Protein AF-A0A7X7ZFU7-F1 (afdb_monomer)

Secondary structure (DSSP, 8-state):
----GGG-EEEEEEEEE----------SSSS------HHHHHHHHHHTT--HHHHHHHHHHHTT----SS-HHHHHHHHHHHHHHHH--STTHHHHHHGGGTTS-HHHHHHHHHHHHHHHHHHHHHHHHHHHHHHHHHHHHHHHH-TT------------------SS--------------PPP--S-------------------TT-SSHHHHHHHHTTTT-----HHHHHHHHHHH-HHHHHHHHHHHHHHH---TTHHHH---HHHHHHHHHHHHHS-HHHHHHHHHHHHHHHHS--EEEEEEEEEEEEEEEEEEEEEEEEEEE-TT-EEEEEEEEEE-----TTHHHHHHHHHHHHHHHHHHHHHHHHHHHHHHHTT----EEEEEEETTEEEEEEE----THHHHHHHHHHHHHHHHHHHHHHHHHHHHHEEEEEEEE------SS-EEEEE---SSS-EEEEEEEEEEEEEEEEEEEEEEEEE----S-TTHHHHHHHHHHHHHHHHHHS-----S-TTT----GGGG-TT-----------PPP-

Sequence (554 aa):
MTDLQNSRRVSYKATYNQISGQSIVQQGSGKQLLPHRAFEKAAFVQSLQIRPGELSAIRAALSRIEAVDVPPEAFDDALLAIESLISDETATSTLNQAARFGTVSAQALAHIAQMLIDRRRQTNVRVGSLLQSIAAAQVEQAWASDPGQDVPVAERSTSPGIIRTTRAGLVVRVEEDSATQERTATKPGLPDIEAVATASTVQLEADSTGDFASGEARAATRLGGTALSGGEALAWAQQNQPKQFAELRALLMPFSGLSHEQLRSERSLGALTNALAACAASNPKVSQGALEGFLSRMAIEPIGNLHLERVEMYPSGVERGELVHSLPLAPGETVNISHKEWSVTQREFEDLVRDYFEGYSEEGVAEKTDIALSSDAQSQHATALNIGASLTASYSSVTLSTNFGYTSSSNDSLSRKDSRNHSIAMTKKASSRAQRDHKVTFKVTSVTGSEDQSVRVLSNPSATDGMRLDYFQLARKWKVDLLRYGLRMTYDIVIPNPGASIATLVQSVQELDALIDTPFAFDLALGDITYNSLATDPHKISTTTSWLLATAPQ

Foldseek 3Di:
DPFPPVPKDKDKDKDWFFPDQDPDDDDDDDDPQDSQNLLLLLLLLVLLVDFPVLLVVLVVVLVPDPDDPDDSVLLVLSSVLSVQLNVPPDPCSSVVSSVSSRPRDLVSSLVSLVSSLVLLVVLVVLLVVLLVVLVVVVVVVVCVVCPDDDDPPPPDPDDDDDDDDDDDDDDDDDDDDPPDDDDDDDDDDDDDPDPDPPQPQPPPPPPVPPPVCPRPVVVVVVVPDDPDDPLVSLVSCVVPPVPSSVVSCVSLVSQLPDDPVRVVVDPDSVSSVNSVVSSVVSNSVSSVVSSVVSVVVVPDRRWIKIFIKMKMKGFPFKDWADFQDKDKADAFRKWKKFKDKDQPPPPDPVVVVVCVVVVCVVVVVVVVVVVVLSVVLVVCSSVQQPFDFDFDDDPPDTDGDGRRGSDPVVNVVSSVVVVVVVVVVVVVVVVVVVVVSTDIDMDMDPDPDDDPTPIDMDTRNGNHDMDMDTDTDIDGDMDMDMDRDDMDTHDDPDPDPPCPVVVVVVVVVVVVVVVVPPPDDPPDDPVNPDPPVCVVPPPDPPPPDDPDDDDDDD

pLDDT: mean 71.94, std 23.55, range [22.48, 97.5]

Solvent-accessible surface area (backbone atoms only — not comparable to full-atom values): 34488 Å² total; per-residue (Å²): 132,80,83,64,71,92,63,58,46,78,46,81,46,75,51,75,42,72,54,79,57,59,81,81,77,88,73,95,71,97,64,86,81,66,69,33,54,8,54,62,49,32,48,50,53,57,72,57,65,74,42,77,59,54,51,59,51,49,53,62,52,55,78,68,62,90,82,66,102,61,62,71,66,40,46,53,50,38,50,53,41,50,50,53,41,65,70,39,82,53,98,54,24,55,69,76,40,10,71,59,30,32,83,34,44,68,66,42,50,51,51,53,50,50,54,50,33,54,48,39,46,55,48,51,53,51,50,52,54,50,52,52,53,47,53,52,52,49,53,55,51,55,54,68,73,52,84,76,70,79,74,79,78,74,80,80,81,88,72,98,67,97,75,92,82,74,90,82,80,88,85,86,80,85,80,82,85,77,84,77,80,83,80,82,88,78,85,92,87,76,91,82,81,82,80,83,78,82,80,80,80,76,81,69,73,80,57,92,69,74,76,75,42,77,71,52,50,68,57,43,69,74,65,81,55,79,81,70,53,74,65,56,55,51,55,48,28,52,74,79,36,49,67,63,38,51,51,50,47,62,69,34,46,59,46,47,82,60,52,78,63,56,55,65,74,44,83,48,63,64,54,53,52,51,7,49,52,47,48,62,68,53,39,37,68,60,45,46,52,53,49,54,57,45,52,58,50,73,72,50,75,69,52,19,44,32,37,35,33,38,42,37,36,39,78,72,48,75,41,84,49,59,80,75,47,74,48,79,33,51,46,60,36,66,43,37,37,36,70,48,79,49,74,74,81,74,91,46,81,72,55,52,58,55,49,44,55,51,42,48,52,48,48,51,48,48,50,50,46,52,50,48,48,52,49,48,53,58,61,48,67,78,60,65,74,65,78,53,70,51,77,52,75,50,103,86,50,79,48,74,44,68,53,85,63,84,57,77,63,57,61,58,55,50,52,52,51,50,54,49,50,52,51,50,52,53,52,52,50,53,51,51,48,57,56,65,50,58,47,76,50,80,47,78,47,83,68,96,68,97,63,104,60,71,63,46,81,46,65,38,89,38,82,82,50,68,46,74,50,76,41,58,42,77,39,77,39,69,44,75,47,81,43,77,82,49,78,40,84,36,80,68,84,78,66,83,62,89,49,52,70,56,52,53,49,54,49,52,50,52,54,50,51,53,56,68,67,46,79,86,73,76,86,68,53,80,84,69,64,62,85,68,73,54,89,76,52,96,82,76,87,77,88,81,75,84,87,76,86,86,84,85,83,134

Radius of gyration: 41.5 Å; Cα contacts (8 Å, |Δi|>4): 460; chains: 1; bounding box: 100×108×104 Å

Nearest PDB structures (foldseek):
  8qae-assembly1_A  TM=1.721E-01  e=3.556E+00  synthetic construct
  7rro-assembly1_A0  TM=1.952E-01  e=9.661E+00  Bos taurus

Structure (mmCIF, N/CA/C/O backbone):
data_AF-A0A7X7ZFU7-F1
#
_entry.id   AF-A0A7X7ZFU7-F1
#
loop_
_atom_site.group_PDB
_atom_site.id
_atom_site.type_symbol
_atom_site.label_atom_id
_atom_site.label_alt_id
_atom_site.label_comp_id
_atom_site.label_asym_id
_atom_site.label_entity_id
_atom_site.label_seq_id
_atom_site.pdbx_PDB_ins_code
_atom_site.Cartn_x
_atom_site.Cartn_y
_atom_site.Cartn_z
_atom_site.occupancy
_atom_site.B_iso_or_equiv
_atom_site.auth_seq_id
_atom_site.auth_comp_id
_atom_site.auth_asym_id
_atom_site.auth_atom_id
_atom_site.pdbx_PDB_model_num
ATOM 1 N N . MET A 1 1 ? -3.760 15.609 48.688 1.00 52.44 1 MET A N 1
ATOM 2 C CA . MET A 1 1 ? -4.269 14.224 48.677 1.00 52.44 1 MET A CA 1
ATOM 3 C C . MET A 1 1 ? -3.123 13.346 48.227 1.00 52.44 1 MET A C 1
ATOM 5 O O . MET A 1 1 ? -2.584 13.599 47.162 1.00 52.44 1 MET A O 1
ATOM 9 N N . THR A 1 2 ? -2.673 12.430 49.075 1.00 52.62 2 THR A N 1
ATOM 10 C CA . THR A 1 2 ? -1.640 11.446 48.736 1.00 52.62 2 THR A CA 1
ATOM 11 C C . THR A 1 2 ? -2.139 10.561 47.595 1.00 52.62 2 THR A C 1
ATOM 13 O O . THR A 1 2 ? -3.278 10.096 47.639 1.00 52.62 2 THR A O 1
ATOM 16 N N . ASP A 1 3 ? -1.311 10.365 46.567 1.00 59.09 3 ASP A N 1
ATOM 17 C CA . ASP A 1 3 ? -1.611 9.476 45.443 1.00 59.09 3 ASP A CA 1
ATOM 18 C C . ASP A 1 3 ? -1.927 8.076 45.980 1.00 59.09 3 ASP A C 1
ATOM 20 O O . ASP A 1 3 ? -1.063 7.381 46.521 1.00 59.09 3 ASP A O 1
ATOM 24 N N . LEU A 1 4 ? -3.187 7.658 45.863 1.00 64.75 4 LEU A N 1
ATOM 25 C CA . LEU A 1 4 ? -3.629 6.323 46.252 1.00 64.75 4 LEU A CA 1
ATOM 26 C C . LEU A 1 4 ? -3.133 5.324 45.199 1.00 64.75 4 LEU A C 1
ATOM 28 O O . LEU A 1 4 ? -3.907 4.877 44.352 1.00 64.75 4 LEU A O 1
ATOM 32 N N . GLN A 1 5 ? -1.847 4.962 45.239 1.00 64.50 5 GLN A N 1
ATOM 33 C CA . GLN A 1 5 ? -1.246 4.020 44.282 1.00 64.50 5 GLN A CA 1
ATOM 34 C C . GLN A 1 5 ? -1.994 2.674 44.220 1.00 64.50 5 GLN A C 1
ATOM 36 O O . GLN A 1 5 ? -2.091 2.079 43.150 1.00 64.50 5 GLN A O 1
ATOM 41 N N . ASN A 1 6 ? -2.635 2.258 45.319 1.00 70.81 6 ASN A N 1
ATOM 42 C CA . ASN A 1 6 ? -3.450 1.036 45.394 1.00 70.81 6 ASN A CA 1
ATOM 43 C C . ASN A 1 6 ? -4.754 1.071 44.577 1.00 70.81 6 ASN A C 1
ATOM 45 O O . ASN A 1 6 ? -5.468 0.074 44.526 1.00 70.81 6 ASN A O 1
ATOM 49 N N . SER A 1 7 ? -5.101 2.199 43.954 1.00 80.00 7 SER A N 1
ATOM 50 C CA . SER A 1 7 ? -6.326 2.331 43.154 1.00 80.00 7 SER A CA 1
ATOM 51 C C . SER A 1 7 ? -6.094 2.285 41.642 1.00 80.00 7 SER A C 1
ATOM 53 O O . SER A 1 7 ? -7.062 2.335 40.880 1.00 80.00 7 SER A O 1
ATOM 55 N N . ARG A 1 8 ? -4.836 2.168 41.197 1.00 85.50 8 ARG A N 1
ATOM 56 C CA . ARG A 1 8 ? -4.502 2.059 39.775 1.00 85.50 8 ARG A CA 1
ATOM 57 C C . ARG A 1 8 ? -4.994 0.726 39.224 1.00 85.50 8 ARG A C 1
ATOM 59 O O . ARG A 1 8 ? -4.671 -0.332 39.759 1.00 85.50 8 ARG A O 1
ATOM 66 N N . ARG A 1 9 ? -5.731 0.778 38.115 1.00 87.81 9 ARG A N 1
ATOM 67 C CA . ARG A 1 9 ? -6.115 -0.414 37.347 1.00 87.81 9 ARG A CA 1
ATOM 68 C C . ARG A 1 9 ? -5.304 -0.454 36.060 1.00 87.81 9 ARG A C 1
ATOM 70 O O . ARG A 1 9 ? -5.167 0.570 35.393 1.00 87.81 9 ARG A O 1
ATOM 77 N N . VAL A 1 10 ? -4.751 -1.618 35.738 1.00 89.25 10 VAL A N 1
ATOM 78 C CA . VAL A 1 10 ? -3.930 -1.831 34.541 1.00 89.25 10 VAL A CA 1
ATOM 79 C C . VAL A 1 10 ? -4.526 -2.984 33.749 1.00 89.25 10 VAL A C 1
ATOM 81 O O . VAL A 1 10 ? -4.736 -4.060 34.301 1.00 89.25 10 VAL A O 1
ATOM 84 N N . SER A 1 11 ? -4.786 -2.754 32.465 1.00 87.88 11 SER A N 1
ATOM 85 C CA . SER A 1 11 ? -5.206 -3.781 31.514 1.00 87.88 11 SER A CA 1
ATOM 86 C C . SER A 1 11 ? -4.196 -3.860 30.381 1.00 87.88 11 SER A C 1
ATOM 88 O O . SER A 1 11 ? -3.783 -2.832 29.843 1.00 87.88 11 SER A O 1
ATOM 90 N N . TYR A 1 12 ? -3.811 -5.073 30.004 1.00 89.69 12 TYR A N 1
ATOM 91 C CA . TYR A 1 12 ? -2.955 -5.317 28.848 1.00 89.69 12 TYR A CA 1
ATOM 92 C C . TYR A 1 12 ? -3.824 -5.668 27.648 1.00 89.69 12 TYR A C 1
ATOM 94 O O . TYR A 1 12 ? -4.803 -6.400 27.778 1.00 89.69 12 TYR A O 1
ATOM 102 N N . LYS A 1 13 ? -3.471 -5.123 26.489 1.00 86.88 13 LYS A N 1
ATOM 103 C CA . LYS A 1 13 ? -4.125 -5.380 25.211 1.00 86.88 13 LYS A CA 1
ATOM 104 C C . LYS A 1 13 ? -3.047 -5.669 24.175 1.00 86.88 13 LYS A C 1
ATOM 106 O O . LYS A 1 13 ? -2.007 -5.016 24.153 1.00 86.88 13 LYS A O 1
ATOM 111 N N . ALA A 1 14 ? -3.306 -6.631 23.304 1.00 85.38 14 ALA A N 1
ATOM 112 C CA . ALA A 1 14 ? -2.507 -6.834 22.111 1.00 85.38 14 ALA A CA 1
ATOM 113 C C . ALA A 1 14 ? -3.402 -6.558 20.900 1.00 85.38 14 ALA A C 1
ATOM 115 O O . ALA A 1 14 ? -4.452 -7.178 20.759 1.00 85.38 14 ALA A O 1
ATOM 116 N N . THR A 1 15 ? -3.017 -5.591 20.071 1.00 80.62 15 THR A N 1
ATOM 117 C CA . THR A 1 15 ? -3.734 -5.253 18.838 1.00 80.62 15 THR A CA 1
ATOM 118 C C . THR A 1 15 ? -2.929 -5.817 17.676 1.00 80.62 15 THR A C 1
ATOM 120 O O . THR A 1 15 ? -1.817 -5.356 17.405 1.00 80.62 15 THR A O 1
ATOM 123 N N . TYR A 1 16 ? -3.457 -6.856 17.037 1.00 80.81 16 TYR A N 1
ATOM 124 C CA . TYR A 1 16 ? -2.837 -7.477 15.875 1.00 80.81 16 TYR A CA 1
ATOM 125 C C . TYR A 1 16 ? -3.255 -6.7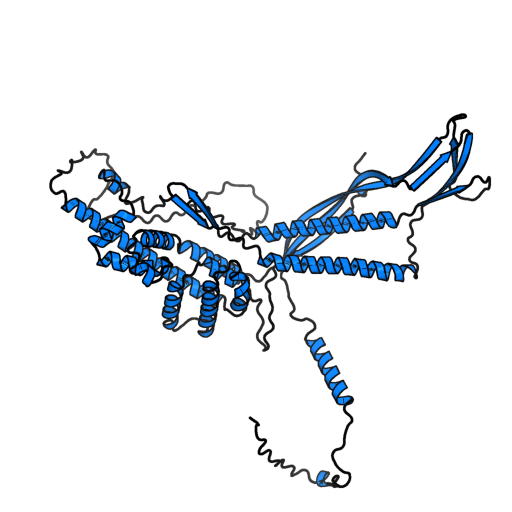32 14.611 1.00 80.81 16 TYR A C 1
ATOM 127 O O . TYR A 1 16 ? -4.444 -6.609 14.338 1.00 80.81 16 TYR A O 1
ATOM 135 N N . ASN A 1 17 ? -2.276 -6.252 13.850 1.00 72.19 17 ASN A N 1
ATOM 136 C CA . ASN A 1 17 ? -2.492 -5.748 12.505 1.00 72.19 17 ASN A CA 1
ATOM 137 C C . ASN A 1 17 ? -1.900 -6.735 11.521 1.00 72.19 17 ASN A C 1
ATOM 139 O O . ASN A 1 17 ? -0.674 -6.855 11.391 1.00 72.19 17 ASN A O 1
ATOM 143 N N . GLN A 1 18 ? -2.790 -7.422 10.820 1.00 66.56 18 GLN A N 1
ATOM 144 C CA . GLN A 1 18 ? -2.404 -8.241 9.694 1.00 66.56 18 GLN A CA 1
ATOM 145 C C . GLN A 1 18 ? -1.806 -7.324 8.627 1.00 66.56 18 GLN A C 1
ATOM 147 O O . GLN A 1 18 ? -2.437 -6.358 8.198 1.00 66.56 18 GLN A O 1
ATOM 152 N N . ILE A 1 19 ? -0.592 -7.621 8.168 1.00 61.62 19 ILE A N 1
ATOM 153 C CA . ILE A 1 19 ? -0.164 -7.118 6.864 1.00 61.62 19 ILE A CA 1
ATOM 154 C C . ILE A 1 19 ? -0.893 -8.016 5.876 1.00 61.62 19 ILE A C 1
ATOM 156 O O . ILE A 1 19 ? -0.394 -9.082 5.525 1.00 61.62 19 ILE A O 1
ATOM 160 N N . SER A 1 20 ? -2.139 -7.659 5.555 1.00 51.03 20 SER A N 1
ATOM 161 C CA . SER A 1 20 ? -3.010 -8.474 4.718 1.00 51.03 20 SER A CA 1
ATOM 162 C C . SER A 1 20 ? -2.390 -8.600 3.331 1.00 51.03 20 SER A C 1
ATOM 164 O O . SER A 1 20 ? -2.581 -7.752 2.463 1.00 51.03 20 SER A O 1
ATOM 166 N N . GLY A 1 21 ? -1.634 -9.664 3.112 1.00 49.81 21 GLY A N 1
ATOM 167 C CA . GLY A 1 21 ? -1.292 -10.107 1.780 1.00 49.81 21 GLY A CA 1
ATOM 168 C C . GLY A 1 21 ? -2.330 -11.128 1.382 1.00 49.81 21 GLY A C 1
ATOM 169 O O . GLY A 1 21 ? -2.022 -12.294 1.556 1.00 49.81 21 GLY A O 1
ATOM 170 N N . GLN A 1 22 ? -3.529 -10.726 0.930 1.00 48.59 22 GLN A N 1
ATOM 171 C CA . GLN A 1 22 ? -4.392 -11.579 0.097 1.00 48.59 22 GLN A CA 1
ATOM 172 C C . GLN A 1 22 ? -5.753 -10.963 -0.265 1.00 48.59 22 GLN A C 1
ATOM 174 O O . GLN A 1 22 ? -6.628 -10.761 0.572 1.00 48.59 22 GLN A O 1
ATOM 179 N N . SER A 1 23 ? -5.983 -10.866 -1.572 1.00 36.31 23 SER A N 1
ATOM 180 C CA . SER A 1 23 ? -7.150 -11.477 -2.206 1.00 36.31 23 SER A CA 1
ATOM 181 C C . SER A 1 23 ? -6.783 -12.932 -2.558 1.00 36.31 23 SER A C 1
ATOM 183 O O . SER A 1 23 ? -6.085 -13.159 -3.548 1.00 36.31 23 SER A O 1
ATOM 185 N N . ILE A 1 24 ? -7.183 -13.928 -1.752 1.00 44.03 24 ILE A N 1
ATOM 186 C CA . ILE A 1 24 ? -7.128 -15.342 -2.179 1.00 44.03 24 ILE A CA 1
ATOM 187 C C . ILE A 1 24 ? -8.311 -15.567 -3.112 1.00 44.03 24 ILE A C 1
ATOM 189 O O . ILE A 1 24 ? -9.434 -15.763 -2.655 1.00 44.03 24 ILE A O 1
ATOM 193 N N . VAL A 1 25 ? -8.078 -15.557 -4.419 1.00 42.06 25 VAL A N 1
ATOM 194 C CA . VAL A 1 25 ? -9.025 -16.163 -5.356 1.00 42.06 25 VAL A CA 1
ATOM 195 C C . VAL A 1 25 ? -8.668 -17.644 -5.433 1.00 42.06 25 VAL A C 1
ATOM 197 O O . VAL A 1 25 ? -7.602 -18.006 -5.925 1.00 42.06 25 VAL A O 1
ATOM 200 N N . GLN A 1 26 ? -9.535 -18.507 -4.901 1.00 40.88 26 GLN A N 1
ATOM 201 C CA . GLN A 1 26 ? -9.444 -19.950 -5.117 1.00 40.88 26 GLN A CA 1
ATOM 202 C C . GLN A 1 26 ? -9.707 -20.242 -6.600 1.00 40.88 26 GLN A C 1
ATOM 204 O O . GLN A 1 26 ? -10.851 -20.216 -7.045 1.00 40.88 26 GLN A O 1
ATOM 209 N N . GLN A 1 27 ? -8.664 -20.551 -7.369 1.00 39.88 27 GLN A N 1
ATOM 210 C CA . GLN A 1 27 ? -8.818 -21.324 -8.600 1.00 39.88 27 GLN A CA 1
ATOM 211 C C . GLN A 1 27 ? -8.443 -22.775 -8.307 1.00 39.88 27 GLN A C 1
ATOM 213 O O . GLN A 1 27 ? -7.361 -23.071 -7.801 1.00 39.88 27 GLN A O 1
ATOM 218 N N . GLY A 1 28 ? -9.387 -23.681 -8.559 1.00 43.88 28 GLY A N 1
ATOM 219 C CA . GLY A 1 28 ? -9.247 -25.101 -8.274 1.00 43.88 28 GLY A CA 1
ATOM 220 C C . GLY A 1 28 ? -8.089 -25.740 -9.039 1.00 43.88 28 GLY A C 1
ATOM 221 O O . GLY A 1 28 ? -8.070 -25.727 -10.264 1.00 43.88 28 GLY A O 1
ATOM 222 N N . SER A 1 29 ? -7.127 -26.296 -8.300 1.00 43.59 29 SER A N 1
ATOM 223 C CA . SER A 1 29 ? -6.444 -27.584 -8.543 1.00 43.59 29 SER A CA 1
ATOM 224 C C . SER A 1 29 ? -5.097 -27.618 -7.807 1.00 43.59 29 SER A C 1
ATOM 226 O O . SER A 1 29 ? -4.069 -27.214 -8.334 1.00 43.59 29 SER A O 1
ATOM 228 N N . GLY A 1 30 ? -5.100 -28.105 -6.561 1.00 46.00 30 GLY A N 1
ATOM 229 C CA . GLY A 1 30 ? -3.969 -28.783 -5.898 1.00 46.00 30 GLY A CA 1
ATOM 230 C C . GLY A 1 30 ? -2.605 -28.086 -5.726 1.00 46.00 30 GLY A C 1
ATOM 231 O O . GLY A 1 30 ? -1.749 -28.653 -5.052 1.00 46.00 30 GLY A O 1
ATOM 232 N N . LYS A 1 31 ? -2.353 -26.899 -6.284 1.00 49.97 31 LYS A N 1
ATOM 233 C CA . LYS A 1 31 ? -1.088 -26.168 -6.124 1.00 49.97 31 LYS A CA 1
ATOM 234 C C . LYS A 1 31 ? -1.169 -25.250 -4.907 1.00 49.97 31 LYS A C 1
ATOM 236 O O . LYS A 1 31 ? -2.150 -24.531 -4.738 1.00 49.97 31 LYS A O 1
ATOM 241 N N . GLN A 1 32 ? -0.136 -25.292 -4.060 1.00 45.03 32 GLN A N 1
ATOM 242 C CA . GLN A 1 32 ? 0.020 -24.416 -2.896 1.00 45.03 32 GLN A CA 1
ATOM 243 C C . GLN A 1 32 ? -0.232 -22.956 -3.297 1.00 45.03 32 GLN A C 1
ATOM 245 O O . GLN A 1 32 ? 0.534 -22.364 -4.057 1.00 45.03 32 GLN A O 1
ATOM 250 N N . LEU A 1 33 ? -1.329 -22.397 -2.785 1.00 47.12 33 LEU A N 1
ATOM 251 C CA . LEU A 1 33 ? -1.711 -21.001 -2.956 1.00 47.12 33 LEU A CA 1
ATOM 252 C C . LEU A 1 33 ? -0.760 -20.145 -2.117 1.00 47.12 33 LEU A C 1
ATOM 254 O O . LEU A 1 33 ? -0.999 -19.901 -0.935 1.00 47.12 33 LEU A O 1
ATOM 258 N N . LEU A 1 34 ? 0.352 -19.724 -2.715 1.00 53.47 34 LEU A N 1
ATOM 259 C CA . LEU A 1 34 ? 1.212 -18.714 -2.112 1.00 53.47 34 LEU A CA 1
ATOM 260 C C . LEU A 1 34 ? 0.414 -17.404 -1.996 1.00 53.47 34 LEU A C 1
ATOM 262 O O . LEU A 1 34 ? -0.296 -17.050 -2.938 1.00 53.47 34 LEU A O 1
ATOM 266 N N . PRO A 1 35 ? 0.511 -16.659 -0.882 1.00 55.22 35 PRO A N 1
ATOM 267 C CA . PRO A 1 35 ? -0.062 -15.325 -0.768 1.00 55.22 35 PRO A CA 1
ATOM 268 C C . PRO A 1 35 ? 0.411 -14.451 -1.920 1.00 55.22 35 PRO A C 1
ATOM 270 O O . PRO A 1 35 ? 1.570 -14.039 -2.009 1.00 55.22 35 PRO A O 1
ATOM 273 N N . H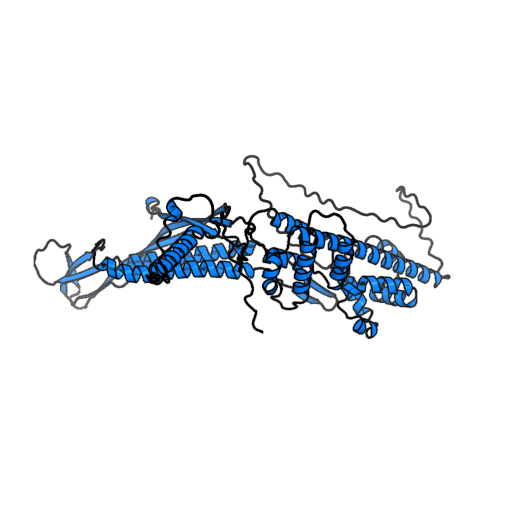IS A 1 36 ? -0.496 -14.219 -2.858 1.00 66.50 36 HIS A N 1
ATOM 274 C CA . HIS A 1 36 ? -0.187 -13.511 -4.074 1.00 66.50 36 HIS A CA 1
ATOM 275 C C . HIS A 1 36 ? -0.116 -12.023 -3.732 1.00 66.50 36 HIS A C 1
ATOM 277 O O . HIS A 1 36 ? -1.137 -11.350 -3.632 1.00 66.50 36 HIS A O 1
ATOM 283 N N . ARG A 1 37 ? 1.107 -11.530 -3.503 1.00 82.12 37 ARG A N 1
ATOM 284 C CA . ARG A 1 37 ? 1.486 -10.117 -3.292 1.00 82.12 37 ARG A CA 1
ATOM 285 C C . ARG A 1 37 ? 1.236 -9.265 -4.534 1.00 82.12 37 ARG A C 1
ATOM 287 O O . ARG A 1 37 ? 2.149 -8.723 -5.154 1.00 82.12 37 ARG A O 1
ATOM 294 N N . ALA A 1 38 ? -0.006 -9.298 -4.986 1.00 87.50 38 ALA A N 1
ATOM 295 C CA . ALA A 1 38 ? -0.446 -8.844 -6.287 1.00 87.50 38 ALA A CA 1
ATOM 296 C C . ALA A 1 38 ? -0.330 -7.318 -6.369 1.00 87.50 38 ALA A C 1
ATOM 298 O O . ALA A 1 38 ? 0.205 -6.778 -7.335 1.00 87.50 38 ALA A O 1
ATOM 299 N N . PHE A 1 39 ? -0.721 -6.639 -5.288 1.00 86.25 39 PHE A N 1
ATOM 300 C CA . PHE A 1 39 ? -0.593 -5.195 -5.160 1.00 86.25 39 PHE A CA 1
ATOM 301 C C . PHE A 1 39 ? 0.872 -4.748 -5.110 1.00 86.25 39 PHE A C 1
ATOM 303 O O . PHE A 1 39 ? 1.251 -3.828 -5.826 1.00 86.25 39 PHE A O 1
ATOM 310 N N . GLU A 1 40 ? 1.729 -5.417 -4.336 1.00 87.94 40 GLU A N 1
ATOM 311 C CA . GLU A 1 40 ? 3.148 -5.062 -4.238 1.00 87.94 40 GLU A CA 1
ATOM 312 C C . GLU A 1 40 ? 3.886 -5.276 -5.560 1.00 87.94 40 GLU A C 1
ATOM 314 O O . GLU A 1 40 ? 4.742 -4.471 -5.923 1.00 87.94 40 GLU A O 1
ATOM 319 N N . LYS A 1 41 ? 3.540 -6.333 -6.303 1.00 93.81 41 LYS A N 1
ATOM 320 C CA . LYS A 1 41 ? 4.055 -6.577 -7.656 1.00 93.81 41 LYS A CA 1
ATOM 321 C C . LYS A 1 41 ? 3.584 -5.502 -8.641 1.00 93.81 41 LYS A C 1
ATOM 323 O O . LYS A 1 41 ? 4.409 -4.982 -9.387 1.00 93.81 41 LYS A O 1
ATOM 328 N N . ALA A 1 42 ? 2.303 -5.127 -8.619 1.00 93.81 42 ALA A N 1
ATOM 329 C CA . ALA A 1 42 ? 1.770 -4.062 -9.472 1.00 93.81 42 ALA A CA 1
ATOM 330 C C . ALA A 1 42 ? 2.419 -2.702 -9.153 1.00 93.81 42 ALA A C 1
ATOM 332 O O . ALA A 1 42 ? 2.885 -2.002 -10.052 1.00 93.81 42 ALA A O 1
ATOM 333 N N . ALA A 1 43 ? 2.534 -2.363 -7.867 1.00 91.19 43 ALA A N 1
ATOM 334 C CA . ALA A 1 43 ? 3.198 -1.152 -7.392 1.00 91.19 43 ALA A CA 1
ATOM 335 C C . ALA A 1 43 ? 4.689 -1.126 -7.761 1.00 91.19 43 ALA A C 1
ATOM 337 O O . ALA A 1 43 ? 5.211 -0.081 -8.155 1.00 91.19 43 ALA A O 1
ATOM 338 N N . PHE A 1 44 ? 5.376 -2.271 -7.679 1.00 94.25 44 PHE A N 1
ATOM 339 C CA . PHE A 1 44 ? 6.755 -2.405 -8.143 1.00 94.25 44 PHE A CA 1
ATOM 340 C C . PHE A 1 44 ? 6.869 -2.080 -9.633 1.00 94.25 44 PHE A C 1
ATOM 342 O O . PHE A 1 44 ? 7.670 -1.224 -10.004 1.00 94.25 44 PHE A O 1
ATOM 349 N N . VAL A 1 45 ? 6.028 -2.675 -10.481 1.00 96.25 45 VAL A N 1
ATOM 350 C CA . VAL A 1 45 ? 6.028 -2.386 -11.922 1.00 96.25 45 VAL A CA 1
ATOM 351 C C . VAL A 1 45 ? 5.728 -0.914 -12.204 1.00 96.25 45 VAL A C 1
ATOM 353 O O . VAL A 1 45 ? 6.416 -0.299 -13.020 1.00 96.25 45 VAL A O 1
ATOM 356 N N . GLN A 1 46 ? 4.764 -0.316 -11.501 1.00 94.31 46 GLN A N 1
ATOM 357 C CA . GLN A 1 46 ? 4.453 1.107 -11.640 1.00 94.31 46 GLN A CA 1
ATOM 358 C C . GLN A 1 46 ? 5.655 1.994 -11.269 1.00 94.31 46 GLN A C 1
ATOM 360 O O . GLN A 1 46 ? 5.951 2.960 -11.973 1.00 94.31 46 GLN A O 1
ATOM 365 N N . SER A 1 47 ? 6.397 1.637 -10.213 1.00 92.88 47 SER A N 1
ATOM 366 C CA . SER A 1 47 ? 7.597 2.368 -9.778 1.00 92.88 47 SER A CA 1
ATOM 367 C C . SER A 1 47 ? 8.728 2.354 -10.811 1.00 92.88 47 SER A C 1
ATOM 369 O O . SER A 1 47 ? 9.540 3.278 -10.857 1.00 92.88 47 SER A O 1
ATOM 371 N N . LEU A 1 48 ? 8.765 1.341 -11.686 1.00 94.75 48 LEU A N 1
ATOM 372 C CA . LEU A 1 48 ? 9.740 1.264 -12.772 1.00 94.75 48 LEU A CA 1
ATOM 373 C C . LEU A 1 48 ? 9.432 2.247 -13.910 1.00 94.75 48 LEU A C 1
ATOM 375 O O . LEU A 1 48 ? 10.322 2.503 -14.723 1.00 94.75 48 LEU A O 1
ATOM 379 N N . GLN A 1 49 ? 8.216 2.809 -13.973 1.00 93.38 49 GLN A N 1
ATOM 380 C CA . GLN A 1 49 ? 7.779 3.744 -15.020 1.00 93.38 49 GLN A CA 1
ATOM 381 C C . GLN A 1 49 ? 8.096 3.211 -16.429 1.00 93.38 49 GLN A C 1
ATOM 383 O O . GLN A 1 49 ? 8.775 3.862 -17.227 1.00 93.38 49 GLN A O 1
ATOM 388 N N . ILE A 1 50 ? 7.699 1.965 -16.696 1.00 95.00 50 ILE A N 1
ATOM 389 C CA . ILE A 1 50 ? 8.005 1.265 -17.949 1.00 95.00 50 ILE A CA 1
ATOM 390 C C . ILE A 1 50 ? 7.247 1.924 -19.100 1.00 95.00 50 ILE A C 1
ATOM 392 O O . ILE A 1 50 ? 6.039 2.136 -19.012 1.00 95.00 50 ILE A O 1
ATOM 396 N N . ARG A 1 51 ? 7.943 2.217 -20.201 1.00 93.81 51 ARG A N 1
ATOM 397 C CA . ARG A 1 51 ? 7.322 2.776 -21.413 1.00 93.81 51 ARG A CA 1
ATOM 398 C C . ARG A 1 51 ? 6.982 1.665 -22.413 1.00 93.81 51 ARG A C 1
ATOM 400 O O . ARG A 1 51 ? 7.747 0.701 -22.516 1.00 93.81 51 ARG A O 1
ATOM 407 N N . PRO A 1 52 ? 5.926 1.808 -23.240 1.00 93.88 52 PRO A N 1
ATOM 408 C CA . PRO A 1 52 ? 5.556 0.796 -24.240 1.00 93.88 52 PRO A CA 1
ATOM 409 C C . PRO A 1 52 ? 6.715 0.389 -25.170 1.00 93.88 52 PRO A C 1
ATOM 411 O O . PRO A 1 52 ? 6.918 -0.790 -25.467 1.00 93.88 52 PRO A O 1
ATOM 414 N N . GLY A 1 53 ? 7.542 1.359 -25.579 1.00 91.25 53 GLY A N 1
ATOM 415 C CA . GLY A 1 53 ? 8.713 1.104 -26.423 1.00 91.25 53 GLY A CA 1
ATOM 416 C C . GLY A 1 53 ? 9.807 0.276 -25.738 1.00 91.25 53 GLY A C 1
ATOM 417 O O . GLY A 1 53 ? 10.493 -0.500 -26.402 1.00 91.25 53 GLY A O 1
ATOM 418 N N . GLU A 1 54 ? 9.954 0.381 -24.415 1.00 94.81 54 GLU A N 1
ATOM 419 C CA . GLU A 1 54 ? 10.893 -0.447 -23.649 1.00 94.81 54 GLU A CA 1
ATOM 420 C C . GLU A 1 54 ? 10.404 -1.899 -23.581 1.00 94.81 54 GLU A C 1
ATOM 422 O O . GLU A 1 54 ? 11.197 -2.819 -23.784 1.00 94.81 54 GLU A O 1
ATOM 427 N N . LEU A 1 55 ? 9.094 -2.101 -23.397 1.00 95.56 55 LEU A N 1
ATOM 428 C CA . LEU A 1 55 ? 8.477 -3.423 -23.273 1.00 95.56 55 LEU A CA 1
ATOM 429 C C . LEU A 1 55 ? 8.623 -4.265 -24.547 1.00 95.56 55 LEU A C 1
ATOM 431 O O . LEU A 1 55 ? 9.016 -5.429 -24.472 1.00 95.56 55 LEU A O 1
ATOM 435 N N . SER A 1 56 ? 8.396 -3.669 -25.722 1.00 94.75 56 SER A N 1
ATOM 436 C CA . SER A 1 56 ? 8.583 -4.359 -27.012 1.00 94.75 56 SER A CA 1
ATOM 437 C C . SER A 1 56 ? 10.005 -4.904 -27.188 1.00 94.75 56 SER A C 1
ATOM 439 O O . SER A 1 56 ? 10.220 -6.007 -27.695 1.00 94.75 56 SER A O 1
ATOM 441 N N . ALA A 1 57 ? 10.994 -4.155 -26.711 1.00 94.12 57 ALA A N 1
ATOM 442 C CA . ALA A 1 57 ? 12.383 -4.531 -26.848 1.00 94.12 57 ALA A CA 1
ATOM 443 C C . ALA A 1 57 ? 12.838 -5.526 -25.776 1.00 94.12 57 ALA A C 1
ATOM 445 O O . ALA A 1 57 ? 13.692 -6.365 -26.059 1.00 94.12 57 ALA A O 1
ATOM 446 N N . ILE A 1 58 ? 12.251 -5.470 -24.576 1.00 96.50 58 ILE A N 1
ATOM 447 C CA . ILE A 1 58 ? 12.413 -6.513 -23.558 1.00 96.50 58 ILE A CA 1
ATOM 448 C C . ILE A 1 58 ? 11.835 -7.834 -24.075 1.00 96.50 58 ILE A C 1
ATOM 450 O O . ILE A 1 58 ? 12.519 -8.848 -23.993 1.00 96.50 58 ILE A O 1
ATOM 454 N N . ARG A 1 59 ? 10.649 -7.823 -24.701 1.00 97.00 59 ARG A N 1
ATOM 455 C CA . ARG A 1 59 ? 10.041 -9.010 -25.332 1.00 97.00 59 ARG A CA 1
ATOM 456 C C . ARG A 1 59 ? 10.974 -9.632 -26.381 1.00 97.00 59 ARG A C 1
ATOM 458 O O . ARG A 1 59 ? 11.230 -10.832 -26.348 1.00 97.00 59 ARG A O 1
ATOM 465 N N . ALA A 1 60 ? 11.557 -8.811 -27.257 1.00 96.31 60 ALA A N 1
ATOM 466 C CA . ALA A 1 60 ? 12.522 -9.271 -28.262 1.00 96.31 60 ALA A CA 1
ATOM 467 C C . ALA A 1 60 ? 13.843 -9.792 -27.658 1.00 96.31 60 ALA A C 1
ATOM 469 O O . ALA A 1 60 ? 14.499 -10.653 -28.247 1.00 96.31 60 ALA A O 1
ATOM 470 N N . ALA A 1 61 ? 14.259 -9.268 -26.504 1.00 95.75 61 ALA A N 1
ATOM 471 C CA . ALA A 1 61 ? 15.441 -9.744 -25.797 1.00 95.75 61 ALA A CA 1
ATOM 472 C C . ALA A 1 61 ? 15.167 -11.071 -25.070 1.00 95.75 61 ALA A C 1
ATOM 474 O O . ALA A 1 61 ? 15.991 -11.975 -25.163 1.00 95.75 61 ALA A O 1
ATOM 475 N N . LEU A 1 62 ? 13.998 -11.224 -24.439 1.00 95.94 62 LEU A N 1
ATOM 476 C CA . LEU A 1 62 ? 13.575 -12.458 -23.769 1.00 95.94 62 LEU A CA 1
ATOM 477 C C . LEU A 1 62 ? 13.482 -13.637 -24.742 1.00 95.94 62 LEU A C 1
ATOM 479 O O . LEU A 1 62 ? 13.959 -14.716 -24.417 1.00 95.94 62 LEU A O 1
ATOM 483 N N . SER A 1 63 ? 13.002 -13.420 -25.974 1.00 95.31 63 SER A N 1
ATOM 484 C CA . SER A 1 63 ? 12.949 -14.481 -26.998 1.00 95.31 63 SER A CA 1
ATOM 485 C C . SER A 1 63 ? 14.315 -15.047 -27.416 1.00 95.31 63 SER A C 1
ATOM 487 O O . SER A 1 63 ? 14.366 -16.040 -28.132 1.00 95.31 63 SER A O 1
ATOM 489 N N . ARG A 1 64 ? 15.425 -14.405 -27.022 1.00 95.62 64 ARG A N 1
ATOM 490 C CA . ARG A 1 64 ? 16.794 -14.849 -27.338 1.00 95.62 64 ARG A CA 1
ATOM 491 C C . ARG A 1 64 ? 17.483 -15.562 -26.177 1.00 95.62 64 ARG A C 1
ATOM 493 O O . ARG A 1 64 ? 18.604 -16.029 -26.350 1.00 95.62 64 ARG A O 1
ATOM 500 N N . ILE A 1 65 ? 16.879 -15.572 -24.992 1.00 94.06 65 ILE A N 1
ATOM 501 C CA . ILE A 1 65 ? 17.496 -16.138 -23.796 1.00 94.06 65 ILE A CA 1
ATOM 502 C C . ILE A 1 65 ? 17.075 -17.609 -23.701 1.00 94.06 65 ILE A C 1
ATOM 504 O O . ILE A 1 65 ? 15.913 -17.904 -23.453 1.00 94.06 65 ILE A O 1
ATOM 508 N N . GLU A 1 66 ? 18.021 -18.530 -23.905 1.00 87.81 66 GLU A N 1
ATOM 509 C CA . GLU A 1 66 ? 17.751 -19.980 -23.928 1.00 87.81 66 GLU A CA 1
ATOM 510 C C . GLU A 1 66 ? 17.810 -20.661 -22.544 1.00 87.81 66 GLU A C 1
ATOM 512 O O . GLU A 1 66 ? 17.411 -21.816 -22.426 1.00 87.81 66 GLU A O 1
ATOM 517 N N . ALA A 1 67 ? 18.277 -19.986 -21.484 1.00 75.56 67 ALA A N 1
ATOM 518 C CA . ALA A 1 67 ? 18.485 -20.620 -20.175 1.00 75.56 67 ALA A CA 1
ATOM 519 C C . ALA A 1 67 ? 18.248 -19.669 -18.986 1.00 75.56 67 ALA A C 1
ATOM 521 O O . ALA A 1 67 ? 19.163 -18.981 -18.537 1.00 75.56 67 ALA A O 1
ATOM 522 N N . VAL A 1 68 ? 17.023 -19.651 -18.453 1.00 88.12 68 VAL A N 1
ATOM 523 C CA . VAL A 1 68 ? 16.690 -19.036 -17.153 1.00 88.12 68 VAL A CA 1
ATOM 524 C C . VAL A 1 68 ? 15.880 -20.044 -16.345 1.00 88.12 68 VAL A C 1
ATOM 526 O O . VAL A 1 68 ? 15.050 -20.750 -16.908 1.00 88.12 68 VAL A O 1
ATOM 529 N N . ASP A 1 69 ? 16.073 -20.073 -15.025 1.00 93.44 69 ASP A N 1
ATOM 530 C CA . ASP A 1 69 ? 15.345 -20.949 -14.086 1.00 93.44 69 ASP A CA 1
ATOM 531 C C . ASP A 1 69 ? 13.831 -20.644 -13.985 1.00 93.44 69 ASP A C 1
ATOM 533 O O . ASP A 1 69 ? 13.104 -21.261 -13.206 1.00 93.44 69 ASP A O 1
ATOM 537 N N . VAL A 1 70 ? 13.339 -19.682 -14.766 1.00 92.25 70 VAL A N 1
ATOM 538 C CA . VAL A 1 70 ? 11.946 -19.243 -14.808 1.00 92.25 70 VAL A CA 1
ATOM 539 C C . VAL A 1 70 ? 11.306 -19.786 -16.090 1.00 92.25 70 VAL A C 1
ATOM 541 O O . VAL A 1 70 ? 11.853 -19.563 -17.172 1.00 92.25 70 VAL A O 1
ATOM 544 N N . PRO A 1 71 ? 10.148 -20.471 -16.009 1.00 93.69 71 PRO A N 1
ATOM 545 C CA . PRO A 1 71 ? 9.488 -21.010 -17.192 1.00 93.69 71 PRO A CA 1
ATOM 546 C C . PRO A 1 71 ? 9.095 -19.880 -18.162 1.00 93.69 71 PRO A C 1
ATOM 548 O O . PRO A 1 71 ? 8.665 -18.818 -17.705 1.00 93.69 71 PRO A O 1
ATOM 551 N N . PRO A 1 72 ? 9.191 -20.097 -19.487 1.00 94.19 72 PRO A N 1
ATOM 552 C CA . PRO A 1 72 ? 8.912 -19.067 -20.493 1.00 94.19 72 PRO A CA 1
ATOM 553 C C . PRO A 1 72 ? 7.494 -18.489 -20.374 1.00 94.19 72 PRO A C 1
ATOM 555 O O . PRO A 1 72 ? 7.318 -17.278 -20.475 1.00 94.19 72 PRO A O 1
ATOM 558 N N . GLU A 1 73 ? 6.509 -19.326 -20.036 1.00 94.75 73 GLU A N 1
ATOM 559 C CA . GLU A 1 73 ? 5.114 -18.916 -19.811 1.00 94.75 73 GLU A CA 1
ATOM 560 C C . GLU A 1 73 ? 4.985 -17.839 -18.718 1.00 94.75 73 GLU A C 1
ATOM 562 O O . GLU A 1 73 ? 4.206 -16.899 -18.853 1.00 94.75 73 GLU A O 1
ATOM 567 N N . ALA A 1 74 ? 5.812 -17.899 -17.665 1.00 94.44 74 ALA A N 1
ATOM 568 C CA . ALA A 1 74 ? 5.772 -16.905 -16.593 1.00 94.44 74 ALA A CA 1
ATOM 569 C C . ALA A 1 74 ? 6.275 -15.523 -17.042 1.00 94.44 74 ALA A C 1
ATOM 571 O O . ALA A 1 74 ? 5.888 -14.514 -16.446 1.00 94.44 74 ALA A O 1
ATOM 572 N N . PHE A 1 75 ? 7.128 -15.454 -18.073 1.00 96.25 75 PHE A N 1
ATOM 573 C CA . PHE A 1 75 ? 7.523 -14.183 -18.679 1.00 96.25 75 PHE A CA 1
ATOM 574 C C . PHE A 1 75 ? 6.405 -13.600 -19.537 1.00 96.25 75 PHE A C 1
ATOM 576 O O . PHE A 1 75 ? 6.169 -12.395 -19.462 1.00 96.25 75 PHE A O 1
ATOM 583 N N . ASP A 1 76 ? 5.700 -14.430 -20.306 1.00 96.06 76 ASP A N 1
ATOM 584 C CA . ASP A 1 76 ? 4.566 -13.981 -21.117 1.00 96.06 76 ASP A CA 1
ATOM 585 C C . ASP A 1 76 ? 3.427 -13.452 -20.236 1.00 96.06 76 ASP A C 1
ATOM 587 O O . ASP A 1 76 ? 2.937 -12.344 -20.471 1.00 96.06 76 ASP A O 1
ATOM 591 N N . ASP A 1 77 ? 3.091 -14.161 -19.155 1.00 95.88 77 ASP A N 1
ATOM 592 C CA . ASP A 1 77 ? 2.109 -13.712 -18.162 1.00 95.88 77 ASP A CA 1
ATOM 593 C C . ASP A 1 77 ? 2.514 -12.378 -17.516 1.00 95.88 77 ASP A C 1
ATOM 595 O O . ASP A 1 77 ? 1.699 -11.457 -17.384 1.00 95.88 77 ASP A O 1
ATOM 599 N N . ALA A 1 78 ? 3.791 -12.240 -17.138 1.00 96.62 78 ALA A N 1
ATOM 600 C CA . ALA A 1 78 ? 4.318 -11.005 -16.567 1.00 96.62 78 ALA A CA 1
ATOM 601 C C . ALA A 1 78 ? 4.236 -9.839 -17.562 1.00 96.62 78 ALA A C 1
ATOM 603 O O . ALA A 1 78 ? 3.791 -8.751 -17.196 1.00 96.62 78 ALA A O 1
ATOM 604 N N . LEU A 1 79 ? 4.636 -10.053 -18.818 1.00 97.44 79 LEU A N 1
ATOM 605 C CA . LEU A 1 79 ? 4.589 -9.032 -19.864 1.00 97.44 79 LEU A CA 1
ATOM 606 C C . LEU A 1 79 ? 3.153 -8.596 -20.165 1.00 97.44 79 LEU A C 1
ATOM 608 O O . LEU A 1 79 ? 2.918 -7.397 -20.288 1.00 97.44 79 LEU A O 1
ATOM 612 N N . LEU A 1 80 ? 2.197 -9.528 -20.225 1.00 97.50 80 LEU A N 1
ATOM 613 C CA . LEU A 1 80 ? 0.778 -9.215 -20.420 1.00 97.50 80 LEU A CA 1
ATOM 614 C C . LEU A 1 80 ? 0.201 -8.407 -19.251 1.00 97.50 80 LEU A C 1
ATOM 616 O O . LEU A 1 80 ? -0.553 -7.454 -19.469 1.00 97.50 80 LEU A O 1
ATOM 620 N N . ALA A 1 81 ? 0.565 -8.743 -18.010 1.00 97.06 81 ALA A N 1
ATOM 621 C CA . ALA A 1 81 ? 0.148 -7.983 -16.832 1.00 97.06 81 ALA A CA 1
ATOM 622 C C . ALA A 1 81 ? 0.739 -6.561 -16.827 1.00 97.06 81 ALA A C 1
ATOM 624 O O . ALA A 1 81 ? 0.019 -5.598 -16.560 1.00 97.06 81 ALA A O 1
ATOM 625 N N . ILE A 1 82 ? 2.024 -6.414 -17.178 1.00 97.44 82 ILE A N 1
ATOM 626 C CA . ILE A 1 82 ? 2.689 -5.109 -17.312 1.00 97.44 82 ILE A CA 1
ATOM 627 C C . ILE A 1 82 ? 2.042 -4.284 -18.432 1.00 97.44 82 ILE A C 1
ATOM 629 O O . ILE A 1 82 ? 1.752 -3.110 -18.229 1.00 97.44 82 ILE A O 1
ATOM 633 N N . GLU A 1 83 ? 1.786 -4.882 -19.595 1.00 97.31 83 GLU A N 1
ATOM 634 C CA . GLU A 1 83 ? 1.137 -4.218 -20.730 1.00 97.31 83 GLU A CA 1
ATOM 635 C C . GLU A 1 83 ? -0.267 -3.725 -20.360 1.00 97.31 83 GLU A C 1
ATOM 637 O O . GLU A 1 83 ? -0.603 -2.573 -20.626 1.00 97.31 83 GLU A O 1
ATOM 642 N N . SER A 1 84 ? -1.034 -4.549 -19.640 1.00 97.12 84 SER A N 1
ATOM 643 C CA . SER A 1 84 ? -2.351 -4.170 -19.112 1.00 97.12 84 SER A CA 1
ATOM 644 C C . SER A 1 84 ? -2.258 -2.977 -18.154 1.00 97.12 84 SER A C 1
ATOM 646 O O . SER A 1 84 ? -3.042 -2.039 -18.275 1.00 97.12 84 SER A O 1
ATOM 648 N N . LEU A 1 85 ? -1.277 -2.978 -17.240 1.00 96.44 85 LEU A N 1
ATOM 649 C CA . LEU A 1 85 ? -1.039 -1.878 -16.298 1.00 96.44 85 LEU A CA 1
ATOM 650 C C . LEU A 1 85 ? -0.620 -0.579 -16.993 1.00 96.44 85 LEU A C 1
ATOM 652 O O . LEU A 1 85 ? -1.079 0.483 -16.595 1.00 96.44 85 LEU A O 1
ATOM 656 N N . ILE A 1 86 ? 0.222 -0.654 -18.026 1.00 95.56 86 ILE A N 1
ATOM 657 C CA . ILE A 1 86 ? 0.654 0.522 -18.797 1.00 95.56 86 ILE A CA 1
ATOM 658 C C . ILE A 1 86 ? -0.493 1.071 -19.654 1.00 95.56 86 ILE A C 1
ATOM 660 O O . ILE A 1 86 ? -0.594 2.281 -19.826 1.00 95.56 86 ILE A O 1
ATOM 664 N N . SER A 1 87 ? -1.346 0.196 -20.199 1.00 95.69 87 SER A N 1
ATOM 665 C CA . SER A 1 87 ? -2.494 0.601 -21.023 1.00 95.69 87 SER A CA 1
ATOM 666 C C . SER A 1 87 ? -3.625 1.259 -20.225 1.00 95.69 87 SER A C 1
ATOM 668 O O . SER A 1 87 ? -4.445 1.976 -20.796 1.00 95.69 87 SER A O 1
ATOM 670 N N . ASP A 1 88 ? -3.682 1.014 -18.915 1.00 95.94 88 ASP A N 1
ATOM 671 C CA . ASP A 1 88 ? -4.666 1.606 -18.015 1.00 95.94 88 ASP A CA 1
ATOM 672 C C . ASP A 1 88 ? -4.146 2.959 -17.498 1.00 95.94 88 ASP A C 1
ATOM 674 O O . ASP A 1 88 ? -3.395 3.039 -16.526 1.00 95.94 88 ASP A O 1
ATOM 678 N N . GLU A 1 89 ? -4.547 4.043 -18.165 1.00 92.19 89 GLU A N 1
ATOM 679 C CA . GLU A 1 89 ? -4.159 5.418 -17.812 1.00 92.19 89 GLU A CA 1
ATOM 680 C C . GLU A 1 89 ? -4.943 5.988 -16.610 1.00 92.19 89 GLU A C 1
ATOM 682 O O . GLU A 1 89 ? -4.801 7.164 -16.265 1.00 92.19 89 GLU A O 1
ATOM 687 N N . THR A 1 90 ? -5.795 5.191 -15.955 1.00 91.94 90 THR A N 1
ATOM 688 C CA . THR A 1 90 ? -6.570 5.673 -14.806 1.00 91.94 90 THR A CA 1
ATOM 689 C C . THR A 1 90 ? -5.693 5.849 -13.564 1.00 91.94 90 THR A C 1
ATOM 691 O O . THR A 1 90 ? -4.732 5.118 -13.331 1.00 91.94 90 THR A O 1
ATOM 694 N N . ALA A 1 91 ? -6.065 6.790 -12.688 1.00 84.44 91 ALA A N 1
ATOM 695 C CA . ALA A 1 91 ? -5.384 6.982 -11.402 1.00 84.44 91 ALA A CA 1
ATOM 696 C C . ALA A 1 91 ? -5.466 5.744 -10.482 1.00 84.44 91 ALA A C 1
ATOM 698 O O . ALA A 1 91 ? -4.686 5.621 -9.540 1.00 84.44 91 ALA A O 1
ATOM 699 N N . THR A 1 92 ? -6.401 4.826 -10.752 1.00 85.81 92 THR A N 1
ATOM 700 C CA . THR A 1 92 ? -6.606 3.577 -10.008 1.00 85.81 92 THR A CA 1
ATOM 701 C C . THR A 1 92 ? -6.055 2.350 -10.738 1.00 85.81 92 THR A C 1
ATOM 703 O O . THR A 1 92 ? -6.362 1.229 -10.334 1.00 85.81 92 THR A O 1
ATOM 706 N N . SER A 1 93 ? -5.234 2.519 -11.779 1.00 88.81 93 SER A N 1
ATOM 707 C CA . SER A 1 93 ? -4.735 1.418 -12.615 1.00 88.81 93 SER A CA 1
ATOM 708 C C . SER A 1 93 ? -4.045 0.310 -11.819 1.00 88.81 93 SER A C 1
ATOM 710 O O . SER A 1 93 ? -4.313 -0.872 -12.029 1.00 88.81 93 SER A O 1
ATOM 712 N N . THR A 1 94 ? -3.241 0.665 -10.814 1.00 88.19 94 THR A N 1
ATOM 713 C CA . THR A 1 94 ? -2.591 -0.302 -9.912 1.00 88.19 94 THR A CA 1
ATOM 714 C C . THR A 1 94 ? -3.599 -1.173 -9.176 1.00 88.19 94 THR A C 1
ATOM 716 O O . THR A 1 94 ? -3.384 -2.375 -9.057 1.00 88.19 94 THR A O 1
ATOM 719 N N . LEU A 1 95 ? -4.715 -0.598 -8.719 1.00 83.44 95 LEU A N 1
ATOM 720 C CA . LEU A 1 95 ? -5.781 -1.337 -8.042 1.00 83.44 95 LEU A CA 1
ATOM 721 C C . LEU A 1 95 ? -6.560 -2.210 -9.035 1.00 83.44 95 LEU A C 1
ATOM 723 O O . LEU A 1 95 ? -6.779 -3.390 -8.766 1.00 83.44 95 LEU A O 1
ATOM 727 N N . ASN A 1 96 ? -6.918 -1.653 -10.198 1.00 87.31 96 ASN A N 1
ATOM 728 C CA . ASN A 1 96 ? -7.670 -2.352 -11.244 1.00 87.31 96 ASN A CA 1
ATOM 729 C C . ASN A 1 96 ? -6.917 -3.585 -11.765 1.00 87.31 96 ASN A C 1
ATOM 731 O O . ASN A 1 96 ? -7.523 -4.618 -12.048 1.00 87.31 96 ASN A O 1
ATOM 735 N N . GLN A 1 97 ? -5.590 -3.482 -11.889 1.00 94.06 97 GLN A N 1
ATOM 736 C CA . GLN A 1 97 ? -4.746 -4.526 -12.470 1.00 94.06 97 GLN A CA 1
ATOM 737 C C . GLN A 1 97 ? -4.046 -5.403 -11.424 1.00 94.06 97 GLN A C 1
ATOM 739 O O . GLN A 1 97 ? -3.468 -6.426 -11.798 1.00 94.06 97 GLN A O 1
ATOM 744 N N . ALA A 1 98 ? -4.119 -5.072 -10.126 1.00 89.06 98 ALA A N 1
ATOM 745 C CA . ALA A 1 98 ? -3.454 -5.824 -9.057 1.00 89.06 98 ALA A CA 1
ATOM 746 C C . ALA A 1 98 ? -3.766 -7.323 -9.128 1.00 89.06 98 ALA A C 1
ATOM 748 O O . ALA A 1 98 ? -2.845 -8.129 -9.074 1.00 89.06 98 ALA A O 1
ATOM 749 N N . ALA A 1 99 ? -5.030 -7.708 -9.336 1.00 86.88 99 ALA A N 1
ATOM 750 C CA . ALA A 1 99 ? -5.437 -9.114 -9.396 1.00 86.88 99 ALA A CA 1
ATOM 751 C C . ALA A 1 99 ? -4.661 -9.931 -10.451 1.00 86.88 99 ALA A C 1
ATOM 753 O O . ALA A 1 99 ? -4.324 -11.088 -10.199 1.00 86.88 99 ALA A O 1
ATOM 754 N N . ARG A 1 100 ? -4.300 -9.325 -11.594 1.00 92.25 100 ARG A N 1
ATOM 755 C CA . ARG A 1 100 ? -3.522 -9.989 -12.659 1.00 92.25 100 ARG A CA 1
ATOM 756 C C . ARG A 1 100 ? -2.098 -10.307 -12.223 1.00 92.25 100 ARG A C 1
ATOM 758 O O . ARG A 1 100 ? -1.562 -11.344 -12.587 1.00 92.25 100 ARG A O 1
ATOM 765 N N . PHE A 1 101 ? -1.502 -9.464 -11.383 1.00 93.81 101 PHE A N 1
ATOM 766 C CA . PHE A 1 101 ? -0.181 -9.718 -10.803 1.00 93.81 101 PHE A CA 1
ATOM 767 C C . PHE A 1 101 ? -0.189 -10.819 -9.742 1.00 93.81 101 PHE A C 1
ATOM 769 O O . PHE A 1 101 ? 0.869 -11.190 -9.223 1.00 93.81 101 PHE A O 1
ATOM 776 N N . GLY A 1 102 ? -1.362 -11.366 -9.413 1.00 89.00 102 GLY A N 1
ATOM 777 C CA . GLY A 1 102 ? -1.468 -12.434 -8.443 1.00 89.00 102 GLY A CA 1
ATOM 778 C C . GLY A 1 102 ? -0.687 -13.666 -8.899 1.00 89.00 102 GLY A C 1
ATOM 779 O O . GLY A 1 102 ? 0.247 -14.100 -8.218 1.00 89.00 102 GLY A O 1
ATOM 780 N N . THR A 1 103 ? -0.993 -14.141 -10.105 1.00 90.25 103 THR A N 1
ATOM 781 C CA . THR A 1 103 ? -0.393 -15.330 -10.731 1.00 90.25 103 THR A CA 1
ATOM 782 C C . THR A 1 103 ? 1.032 -15.102 -11.240 1.00 90.25 103 THR A C 1
ATOM 784 O O . THR A 1 103 ? 1.796 -16.055 -11.368 1.00 90.25 103 THR A O 1
ATOM 787 N N . VAL A 1 104 ? 1.427 -13.848 -11.472 1.00 93.75 104 VAL A N 1
ATOM 788 C CA . VAL A 1 104 ? 2.740 -13.496 -12.029 1.00 93.75 104 VAL A CA 1
ATOM 789 C C . VAL A 1 104 ? 3.879 -13.859 -11.071 1.00 93.75 104 VAL A C 1
ATOM 791 O O . VAL A 1 104 ? 3.866 -13.485 -9.897 1.00 93.75 104 VAL A O 1
ATOM 794 N N . SER A 1 105 ? 4.918 -14.536 -11.565 1.00 92.88 105 SER A N 1
ATOM 795 C CA . SER A 1 105 ? 6.107 -14.864 -10.766 1.00 92.88 105 SER A CA 1
ATOM 796 C C . SER A 1 105 ? 6.899 -13.609 -10.370 1.00 92.88 105 SER A C 1
ATOM 798 O O . SER A 1 105 ? 7.221 -12.764 -11.206 1.00 92.88 105 SER A O 1
ATOM 800 N N . ALA A 1 106 ? 7.279 -13.501 -9.091 1.00 93.25 106 ALA A N 1
ATOM 801 C CA . ALA A 1 106 ? 8.138 -12.413 -8.616 1.00 93.25 106 ALA A CA 1
ATOM 802 C C . ALA A 1 106 ? 9.539 -12.458 -9.256 1.00 93.25 106 ALA A C 1
ATOM 804 O O . ALA A 1 106 ? 10.112 -11.411 -9.549 1.00 93.25 106 ALA A O 1
ATOM 805 N N . GLN A 1 107 ? 10.068 -13.657 -9.524 1.00 93.81 107 GLN A N 1
ATOM 806 C CA . GLN A 1 107 ? 11.356 -13.828 -10.203 1.00 93.81 107 GLN A CA 1
ATOM 807 C C . GLN A 1 107 ? 11.290 -13.356 -11.661 1.00 93.81 107 GLN A C 1
ATOM 809 O O . GLN A 1 107 ? 12.206 -12.676 -12.117 1.00 93.81 107 GLN A O 1
ATOM 814 N N . ALA A 1 108 ? 10.186 -13.634 -12.368 1.00 95.62 108 ALA A N 1
ATOM 815 C CA . ALA A 1 108 ? 9.978 -13.140 -13.731 1.00 95.62 108 ALA A CA 1
ATOM 816 C C . ALA A 1 108 ? 9.990 -11.601 -13.773 1.00 95.62 108 ALA A C 1
ATOM 818 O O . ALA A 1 108 ? 10.692 -11.005 -14.590 1.00 95.62 108 ALA A O 1
ATOM 819 N N . LEU A 1 109 ? 9.283 -10.951 -12.838 1.00 96.50 109 LEU A N 1
ATOM 820 C CA . LEU A 1 109 ? 9.278 -9.488 -12.710 1.00 96.50 109 LEU A CA 1
ATOM 821 C C . LEU A 1 109 ? 10.660 -8.920 -12.376 1.00 96.50 109 LEU A C 1
ATOM 823 O O . LEU A 1 109 ? 11.054 -7.909 -12.954 1.00 96.50 109 LEU A O 1
ATOM 827 N N . ALA A 1 110 ? 11.405 -9.568 -11.478 1.00 95.75 110 ALA A N 1
ATOM 828 C CA . ALA A 1 110 ? 12.763 -9.157 -11.134 1.00 95.75 110 ALA A CA 1
ATOM 829 C C . ALA A 1 110 ? 13.708 -9.227 -12.345 1.00 95.75 110 ALA A C 1
ATOM 831 O O . ALA A 1 110 ? 14.456 -8.284 -12.596 1.00 95.75 110 ALA A O 1
ATOM 832 N N . HIS A 1 111 ? 13.627 -10.296 -13.143 1.00 96.19 111 HIS A N 1
ATOM 833 C CA . HIS A 1 111 ? 14.398 -10.428 -14.381 1.00 96.19 111 HIS A CA 1
ATOM 834 C C . HIS A 1 111 ? 14.022 -9.365 -15.421 1.00 96.19 111 HIS A C 1
ATOM 836 O O . HIS A 1 111 ? 14.910 -8.725 -15.983 1.00 96.19 111 HIS A O 1
ATOM 842 N N . ILE A 1 112 ? 12.725 -9.121 -15.641 1.00 97.25 112 ILE A N 1
ATOM 843 C CA . ILE A 1 112 ? 12.250 -8.060 -16.546 1.00 97.25 112 ILE A CA 1
ATOM 844 C C . ILE A 1 112 ? 12.779 -6.690 -16.100 1.00 97.25 112 ILE A C 1
ATOM 846 O O . ILE A 1 112 ? 13.268 -5.914 -16.923 1.00 97.25 112 ILE A O 1
ATOM 850 N N . ALA A 1 113 ? 12.729 -6.403 -14.798 1.00 96.88 113 ALA A N 1
ATOM 851 C CA . ALA A 1 113 ? 13.248 -5.163 -14.235 1.00 96.88 113 ALA A CA 1
ATOM 852 C C . ALA A 1 113 ? 14.768 -5.032 -14.411 1.00 96.88 113 ALA A C 1
ATOM 854 O O . ALA A 1 113 ? 15.246 -3.962 -14.780 1.00 96.88 113 ALA A O 1
ATOM 855 N N . GLN A 1 114 ? 15.528 -6.113 -14.218 1.00 97.12 114 GLN A N 1
ATOM 856 C CA . GLN A 1 114 ? 16.972 -6.119 -14.460 1.00 97.12 114 GLN A CA 1
ATOM 857 C C . GLN A 1 114 ? 17.296 -5.820 -15.932 1.00 97.12 114 GLN A C 1
ATOM 859 O O . GLN A 1 114 ? 18.111 -4.945 -16.223 1.00 97.12 114 GLN A O 1
ATOM 864 N N . MET A 1 115 ? 16.589 -6.458 -16.870 1.00 96.69 115 MET A N 1
ATOM 865 C CA . MET A 1 115 ? 16.745 -6.188 -18.305 1.00 96.69 115 MET A CA 1
ATOM 866 C C . MET A 1 115 ? 16.405 -4.737 -18.666 1.00 96.69 115 MET A C 1
ATOM 868 O O . MET A 1 115 ? 17.081 -4.124 -19.496 1.00 96.69 115 MET A O 1
ATOM 872 N N . LEU A 1 116 ? 15.376 -4.169 -18.033 1.00 96.56 116 LEU A N 1
ATOM 873 C CA . LEU A 1 116 ? 15.021 -2.760 -18.179 1.00 96.56 116 LEU A CA 1
ATOM 874 C C . LEU A 1 116 ? 16.147 -1.842 -17.679 1.00 96.56 116 LEU A C 1
ATOM 876 O O . LEU A 1 116 ? 16.521 -0.903 -18.382 1.00 96.56 116 LEU A O 1
ATOM 880 N N . ILE A 1 117 ? 16.707 -2.118 -16.496 1.00 96.44 117 ILE A N 1
ATOM 881 C CA . ILE A 1 117 ? 17.821 -1.356 -15.910 1.00 96.44 117 ILE A CA 1
ATOM 882 C C . ILE A 1 117 ? 19.030 -1.374 -16.847 1.00 96.44 117 ILE A C 1
ATOM 884 O O . ILE A 1 117 ? 19.584 -0.317 -17.160 1.00 96.44 117 ILE A O 1
ATOM 888 N N . ASP A 1 118 ? 19.413 -2.553 -17.336 1.00 96.50 118 ASP A N 1
ATOM 889 C CA . ASP A 1 118 ? 20.560 -2.704 -18.230 1.00 96.50 118 ASP A CA 1
ATOM 890 C C . ASP A 1 118 ? 20.335 -1.970 -19.556 1.00 96.50 118 ASP A C 1
ATOM 892 O O . ASP A 1 118 ? 21.226 -1.267 -20.044 1.00 96.50 118 ASP A O 1
ATOM 896 N N . ARG A 1 119 ? 19.116 -2.029 -20.103 1.00 95.75 119 ARG A N 1
ATOM 897 C CA . ARG A 1 119 ? 18.736 -1.275 -21.304 1.00 95.75 119 ARG A CA 1
ATOM 898 C C . ARG A 1 119 ? 18.804 0.236 -21.086 1.00 95.75 119 ARG A C 1
ATOM 900 O O . ARG A 1 119 ? 19.342 0.946 -21.941 1.00 95.75 119 ARG A O 1
ATOM 907 N N . ARG A 1 120 ? 18.282 0.745 -19.968 1.00 95.56 120 ARG A N 1
ATOM 908 C CA . ARG A 1 120 ? 18.339 2.178 -19.627 1.00 95.56 120 ARG A CA 1
ATOM 909 C C . ARG A 1 120 ? 19.778 2.641 -19.452 1.00 95.56 120 ARG A C 1
ATOM 911 O O . ARG A 1 120 ? 20.158 3.667 -20.006 1.00 95.56 120 ARG A O 1
ATOM 918 N N . ARG A 1 121 ? 20.616 1.841 -18.785 1.00 96.06 121 ARG A N 1
ATOM 919 C CA . ARG A 1 121 ? 22.055 2.104 -18.648 1.00 96.06 121 ARG A CA 1
ATOM 920 C C . ARG A 1 121 ? 22.736 2.207 -20.016 1.00 96.06 121 ARG A C 1
ATOM 922 O O . ARG A 1 121 ? 23.415 3.196 -20.275 1.00 96.06 121 ARG A O 1
ATOM 929 N N . GLN A 1 122 ? 22.516 1.238 -20.907 1.00 95.88 122 GLN A N 1
ATOM 930 C CA . GLN A 1 122 ? 23.066 1.265 -22.269 1.00 95.88 122 GLN A CA 1
ATOM 931 C C . GLN A 1 122 ? 22.580 2.480 -23.069 1.00 95.88 122 GLN A C 1
ATOM 933 O O . GLN A 1 122 ? 23.369 3.112 -23.770 1.00 95.88 122 GLN A O 1
ATOM 938 N N . THR A 1 123 ? 21.297 2.823 -22.948 1.00 95.06 123 THR A N 1
ATOM 939 C CA . THR A 1 123 ? 20.708 3.984 -23.625 1.00 95.06 123 THR A CA 1
ATOM 940 C C . THR A 1 123 ? 21.338 5.282 -23.132 1.00 95.06 123 THR A C 1
ATOM 942 O O . THR A 1 123 ? 21.784 6.077 -23.952 1.00 95.06 123 THR A O 1
ATOM 945 N N . ASN A 1 124 ? 21.477 5.458 -21.817 1.00 92.44 124 ASN A N 1
ATOM 946 C CA . ASN A 1 124 ? 22.090 6.650 -21.232 1.00 92.44 124 ASN A CA 1
ATOM 947 C C . ASN A 1 124 ? 23.562 6.799 -21.635 1.00 92.44 124 ASN A C 1
ATOM 949 O O . ASN A 1 124 ? 23.982 7.896 -21.994 1.00 92.44 124 ASN A O 1
ATOM 953 N N . VAL A 1 125 ? 24.332 5.704 -21.652 1.00 94.94 125 VAL A N 1
ATOM 954 C CA . VAL A 1 125 ? 25.725 5.722 -22.135 1.00 94.94 125 VAL A CA 1
ATOM 955 C C . VAL A 1 125 ? 25.786 6.135 -23.608 1.00 94.94 125 VAL A C 1
ATOM 957 O O . VAL A 1 125 ? 26.588 6.994 -23.970 1.00 94.94 125 VAL A O 1
ATOM 960 N N . ARG A 1 126 ? 24.915 5.577 -24.460 1.00 96.25 126 ARG A N 1
ATOM 961 C CA . ARG A 1 126 ? 24.863 5.929 -25.889 1.00 96.25 126 ARG A CA 1
ATOM 962 C C . ARG A 1 126 ? 24.461 7.383 -26.114 1.00 96.25 126 ARG A C 1
ATOM 964 O O . ARG A 1 126 ? 25.148 8.084 -26.851 1.00 96.25 126 ARG A O 1
ATOM 971 N N . VAL A 1 127 ? 23.402 7.848 -25.454 1.00 94.50 127 VAL A N 1
ATOM 972 C CA . VAL A 1 127 ? 22.944 9.244 -25.516 1.00 94.50 127 VAL A CA 1
ATOM 973 C C . VAL A 1 127 ? 24.055 10.190 -25.061 1.00 94.50 127 VAL A C 1
ATOM 975 O O . VAL A 1 127 ? 24.370 11.131 -25.783 1.00 94.50 127 VAL A O 1
ATOM 978 N N . GLY A 1 128 ? 24.712 9.900 -23.933 1.00 91.44 128 GLY A N 1
ATOM 979 C CA . GLY A 1 128 ? 25.848 10.686 -23.446 1.00 91.44 128 GLY A CA 1
ATOM 980 C C . GLY A 1 128 ? 27.002 10.738 -24.449 1.00 91.44 128 GLY A C 1
ATOM 981 O O . GLY A 1 128 ? 27.502 11.818 -24.748 1.00 91.44 128 GLY A O 1
ATOM 982 N N . SER A 1 129 ? 27.370 9.597 -25.045 1.00 94.38 129 SER A N 1
ATOM 983 C CA . SER A 1 129 ? 28.435 9.546 -26.056 1.00 94.38 129 SER A CA 1
ATOM 984 C C . SER A 1 129 ? 28.099 10.338 -27.328 1.00 94.38 129 SER A C 1
ATOM 986 O O . SER A 1 129 ? 28.965 11.022 -27.874 1.00 94.38 129 SER A O 1
ATOM 988 N N . LEU A 1 130 ? 26.836 10.309 -27.774 1.00 95.31 130 LEU A N 1
ATOM 989 C CA . LEU A 1 130 ? 26.381 11.082 -28.930 1.00 95.31 130 LEU A CA 1
ATOM 990 C C . LEU A 1 130 ? 26.398 12.579 -28.636 1.00 95.31 130 LEU A C 1
ATOM 992 O O . LEU A 1 130 ? 26.923 13.340 -29.446 1.00 95.31 130 LEU A O 1
ATOM 996 N N . LEU A 1 131 ? 25.890 12.999 -27.476 1.00 91.88 131 LEU A N 1
ATOM 997 C CA . LEU A 1 131 ? 25.926 14.400 -27.057 1.00 91.88 131 LEU A CA 1
ATOM 998 C C . LEU A 1 131 ? 27.360 14.922 -26.950 1.00 91.88 131 LEU A C 1
ATOM 1000 O O . LEU A 1 131 ? 27.651 15.994 -27.472 1.00 91.88 131 LEU A O 1
ATOM 1004 N N . GLN A 1 132 ? 28.270 14.135 -26.373 1.00 90.00 132 GLN A N 1
ATOM 1005 C CA . GLN A 1 132 ? 29.688 14.485 -26.304 1.00 90.00 132 GLN A CA 1
ATOM 1006 C C . GLN A 1 132 ? 30.315 14.611 -27.701 1.00 90.00 132 GLN A C 1
ATOM 1008 O O . GLN A 1 132 ? 31.083 15.537 -27.957 1.00 90.00 132 GLN A O 1
ATOM 1013 N N . SER A 1 133 ? 29.971 13.712 -28.631 1.00 94.19 133 SER A N 1
ATOM 1014 C CA . SER A 1 133 ? 30.468 13.776 -30.012 1.00 94.19 133 SER A CA 1
ATOM 1015 C C . SER A 1 133 ? 29.946 15.000 -30.776 1.00 94.19 133 SER A C 1
ATOM 1017 O O . SER A 1 133 ? 30.702 15.630 -31.513 1.00 94.19 133 SER A O 1
ATOM 1019 N N . ILE A 1 134 ? 28.682 15.375 -30.549 1.00 91.38 134 ILE A N 1
ATOM 1020 C CA . ILE A 1 134 ? 28.049 16.570 -31.114 1.00 91.38 134 ILE A CA 1
ATOM 1021 C C . ILE A 1 134 ? 28.727 17.829 -30.563 1.00 91.38 134 ILE A C 1
ATOM 1023 O O . ILE A 1 134 ? 29.108 18.701 -31.340 1.00 91.38 134 ILE A O 1
ATOM 1027 N N . ALA A 1 135 ? 28.930 17.901 -29.245 1.00 88.88 135 ALA A N 1
ATOM 1028 C CA . ALA A 1 135 ? 29.595 19.026 -28.596 1.00 88.88 135 ALA A CA 1
ATOM 1029 C C . ALA A 1 135 ? 31.042 19.196 -29.091 1.00 88.88 135 ALA A C 1
ATOM 1031 O O . ALA A 1 135 ? 31.456 20.304 -29.430 1.00 88.88 135 ALA A O 1
ATOM 1032 N N . ALA A 1 136 ? 31.800 18.101 -29.215 1.00 89.88 136 ALA A N 1
ATOM 1033 C CA . ALA A 1 136 ? 33.164 18.134 -29.741 1.00 89.88 136 ALA A CA 1
ATOM 1034 C C . ALA A 1 136 ? 33.218 18.651 -31.190 1.00 89.88 136 ALA A C 1
ATOM 1036 O O . ALA A 1 136 ? 34.029 19.524 -31.501 1.00 89.88 136 ALA A O 1
ATOM 1037 N N . ALA A 1 137 ? 32.323 18.166 -32.056 1.00 94.25 137 ALA A N 1
ATOM 1038 C CA . ALA A 1 137 ? 32.235 18.622 -33.442 1.00 94.25 137 ALA A CA 1
ATOM 1039 C C . ALA A 1 137 ? 31.825 20.104 -33.544 1.00 94.25 137 ALA A C 1
ATOM 1041 O O . ALA A 1 137 ? 32.277 20.814 -34.443 1.00 94.25 137 ALA A O 1
ATOM 1042 N N . GLN A 1 138 ? 30.998 20.587 -32.614 1.00 91.88 138 GLN A N 1
ATOM 1043 C CA . GLN A 1 138 ? 30.603 21.992 -32.551 1.00 91.88 138 GLN A CA 1
ATOM 1044 C C . GLN A 1 138 ? 31.776 22.902 -32.186 1.00 91.88 138 GLN A C 1
ATOM 1046 O O . GLN A 1 138 ? 31.967 23.938 -32.824 1.00 91.88 138 GLN A O 1
ATOM 1051 N N . VAL A 1 139 ? 32.586 22.503 -31.203 1.00 88.38 139 VAL A N 1
ATOM 1052 C CA . VAL A 1 139 ? 33.805 23.230 -30.819 1.00 88.38 139 VAL A CA 1
ATOM 1053 C C . VAL A 1 139 ? 34.808 23.259 -31.975 1.00 88.38 139 VAL A C 1
ATOM 1055 O O . VAL A 1 139 ? 35.377 24.310 -32.264 1.00 88.38 139 VAL A O 1
ATOM 1058 N N . GLU A 1 140 ? 34.984 22.139 -32.681 1.00 91.62 140 GLU A N 1
ATOM 1059 C CA . GLU A 1 140 ? 35.869 22.060 -33.848 1.00 91.62 140 GLU A CA 1
ATOM 1060 C C . GLU A 1 140 ? 35.414 22.993 -34.982 1.00 91.62 140 GLU A C 1
ATOM 1062 O O . GLU A 1 140 ? 36.231 23.725 -35.544 1.00 91.62 140 GLU A O 1
ATOM 1067 N N . GLN A 1 141 ? 34.109 23.040 -35.280 1.00 92.50 141 GLN A N 1
ATOM 1068 C CA . GLN A 1 141 ? 33.574 23.956 -36.292 1.00 92.50 141 GLN A CA 1
ATOM 1069 C C . GLN A 1 141 ? 33.716 25.426 -35.872 1.00 92.50 141 GLN A C 1
ATOM 1071 O O . GLN A 1 141 ? 34.058 26.260 -36.711 1.00 92.50 141 GLN A O 1
ATOM 1076 N N . ALA A 1 142 ? 33.494 25.747 -34.592 1.00 88.31 142 ALA A N 1
ATOM 1077 C CA . ALA A 1 142 ? 33.660 27.104 -34.074 1.00 88.31 142 ALA A CA 1
ATOM 1078 C C . ALA A 1 142 ? 35.111 27.594 -34.233 1.00 88.31 142 ALA A C 1
ATOM 1080 O O . ALA A 1 142 ? 35.335 28.709 -34.706 1.00 88.31 142 ALA A O 1
ATOM 1081 N N . TRP A 1 143 ? 36.097 26.740 -33.937 1.00 86.25 143 TRP A N 1
ATOM 1082 C CA . TRP A 1 143 ? 37.514 27.054 -34.155 1.00 86.25 143 TRP A CA 1
ATOM 1083 C C . TRP A 1 143 ? 37.885 27.179 -35.634 1.00 86.25 143 TRP A C 1
ATOM 1085 O O . TRP A 1 143 ? 38.697 28.028 -35.986 1.00 86.25 143 TRP A O 1
ATOM 1095 N N . ALA A 1 144 ? 37.282 26.378 -36.515 1.00 89.62 144 ALA A N 1
ATOM 1096 C CA . ALA A 1 144 ? 37.517 26.495 -37.953 1.00 89.62 144 ALA A CA 1
ATOM 1097 C C . ALA A 1 144 ? 36.959 27.806 -38.545 1.00 89.62 144 ALA A C 1
ATOM 1099 O O . ALA A 1 144 ? 37.479 28.292 -39.549 1.00 89.62 144 ALA A O 1
ATOM 1100 N N . SER A 1 145 ? 35.908 28.374 -37.940 1.00 86.31 145 SER A N 1
ATOM 1101 C CA . SER A 1 145 ? 35.262 29.604 -38.417 1.00 86.31 145 SER A CA 1
ATOM 1102 C C . SER A 1 145 ? 35.945 30.908 -37.992 1.00 86.31 145 SER A C 1
ATOM 1104 O O . SER A 1 145 ? 35.683 31.933 -38.618 1.00 86.31 145 SER A O 1
ATOM 1106 N N . ASP A 1 146 ? 36.848 30.876 -37.005 1.00 84.06 146 ASP A N 1
ATOM 1107 C CA . ASP A 1 146 ? 37.646 32.039 -36.590 1.00 84.06 146 ASP A CA 1
ATOM 1108 C C . ASP A 1 146 ? 39.161 31.777 -36.720 1.00 84.06 146 ASP A C 1
ATOM 1110 O O . ASP A 1 146 ? 39.878 31.655 -35.726 1.00 84.06 146 ASP A O 1
ATOM 1114 N N . PRO A 1 147 ? 39.693 31.677 -37.954 1.00 70.50 147 PRO A N 1
ATOM 1115 C CA . PRO A 1 147 ? 41.122 31.468 -38.177 1.00 70.50 147 PRO A CA 1
ATOM 1116 C C . PRO A 1 147 ? 41.981 32.716 -37.881 1.00 70.50 147 PRO A C 1
ATOM 1118 O O . PRO A 1 147 ? 43.186 32.676 -38.127 1.00 70.50 147 PRO A O 1
ATOM 1121 N N . GLY A 1 148 ? 41.387 33.829 -37.420 1.00 70.88 148 GLY A N 1
ATOM 1122 C CA . GLY A 1 148 ? 42.029 35.147 -37.347 1.00 70.88 148 GLY A CA 1
ATOM 1123 C C . GLY A 1 148 ? 42.260 35.714 -35.943 1.00 70.88 148 GLY A C 1
ATOM 1124 O O . GLY A 1 148 ? 42.983 36.704 -35.825 1.00 70.88 148 GLY A O 1
ATOM 1125 N N . GLN A 1 149 ? 41.694 35.129 -34.883 1.00 62.56 149 GLN A N 1
ATOM 1126 C CA . GLN A 1 149 ? 42.036 35.528 -33.515 1.00 62.56 149 GLN A CA 1
ATOM 1127 C C . GLN A 1 149 ? 43.309 34.820 -33.041 1.00 62.56 149 GLN A C 1
ATOM 1129 O O . GLN A 1 149 ? 43.286 33.664 -32.619 1.00 62.56 149 GLN A O 1
ATOM 1134 N N . ASP A 1 150 ? 44.427 35.552 -33.076 1.00 61.84 150 ASP A N 1
ATOM 1135 C CA . ASP A 1 150 ? 45.647 35.200 -32.352 1.00 61.84 150 ASP A CA 1
ATOM 1136 C C . ASP A 1 150 ? 45.295 34.910 -30.887 1.00 61.84 150 ASP A C 1
ATOM 1138 O O . ASP A 1 150 ? 44.938 35.805 -30.116 1.00 61.84 150 ASP A O 1
ATOM 1142 N N . VAL A 1 151 ? 45.371 33.633 -30.508 1.00 54.22 151 VAL A N 1
ATOM 1143 C CA . VAL A 1 151 ? 45.146 33.178 -29.135 1.00 54.22 151 VAL A CA 1
ATOM 1144 C C . VAL A 1 151 ? 46.107 33.955 -28.232 1.00 54.22 151 VAL A C 1
ATOM 1146 O O . VAL A 1 151 ? 47.323 33.822 -28.411 1.00 54.22 151 VAL A O 1
ATOM 1149 N N . PRO A 1 152 ? 45.627 34.747 -27.254 1.00 53.44 152 PRO A N 1
ATOM 1150 C CA . PRO A 1 152 ? 46.522 35.406 -26.321 1.00 53.44 152 PRO A CA 1
ATOM 1151 C C . PRO A 1 152 ? 47.336 34.325 -25.610 1.00 53.44 152 PRO A C 1
ATOM 1153 O O . PRO A 1 152 ? 46.792 33.450 -24.930 1.00 53.44 152 PRO A O 1
ATOM 1156 N N . VAL A 1 153 ? 48.653 34.357 -25.816 1.00 53.41 153 VAL A N 1
ATOM 1157 C CA . VAL A 1 153 ? 49.612 33.493 -25.130 1.00 53.41 153 VAL A CA 1
ATOM 1158 C C . VAL A 1 153 ? 49.491 33.804 -23.643 1.00 53.41 153 VAL A C 1
ATOM 1160 O O . VAL A 1 153 ? 50.041 34.787 -23.158 1.00 53.41 153 VAL A O 1
ATOM 1163 N N . ALA A 1 154 ? 48.719 32.993 -22.920 1.00 46.53 154 ALA A N 1
ATOM 1164 C CA . ALA A 1 154 ? 48.592 33.118 -21.480 1.00 46.53 154 ALA A CA 1
ATOM 1165 C C . ALA A 1 154 ? 49.978 32.919 -20.851 1.00 46.53 154 ALA A C 1
ATOM 1167 O O . ALA A 1 154 ? 50.555 31.827 -20.927 1.00 46.53 154 ALA A O 1
ATOM 1168 N N . GLU A 1 155 ? 50.520 33.982 -20.255 1.00 42.25 155 GLU A N 1
ATOM 1169 C CA . GLU A 1 155 ? 51.758 33.940 -19.485 1.00 42.25 155 GLU A CA 1
ATOM 1170 C C . GLU A 1 155 ? 51.650 32.850 -18.412 1.00 42.25 155 GLU A C 1
ATOM 1172 O O . GLU A 1 155 ? 50.811 32.885 -17.508 1.00 42.25 155 GLU A O 1
ATOM 1177 N N . ARG A 1 156 ? 52.503 31.829 -18.538 1.00 41.66 156 ARG A N 1
ATOM 1178 C CA . ARG A 1 156 ? 52.635 30.754 -17.556 1.00 41.66 156 ARG A CA 1
ATOM 1179 C C . ARG A 1 156 ? 53.231 31.320 -16.268 1.00 41.66 156 ARG A C 1
ATOM 1181 O O . ARG A 1 156 ? 54.449 31.364 -16.116 1.00 41.66 156 ARG A O 1
ATOM 1188 N N . SER A 1 157 ? 52.376 31.675 -15.316 1.00 41.22 157 SER A N 1
ATOM 1189 C CA . SER A 1 157 ? 52.772 31.762 -13.910 1.00 41.22 157 SER A CA 1
ATOM 1190 C C . SER A 1 157 ? 53.191 30.366 -13.434 1.00 41.22 157 SER A C 1
ATOM 1192 O O . SER A 1 157 ? 52.408 29.414 -13.453 1.00 41.22 157 SER A O 1
ATOM 1194 N N . THR A 1 158 ? 54.470 30.220 -13.097 1.00 39.41 158 THR A N 1
ATOM 1195 C CA . THR A 1 158 ? 55.091 28.967 -12.668 1.00 39.41 158 THR A CA 1
ATOM 1196 C C . THR A 1 158 ? 54.906 28.792 -11.162 1.00 39.41 158 THR A C 1
ATOM 1198 O O . THR A 1 158 ? 55.538 29.461 -10.355 1.00 39.41 158 THR A O 1
ATOM 1201 N N . SER A 1 159 ? 54.049 27.851 -10.766 1.00 36.34 159 SER A N 1
ATOM 1202 C CA . SER A 1 159 ? 54.129 27.190 -9.459 1.00 36.34 159 SER A CA 1
ATOM 1203 C C . SER A 1 159 ? 54.374 25.696 -9.689 1.00 36.34 159 SER A C 1
ATOM 1205 O O . SER A 1 159 ? 53.771 25.121 -10.599 1.00 36.34 159 SER A O 1
ATOM 1207 N N . PRO A 1 160 ? 55.286 25.055 -8.936 1.00 44.59 160 PRO A N 1
ATOM 1208 C CA . PRO A 1 160 ? 55.757 23.715 -9.250 1.00 44.59 160 PRO A CA 1
ATOM 1209 C C . PRO A 1 160 ? 54.764 22.661 -8.748 1.00 44.59 160 PRO A C 1
ATOM 1211 O O . PRO A 1 160 ? 54.771 22.272 -7.586 1.00 44.59 160 PRO A O 1
ATOM 1214 N N . GLY A 1 161 ? 53.922 22.173 -9.655 1.00 32.81 161 GLY A N 1
ATOM 1215 C CA . GLY A 1 161 ? 53.168 20.931 -9.507 1.00 32.81 161 GLY A CA 1
ATOM 1216 C C . GLY A 1 161 ? 53.347 20.103 -10.773 1.00 32.81 161 GLY A C 1
ATOM 1217 O O . GLY A 1 161 ? 53.122 20.596 -11.876 1.00 32.81 161 GLY A O 1
ATOM 1218 N N . ILE A 1 162 ? 53.822 18.866 -10.628 1.00 42.44 162 ILE A N 1
ATOM 1219 C CA . ILE A 1 162 ? 54.124 17.956 -11.738 1.00 42.44 162 ILE A CA 1
ATOM 1220 C C . ILE A 1 162 ? 52.849 17.707 -12.556 1.00 42.44 162 ILE A C 1
ATOM 1222 O O . ILE A 1 162 ? 51.926 17.049 -12.086 1.00 42.44 162 ILE A O 1
ATOM 1226 N N . ILE A 1 163 ? 52.825 18.189 -13.801 1.00 31.73 163 ILE A N 1
ATOM 1227 C CA . ILE A 1 163 ? 51.830 17.818 -14.813 1.00 31.73 163 ILE A CA 1
ATOM 1228 C C . ILE A 1 163 ? 52.582 17.428 -16.088 1.00 31.73 163 ILE A C 1
ATOM 1230 O O . ILE A 1 163 ? 53.219 18.260 -16.735 1.00 31.73 163 ILE A O 1
ATOM 1234 N N . ARG A 1 164 ? 52.497 16.146 -16.463 1.00 34.72 164 ARG A N 1
ATOM 1235 C CA . ARG A 1 164 ? 52.834 15.682 -17.814 1.00 34.72 164 ARG A CA 1
ATOM 1236 C C . ARG A 1 164 ? 51.665 16.014 -18.737 1.00 34.72 164 ARG A C 1
ATOM 1238 O O . ARG A 1 164 ? 50.537 15.624 -18.466 1.00 34.72 164 ARG A O 1
ATOM 1245 N N . THR A 1 165 ? 51.950 16.720 -19.824 1.00 28.25 165 THR A N 1
ATOM 1246 C CA . THR A 1 165 ? 51.003 17.003 -20.907 1.00 28.25 165 THR A CA 1
ATOM 1247 C C . THR A 1 165 ? 51.431 16.248 -22.159 1.00 28.25 165 THR A C 1
ATOM 1249 O O . THR A 1 165 ? 52.600 16.285 -22.540 1.00 28.25 165 THR A O 1
ATOM 1252 N N . THR A 1 166 ? 50.477 15.601 -22.822 1.00 38.75 166 THR A N 1
ATOM 1253 C CA . THR A 1 166 ? 50.569 15.256 -24.244 1.00 38.75 166 THR A CA 1
ATOM 1254 C C . THR A 1 166 ? 49.459 15.963 -25.014 1.00 38.75 166 THR A C 1
ATOM 1256 O O . THR A 1 166 ? 48.428 16.353 -24.468 1.00 38.75 166 THR A O 1
ATOM 1259 N N . ARG A 1 167 ? 49.748 16.211 -26.290 1.00 34.25 167 ARG A N 1
ATOM 1260 C CA . ARG A 1 167 ? 48.957 16.991 -27.242 1.00 34.25 167 ARG A CA 1
ATOM 1261 C C . ARG A 1 167 ? 47.741 16.148 -27.667 1.00 34.25 167 ARG A C 1
ATOM 1263 O O . ARG A 1 167 ? 47.941 15.100 -28.267 1.00 34.25 167 ARG A O 1
ATOM 1270 N N . ALA A 1 168 ? 46.538 16.639 -27.353 1.00 42.34 168 ALA A N 1
ATOM 1271 C CA . ALA A 1 168 ? 45.205 16.039 -27.549 1.00 42.34 168 ALA A CA 1
ATOM 1272 C C . ALA A 1 168 ? 44.792 14.939 -26.540 1.00 42.34 168 ALA A C 1
ATOM 1274 O O . ALA A 1 168 ? 45.380 13.865 -26.513 1.00 42.34 168 ALA A O 1
ATOM 1275 N N . GLY A 1 169 ? 43.724 15.184 -25.762 1.00 27.14 169 GLY A N 1
ATOM 1276 C CA . GLY A 1 169 ? 42.941 14.110 -25.126 1.00 27.14 169 GLY A CA 1
ATOM 1277 C C . GLY A 1 169 ? 42.591 14.291 -23.645 1.00 27.14 169 GLY A C 1
ATOM 1278 O O . GLY A 1 169 ? 43.363 13.927 -22.769 1.00 27.14 169 GLY A O 1
ATOM 1279 N N . LEU A 1 170 ? 41.395 14.839 -23.418 1.00 24.61 170 LEU A N 1
ATOM 1280 C CA . LEU A 1 170 ? 40.474 14.716 -22.278 1.00 24.61 170 LEU A CA 1
ATOM 1281 C C . LEU A 1 170 ? 40.839 13.699 -21.162 1.00 24.61 170 LEU A C 1
ATOM 1283 O O . LEU A 1 170 ? 40.934 12.499 -21.409 1.00 24.61 170 LEU A O 1
ATOM 1287 N N . VAL A 1 171 ? 40.921 14.164 -19.908 1.00 24.78 171 VAL A N 1
ATOM 1288 C CA . VAL A 1 171 ? 40.938 13.299 -18.711 1.00 24.78 171 VAL A CA 1
ATOM 1289 C C . VAL A 1 171 ? 39.506 13.159 -18.199 1.00 24.78 171 VAL A C 1
ATOM 1291 O O . VAL A 1 171 ? 38.943 14.120 -17.681 1.00 24.78 171 VAL A O 1
ATOM 1294 N N . VAL A 1 172 ? 38.922 11.968 -18.327 1.00 23.56 172 VAL A N 1
ATOM 1295 C CA . VAL A 1 172 ? 37.676 11.601 -17.641 1.00 23.56 172 VAL A CA 1
ATOM 1296 C C . VAL A 1 172 ? 38.059 11.015 -16.287 1.00 23.56 172 VAL A C 1
ATOM 1298 O O . VAL A 1 172 ? 38.673 9.950 -16.220 1.00 23.56 172 VAL A O 1
ATOM 1301 N N . ARG A 1 173 ? 37.732 11.725 -15.206 1.00 23.97 173 ARG A N 1
ATOM 1302 C CA . ARG A 1 173 ? 37.854 11.213 -13.840 1.00 23.97 173 ARG A CA 1
ATOM 1303 C C . ARG A 1 173 ? 36.468 10.738 -13.412 1.00 23.97 173 ARG A C 1
ATOM 1305 O O . ARG A 1 173 ? 35.564 11.553 -13.284 1.00 23.97 173 ARG A O 1
ATOM 1312 N N . VAL A 1 174 ? 36.298 9.429 -13.253 1.00 23.56 174 VAL A N 1
ATOM 1313 C CA . VAL A 1 174 ? 35.120 8.857 -12.589 1.00 23.56 174 VAL A CA 1
ATOM 1314 C C . VAL A 1 174 ? 35.460 8.816 -11.105 1.00 23.56 174 VAL A C 1
ATOM 1316 O O . VAL A 1 174 ? 36.346 8.068 -10.700 1.00 23.56 174 VAL A O 1
ATOM 1319 N N . GLU A 1 175 ? 34.836 9.690 -10.323 1.00 24.17 175 GLU A N 1
ATOM 1320 C CA . GLU A 1 175 ? 34.986 9.734 -8.869 1.00 24.17 175 GLU A CA 1
ATOM 1321 C C . GLU A 1 175 ? 33.819 8.927 -8.269 1.00 24.17 175 GLU A C 1
ATOM 1323 O O . GLU A 1 175 ? 32.652 9.283 -8.425 1.00 24.17 175 GLU A O 1
ATOM 1328 N N . GLU A 1 176 ? 34.125 7.764 -7.683 1.00 26.08 176 GLU A N 1
ATOM 1329 C CA . GLU A 1 176 ? 33.182 7.008 -6.853 1.00 26.08 176 GLU A CA 1
ATOM 1330 C C . GLU A 1 176 ? 33.156 7.643 -5.461 1.00 26.08 176 GLU A C 1
ATOM 1332 O O . GLU A 1 176 ? 34.038 7.400 -4.635 1.00 26.08 176 GLU A O 1
ATOM 1337 N N . ASP A 1 177 ? 32.138 8.460 -5.199 1.00 24.55 177 ASP A N 1
ATOM 1338 C CA . ASP A 1 177 ? 31.894 9.014 -3.869 1.00 24.55 177 ASP A CA 1
ATOM 1339 C C . ASP A 1 177 ? 31.459 7.907 -2.900 1.00 24.55 177 ASP A C 1
ATOM 1341 O O . ASP A 1 177 ? 30.291 7.528 -2.802 1.00 24.55 177 ASP A O 1
ATOM 1345 N N . SER A 1 178 ? 32.432 7.389 -2.151 1.00 27.78 178 SER A N 1
ATOM 1346 C CA . SER A 1 178 ? 32.207 6.598 -0.943 1.00 27.78 178 SER A CA 1
ATOM 1347 C C . SER A 1 178 ? 32.174 7.541 0.259 1.00 27.78 178 SER A C 1
ATOM 1349 O O . SER A 1 178 ? 33.173 7.719 0.958 1.00 27.78 178 SER A O 1
ATOM 1351 N N . ALA A 1 179 ? 31.027 8.174 0.507 1.00 27.14 179 ALA A N 1
ATOM 1352 C CA . ALA A 1 179 ? 30.826 8.958 1.720 1.00 27.14 179 ALA A CA 1
ATOM 1353 C C . ALA A 1 179 ? 30.753 8.020 2.939 1.00 27.14 179 ALA A C 1
ATOM 1355 O O . ALA A 1 179 ? 29.703 7.474 3.276 1.00 27.14 179 ALA A O 1
ATOM 1356 N N . THR A 1 180 ? 31.891 7.831 3.607 1.00 27.89 180 THR A N 1
ATOM 1357 C CA . THR A 1 180 ? 31.964 7.183 4.921 1.00 27.89 180 THR A CA 1
ATOM 1358 C C . THR A 1 180 ? 31.651 8.244 5.975 1.00 27.89 180 THR A C 1
ATOM 1360 O O . THR A 1 180 ? 32.469 9.124 6.225 1.00 27.89 180 THR A O 1
ATOM 1363 N N . GLN A 1 181 ? 30.457 8.207 6.573 1.00 29.25 181 GLN A N 1
ATOM 1364 C CA . GLN A 1 181 ? 30.145 9.043 7.736 1.00 29.25 181 GLN A CA 1
ATOM 1365 C C . GLN A 1 181 ? 30.734 8.412 9.004 1.00 29.25 181 GLN A C 1
ATOM 1367 O O . GLN A 1 181 ? 30.330 7.324 9.415 1.00 29.25 181 GLN A O 1
ATOM 1372 N N . GLU A 1 182 ? 31.669 9.116 9.645 1.00 28.50 182 GLU A N 1
ATOM 1373 C CA . GLU A 1 182 ? 32.128 8.816 11.003 1.00 28.50 182 GLU A CA 1
ATOM 1374 C C . GLU A 1 182 ? 30.974 9.000 12.005 1.00 28.50 182 GLU A C 1
ATOM 1376 O O . GLU A 1 182 ? 30.491 10.110 12.234 1.00 28.50 182 GLU A O 1
ATOM 1381 N N . ARG A 1 183 ? 30.533 7.902 12.635 1.00 28.59 183 ARG A N 1
ATOM 1382 C CA . ARG A 1 183 ? 29.669 7.946 13.823 1.00 28.59 183 ARG A CA 1
ATOM 1383 C C . ARG A 1 183 ? 30.518 8.278 15.053 1.00 28.59 183 ARG A C 1
ATOM 1385 O O . ARG A 1 183 ? 31.424 7.533 15.420 1.00 28.59 183 ARG A O 1
ATOM 1392 N N . THR A 1 184 ? 30.178 9.374 15.723 1.00 33.34 184 THR A N 1
ATOM 1393 C CA . THR A 1 184 ? 30.688 9.736 17.048 1.00 33.34 184 THR A CA 1
ATOM 1394 C C . THR A 1 184 ? 30.158 8.786 18.128 1.00 33.34 184 THR A C 1
ATOM 1396 O O . THR A 1 184 ? 28.990 8.400 18.149 1.00 33.34 184 THR A O 1
ATOM 1399 N N . ALA A 1 185 ? 31.062 8.396 19.026 1.00 33.47 185 ALA A N 1
ATOM 1400 C CA . ALA A 1 185 ? 30.889 7.370 20.046 1.00 33.47 185 ALA A CA 1
ATOM 1401 C C . ALA A 1 185 ? 29.767 7.656 21.064 1.00 33.47 185 ALA A C 1
ATOM 1403 O O . ALA A 1 185 ? 29.669 8.752 21.617 1.00 33.47 185 ALA A O 1
ATOM 1404 N N . THR A 1 186 ? 28.995 6.620 21.410 1.00 34.81 186 THR A N 1
ATOM 1405 C CA . THR A 1 186 ? 28.186 6.563 22.640 1.00 34.81 186 THR A CA 1
ATOM 1406 C C . THR A 1 186 ? 28.397 5.245 23.400 1.00 34.81 186 THR A C 1
ATOM 1408 O O . THR A 1 186 ? 28.852 4.251 22.848 1.00 34.81 186 THR A O 1
ATOM 1411 N N . LYS A 1 187 ? 28.160 5.330 24.716 1.00 38.16 187 LYS A N 1
ATOM 1412 C CA . LYS A 1 187 ? 28.554 4.451 25.838 1.00 38.16 187 LYS A CA 1
ATOM 1413 C C . LYS A 1 187 ? 28.306 2.933 25.689 1.00 38.16 187 LYS A C 1
ATOM 1415 O O . LYS A 1 187 ? 27.352 2.533 25.034 1.00 38.16 187 LYS A O 1
ATOM 1420 N N . PRO A 1 188 ? 29.076 2.094 26.420 1.00 37.47 188 PRO A N 1
ATOM 1421 C CA . PRO A 1 188 ? 28.955 0.641 26.376 1.00 37.47 188 PRO A CA 1
ATOM 1422 C C . PRO A 1 188 ? 27.827 0.124 27.281 1.00 37.47 188 PRO A C 1
ATOM 1424 O O . PRO A 1 188 ? 27.733 0.522 28.444 1.00 37.47 188 PRO A O 1
ATOM 1427 N N . GLY A 1 189 ? 27.038 -0.828 26.771 1.00 39.56 189 GLY A N 1
ATOM 1428 C CA . GLY A 1 189 ? 26.280 -1.764 27.606 1.00 39.56 189 GLY A CA 1
ATOM 1429 C C . GLY A 1 189 ? 24.804 -1.949 27.261 1.00 39.56 189 GLY A C 1
ATOM 1430 O O . GLY A 1 189 ? 23.972 -1.666 28.111 1.00 39.56 189 GLY A O 1
ATOM 1431 N N . LEU A 1 190 ? 24.485 -2.461 26.067 1.00 38.00 190 LEU A N 1
ATOM 1432 C CA . LEU A 1 190 ? 23.286 -3.264 25.753 1.00 38.00 190 LEU A CA 1
ATOM 1433 C C . LEU A 1 190 ? 23.494 -3.931 24.373 1.00 38.00 190 LEU A C 1
ATOM 1435 O O . LEU A 1 190 ? 24.131 -3.318 23.518 1.00 38.00 190 LEU A O 1
ATOM 1439 N N . PRO A 1 191 ? 23.033 -5.176 24.142 1.00 31.53 191 PRO A N 1
ATOM 1440 C CA . PRO A 1 191 ? 23.111 -5.805 22.826 1.00 31.53 191 PRO A CA 1
ATOM 1441 C C . PRO A 1 191 ? 22.061 -5.195 21.884 1.00 31.53 191 PRO A C 1
ATOM 1443 O O . PRO A 1 191 ? 20.862 -5.423 22.053 1.00 31.53 191 PRO A O 1
ATOM 1446 N N . ASP A 1 192 ? 22.523 -4.419 20.902 1.00 28.20 192 ASP A N 1
ATOM 1447 C CA . ASP A 1 192 ? 21.697 -3.862 19.830 1.00 28.20 192 ASP A CA 1
ATOM 1448 C C . ASP A 1 192 ? 21.275 -4.959 18.842 1.00 28.20 192 ASP A C 1
ATOM 1450 O O . ASP A 1 192 ? 22.101 -5.605 18.199 1.00 28.20 192 ASP A O 1
ATOM 1454 N N . ILE A 1 193 ? 19.964 -5.143 18.694 1.00 34.81 193 ILE A N 1
ATOM 1455 C CA . ILE A 1 193 ? 19.362 -5.754 17.507 1.00 34.81 193 ILE A CA 1
ATOM 1456 C C . ILE A 1 193 ? 18.845 -4.577 16.671 1.00 34.81 193 ILE A C 1
ATOM 1458 O O . ILE A 1 193 ? 17.716 -4.119 16.858 1.00 34.81 193 ILE A O 1
ATOM 1462 N N . GLU A 1 194 ? 19.701 -4.029 15.802 1.00 26.17 194 GLU A N 1
ATOM 1463 C CA . GLU A 1 194 ? 19.341 -2.959 14.863 1.00 26.17 194 GLU A CA 1
ATOM 1464 C C . GLU A 1 194 ? 18.430 -3.526 13.756 1.00 26.17 194 GLU A C 1
ATOM 1466 O O . GLU A 1 194 ? 18.879 -4.183 12.819 1.00 26.17 194 GLU A O 1
ATOM 1471 N N . ALA A 1 195 ? 17.128 -3.243 13.835 1.00 27.39 195 ALA A N 1
ATOM 1472 C CA . ALA A 1 195 ? 16.258 -3.264 12.664 1.00 27.39 195 ALA A CA 1
ATOM 1473 C C . ALA A 1 195 ? 16.450 -1.939 11.909 1.00 27.39 195 ALA A C 1
ATOM 1475 O O . ALA A 1 195 ? 15.889 -0.907 12.283 1.00 27.39 195 ALA A O 1
ATOM 1476 N N . VAL A 1 196 ? 17.280 -1.956 10.864 1.00 26.06 196 VAL A N 1
ATOM 1477 C CA . VAL A 1 196 ? 17.506 -0.806 9.979 1.00 26.06 196 VAL A CA 1
ATOM 1478 C C . VAL A 1 196 ? 16.259 -0.593 9.118 1.00 26.06 196 VAL A C 1
ATOM 1480 O O . VAL A 1 196 ? 16.063 -1.251 8.101 1.00 26.06 196 VAL A O 1
ATOM 1483 N N . ALA A 1 197 ? 15.397 0.336 9.526 1.00 26.31 197 ALA A N 1
ATOM 1484 C CA . ALA A 1 197 ? 14.381 0.907 8.652 1.00 26.31 197 ALA A CA 1
ATOM 1485 C C . ALA A 1 197 ? 14.995 2.106 7.912 1.00 26.31 197 ALA A C 1
ATOM 1487 O O . ALA A 1 197 ? 14.987 3.233 8.407 1.00 26.31 197 ALA A O 1
ATOM 1488 N N . THR A 1 198 ? 15.553 1.868 6.726 1.00 25.75 198 THR A N 1
ATOM 1489 C CA . THR A 1 198 ? 15.985 2.923 5.801 1.00 25.75 198 THR A CA 1
ATOM 1490 C C . THR A 1 198 ? 14.756 3.581 5.174 1.00 25.75 198 THR A C 1
ATOM 1492 O O . THR A 1 198 ? 14.231 3.143 4.153 1.00 25.75 198 THR A O 1
ATOM 1495 N N . ALA A 1 199 ? 14.267 4.652 5.797 1.00 25.45 199 ALA A N 1
ATOM 1496 C CA . ALA A 1 199 ? 13.387 5.602 5.129 1.00 25.45 199 ALA A CA 1
ATOM 1497 C C . ALA A 1 199 ? 14.250 6.521 4.250 1.00 25.45 199 ALA A C 1
ATOM 1499 O O . ALA A 1 199 ? 14.765 7.540 4.705 1.00 25.45 199 ALA A O 1
ATOM 1500 N N . SER A 1 200 ? 14.447 6.129 2.993 1.00 26.81 200 SER A N 1
ATOM 1501 C CA . SER A 1 200 ? 15.148 6.936 1.993 1.00 26.81 200 SER A CA 1
ATOM 1502 C C . SER A 1 200 ? 14.218 8.038 1.481 1.00 26.81 200 SER A C 1
ATOM 1504 O O . SER A 1 200 ? 13.520 7.860 0.484 1.00 26.81 200 SER A O 1
ATOM 1506 N N . THR A 1 201 ? 14.174 9.186 2.155 1.00 25.27 201 THR A N 1
ATOM 1507 C CA . THR A 1 201 ? 13.563 10.389 1.575 1.00 25.27 201 THR A CA 1
ATOM 1508 C C . THR A 1 201 ? 14.573 11.001 0.612 1.00 25.27 201 THR A C 1
ATOM 1510 O O . THR A 1 201 ? 15.433 11.778 1.014 1.00 25.27 201 THR A O 1
ATOM 1513 N N . VAL A 1 202 ? 14.505 10.619 -0.663 1.00 26.47 202 VAL A N 1
ATOM 1514 C CA . VAL A 1 202 ? 15.285 11.280 -1.714 1.00 26.47 202 VAL A CA 1
ATOM 1515 C C . VAL A 1 202 ? 14.571 12.590 -2.048 1.00 26.47 202 VAL A C 1
ATOM 1517 O O . VAL A 1 202 ? 13.603 12.603 -2.805 1.00 26.47 202 VAL A O 1
ATOM 1520 N N . GLN A 1 203 ? 15.014 13.697 -1.453 1.00 23.42 203 GLN A N 1
ATOM 1521 C CA . GLN A 1 203 ? 14.702 15.021 -1.983 1.00 23.42 203 GLN A CA 1
ATOM 1522 C C . GLN A 1 203 ? 15.540 15.208 -3.249 1.00 23.42 203 GLN A C 1
ATOM 1524 O O . GLN A 1 203 ? 16.719 15.541 -3.187 1.00 23.42 203 GLN A O 1
ATOM 1529 N N . LEU A 1 204 ? 14.935 14.924 -4.402 1.00 27.39 204 LEU A N 1
ATOM 1530 C CA . LEU A 1 204 ? 15.467 15.347 -5.691 1.00 27.39 204 LEU A CA 1
ATOM 1531 C C . LEU A 1 204 ? 15.140 16.830 -5.845 1.00 27.39 204 LEU A C 1
ATOM 1533 O O . LEU A 1 204 ? 14.107 17.203 -6.399 1.00 27.39 204 LEU A O 1
ATOM 1537 N N . GLU A 1 205 ? 16.016 17.679 -5.322 1.00 22.48 205 GLU A N 1
ATOM 1538 C CA . GLU A 1 205 ? 16.142 19.019 -5.870 1.00 22.48 205 GLU A CA 1
ATOM 1539 C C . GLU A 1 205 ? 16.667 18.816 -7.295 1.00 22.48 205 GLU A C 1
ATOM 1541 O O . GLU A 1 205 ? 17.782 18.329 -7.494 1.00 22.48 205 GLU A O 1
ATOM 1546 N N . ALA A 1 206 ? 15.830 19.077 -8.304 1.00 28.09 206 ALA A N 1
ATOM 1547 C CA . ALA A 1 206 ? 16.326 19.224 -9.664 1.00 28.09 206 ALA A CA 1
ATOM 1548 C C . ALA A 1 206 ? 17.105 20.538 -9.701 1.00 28.09 206 ALA A C 1
ATOM 1550 O O . ALA A 1 206 ? 16.625 21.556 -10.197 1.00 28.09 206 ALA A O 1
ATOM 1551 N N . ASP A 1 207 ? 18.298 20.518 -9.121 1.00 28.34 207 ASP A N 1
ATOM 1552 C CA . ASP A 1 207 ? 19.312 21.467 -9.495 1.00 28.34 207 ASP A CA 1
ATOM 1553 C C . ASP A 1 207 ? 19.617 21.152 -10.961 1.00 28.34 207 ASP A C 1
ATOM 1555 O O . ASP A 1 207 ? 20.228 20.135 -11.304 1.00 28.34 207 ASP A O 1
ATOM 1559 N N . SER A 1 208 ? 19.121 22.001 -11.859 1.00 34.91 208 SER A N 1
ATOM 1560 C CA . SER A 1 208 ? 19.398 21.948 -13.296 1.00 34.91 208 SER A CA 1
ATOM 1561 C C . SER A 1 208 ? 20.891 22.136 -13.621 1.00 34.91 208 SER A C 1
ATOM 1563 O O . SER A 1 208 ? 21.244 22.348 -14.778 1.00 34.91 208 SER A O 1
ATOM 1565 N N . THR A 1 209 ? 21.771 22.058 -12.619 1.00 32.75 209 THR A N 1
ATOM 1566 C CA . THR A 1 209 ? 23.227 22.097 -12.732 1.00 32.75 209 THR A CA 1
ATOM 1567 C C . THR A 1 209 ? 23.931 20.789 -12.338 1.00 32.75 209 THR A C 1
ATOM 1569 O O . THR A 1 209 ? 25.159 20.758 -12.338 1.00 32.75 209 THR A O 1
ATOM 1572 N N . GLY A 1 210 ? 23.204 19.689 -12.090 1.00 31.36 210 GLY A N 1
ATOM 1573 C CA . GLY A 1 210 ? 23.785 18.380 -11.754 1.00 31.36 210 GLY A CA 1
ATOM 1574 C C . GLY A 1 210 ? 24.869 17.878 -12.728 1.00 31.36 210 GLY A C 1
ATOM 1575 O O . GLY A 1 210 ? 24.563 17.338 -13.788 1.00 31.36 210 GLY A O 1
ATOM 1576 N N . ASP A 1 211 ? 26.131 18.081 -12.333 1.00 36.97 211 ASP A N 1
ATOM 1577 C CA . ASP A 1 211 ? 27.393 17.355 -12.576 1.00 36.97 211 ASP A CA 1
ATOM 1578 C C . ASP A 1 211 ? 27.706 16.669 -13.923 1.00 36.97 211 ASP A C 1
ATOM 1580 O O . ASP A 1 211 ? 28.671 15.917 -14.032 1.00 36.97 211 ASP A O 1
ATOM 1584 N N . PHE A 1 212 ? 27.024 17.024 -15.011 1.00 39.34 212 PHE A N 1
ATOM 1585 C CA . PHE A 1 212 ? 27.641 16.968 -16.347 1.00 39.34 212 PHE A CA 1
ATOM 1586 C C . PHE A 1 212 ? 28.653 18.115 -16.558 1.00 39.34 212 PHE A C 1
ATOM 1588 O O . PHE A 1 212 ? 29.426 18.105 -17.514 1.00 39.34 212 PHE A O 1
ATOM 1595 N N . ALA A 1 213 ? 28.682 19.099 -15.650 1.00 40.47 213 ALA A N 1
ATOM 1596 C CA . ALA A 1 213 ? 29.397 20.359 -15.818 1.00 40.47 213 ALA A CA 1
ATOM 1597 C C . ALA A 1 213 ? 30.841 20.384 -15.275 1.00 40.47 213 ALA A C 1
ATOM 1599 O O . ALA A 1 213 ? 31.603 21.272 -15.656 1.00 40.47 213 ALA A O 1
ATOM 1600 N N . SER A 1 214 ? 31.278 19.458 -14.415 1.00 42.97 214 SER A N 1
ATOM 1601 C CA . SER A 1 214 ? 32.562 19.629 -13.702 1.00 42.97 214 SER A CA 1
ATOM 1602 C C . SER A 1 214 ? 33.806 19.523 -14.607 1.00 42.97 214 SER A C 1
ATOM 1604 O O . SER A 1 214 ? 34.822 20.180 -14.348 1.00 42.97 214 SER A O 1
ATOM 1606 N N . GLY A 1 215 ? 33.715 18.779 -15.717 1.00 42.03 215 GLY A N 1
ATOM 1607 C CA . GLY A 1 215 ? 34.764 18.686 -16.740 1.00 42.03 215 GLY A CA 1
ATOM 1608 C C . GLY A 1 215 ? 34.705 19.789 -17.806 1.00 42.03 215 GLY A C 1
ATOM 1609 O O . GLY A 1 215 ? 35.726 20.403 -18.121 1.00 42.03 215 GLY A O 1
ATOM 1610 N N . GLU A 1 216 ? 33.515 20.076 -18.340 1.00 41.78 216 GLU A N 1
ATOM 1611 C CA . GLU A 1 216 ? 33.332 21.008 -19.465 1.00 41.78 216 GLU A CA 1
ATOM 1612 C C . GLU A 1 216 ? 33.253 22.478 -19.033 1.00 41.78 216 GLU A C 1
ATOM 1614 O O . GLU A 1 216 ? 33.789 23.342 -19.732 1.00 41.78 216 GLU A O 1
ATOM 1619 N N . ALA A 1 217 ? 32.710 22.791 -17.848 1.00 41.56 217 ALA A N 1
ATOM 1620 C CA . ALA A 1 217 ? 32.624 24.174 -17.372 1.00 41.56 217 ALA A CA 1
ATOM 1621 C C . ALA A 1 217 ? 34.015 24.806 -17.201 1.00 41.56 217 ALA A C 1
ATOM 1623 O O . ALA A 1 217 ? 34.189 25.997 -17.448 1.00 41.56 217 ALA A O 1
ATOM 1624 N N . ARG A 1 218 ? 35.053 24.024 -16.871 1.00 45.88 218 ARG A N 1
ATOM 1625 C CA . ARG A 1 218 ? 36.431 24.540 -16.766 1.00 45.88 218 ARG A CA 1
ATOM 1626 C C . ARG A 1 218 ? 37.090 24.824 -18.121 1.00 45.88 218 ARG A C 1
ATOM 1628 O O . ARG A 1 218 ? 37.998 25.655 -18.170 1.00 45.88 218 ARG A O 1
ATOM 1635 N N . ALA A 1 219 ? 36.643 24.178 -19.199 1.00 43.00 219 ALA A N 1
ATOM 1636 C CA . ALA A 1 219 ? 37.104 24.454 -20.560 1.00 43.00 219 ALA A CA 1
ATOM 1637 C C . ALA A 1 219 ? 36.314 25.610 -21.202 1.00 43.00 219 ALA A C 1
ATOM 1639 O O . ALA A 1 219 ? 36.921 26.508 -21.781 1.00 43.00 219 ALA A O 1
ATOM 1640 N N . ALA A 1 220 ? 34.991 25.652 -21.013 1.00 41.38 220 ALA A N 1
ATOM 1641 C CA . ALA A 1 220 ? 34.122 26.708 -21.536 1.00 41.38 220 ALA A CA 1
ATOM 1642 C C . ALA A 1 220 ? 34.362 28.072 -20.858 1.00 41.38 220 ALA A C 1
ATOM 1644 O O . ALA A 1 220 ? 34.420 29.096 -21.537 1.00 41.38 220 ALA A O 1
ATOM 1645 N N . THR A 1 221 ? 34.630 28.100 -19.544 1.00 45.41 221 THR A N 1
ATOM 1646 C CA . THR A 1 221 ? 34.919 29.357 -18.817 1.00 45.41 221 THR A CA 1
ATOM 1647 C C . THR A 1 221 ? 36.213 30.035 -19.297 1.00 45.41 221 THR A C 1
ATOM 1649 O O . THR A 1 221 ? 36.377 31.239 -19.129 1.00 45.41 221 THR A O 1
ATOM 1652 N N . ARG A 1 222 ? 37.139 29.303 -19.939 1.00 45.94 222 ARG A N 1
ATOM 1653 C CA . ARG A 1 222 ? 38.382 29.882 -20.488 1.00 45.94 222 ARG A CA 1
ATOM 1654 C C . ARG A 1 222 ? 38.227 30.509 -21.874 1.00 45.94 222 ARG A C 1
ATOM 1656 O O . ARG A 1 222 ? 39.147 31.195 -22.304 1.00 45.94 222 ARG A O 1
ATOM 1663 N N . LEU A 1 223 ? 37.104 30.293 -22.559 1.00 44.59 223 LEU A N 1
ATOM 1664 C CA . LEU A 1 223 ? 36.887 30.757 -23.935 1.00 44.59 223 LEU A CA 1
ATOM 1665 C C . LEU A 1 223 ? 35.904 31.931 -24.051 1.00 44.59 223 LEU A C 1
ATOM 1667 O O . LEU A 1 223 ? 35.628 32.364 -25.161 1.00 44.59 223 LEU A O 1
ATOM 1671 N N . GLY A 1 224 ? 35.364 32.460 -22.945 1.00 43.84 224 GLY A N 1
ATOM 1672 C CA . GLY A 1 224 ? 34.464 33.627 -22.967 1.00 43.84 224 GLY A CA 1
ATOM 1673 C C . GLY A 1 224 ? 33.150 33.432 -23.744 1.00 43.84 224 GLY A C 1
ATOM 1674 O O . GLY A 1 224 ? 32.367 34.371 -23.858 1.00 43.84 224 GLY A O 1
ATOM 1675 N N . GLY A 1 225 ? 32.894 32.229 -24.265 1.00 49.16 225 GLY A N 1
ATOM 1676 C CA . GLY A 1 225 ? 31.686 31.879 -24.997 1.00 49.16 225 GLY A CA 1
ATOM 1677 C C . GLY A 1 225 ? 30.557 31.530 -24.037 1.00 49.16 225 GLY A C 1
ATOM 1678 O O . GLY A 1 225 ? 30.717 30.689 -23.153 1.00 49.16 225 GLY A O 1
ATOM 1679 N N . THR A 1 226 ? 29.406 32.171 -24.218 1.00 51.59 226 THR A N 1
ATOM 1680 C CA . THR A 1 226 ? 28.140 31.776 -23.595 1.00 51.59 226 THR A CA 1
ATOM 1681 C C . THR A 1 226 ? 27.911 30.282 -23.817 1.00 51.59 226 THR A C 1
ATOM 1683 O O . THR A 1 226 ? 27.865 29.843 -24.967 1.00 51.59 226 THR A O 1
ATOM 1686 N N . ALA A 1 227 ? 27.793 29.499 -22.741 1.00 57.19 227 ALA A N 1
ATOM 1687 C CA . ALA A 1 227 ? 27.420 28.092 -22.838 1.00 57.19 227 ALA A CA 1
ATOM 1688 C C . ALA A 1 227 ? 26.080 28.008 -23.581 1.00 57.19 227 ALA A C 1
ATOM 1690 O O . ALA A 1 227 ? 25.074 28.532 -23.103 1.00 57.19 227 ALA A O 1
ATOM 1691 N N . LEU A 1 228 ? 26.096 27.429 -24.782 1.00 66.00 228 LEU A N 1
ATOM 1692 C CA . LEU A 1 228 ? 24.902 27.302 -25.606 1.00 66.00 228 LEU A CA 1
ATOM 1693 C C . LEU A 1 228 ? 23.858 26.488 -24.850 1.00 66.00 228 LEU A C 1
ATOM 1695 O O . LEU A 1 228 ? 24.170 25.477 -24.213 1.00 66.00 228 LEU A O 1
ATOM 1699 N N . SER A 1 229 ? 22.610 26.931 -24.924 1.00 80.94 229 SER A N 1
ATOM 1700 C CA . SER A 1 229 ? 21.502 26.171 -24.363 1.00 80.94 229 SER A CA 1
ATOM 1701 C C . SER A 1 229 ? 21.411 24.808 -25.061 1.00 80.94 229 SER A C 1
ATOM 1703 O O . SER A 1 229 ? 21.701 24.681 -26.254 1.00 80.94 229 SER A O 1
ATOM 1705 N N . GLY A 1 230 ? 20.975 23.763 -24.349 1.00 81.69 230 GLY A N 1
ATOM 1706 C CA . GLY A 1 230 ? 20.860 22.418 -24.937 1.00 81.69 230 GLY A CA 1
ATOM 1707 C C . GLY A 1 230 ? 20.004 22.380 -26.216 1.00 81.69 230 GLY A C 1
ATOM 1708 O O . GLY A 1 230 ? 20.260 21.579 -27.112 1.00 81.69 230 GLY A O 1
ATOM 1709 N N . GLY A 1 231 ? 19.034 23.294 -26.348 1.00 86.50 231 GLY A N 1
ATOM 1710 C CA . GLY A 1 231 ? 18.237 23.461 -27.565 1.00 86.50 231 GLY A CA 1
ATOM 1711 C C . GLY A 1 231 ? 19.041 23.974 -28.766 1.00 86.50 231 GLY A C 1
ATOM 1712 O O . GLY A 1 231 ? 18.850 23.480 -29.876 1.00 86.50 231 GLY A O 1
ATOM 1713 N N . GLU A 1 232 ? 19.968 24.912 -28.560 1.00 89.12 232 GLU A N 1
ATOM 1714 C CA . GLU A 1 232 ? 20.835 25.448 -29.620 1.00 89.12 232 GLU A CA 1
ATOM 1715 C C . GLU A 1 232 ? 21.857 24.412 -30.091 1.00 89.12 232 GLU A C 1
ATOM 1717 O O . GLU A 1 232 ? 22.077 24.275 -31.295 1.00 89.12 232 GLU A O 1
ATOM 1722 N N . ALA A 1 233 ? 22.430 23.630 -29.169 1.00 88.25 233 ALA A N 1
ATOM 1723 C CA . ALA A 1 233 ? 23.327 22.527 -29.515 1.00 88.25 233 ALA A CA 1
ATOM 1724 C C . ALA A 1 233 ? 22.613 21.468 -30.377 1.00 88.25 233 ALA A C 1
ATOM 1726 O O . ALA A 1 233 ? 23.151 21.013 -31.387 1.00 88.25 233 ALA A O 1
ATOM 1727 N N . LEU A 1 234 ? 21.364 21.123 -30.040 1.00 92.19 234 LEU A N 1
ATOM 1728 C CA . LEU A 1 234 ? 20.544 20.208 -30.842 1.00 92.19 234 LEU A CA 1
ATOM 1729 C C . LEU A 1 234 ? 20.152 20.805 -32.203 1.00 92.19 234 LEU A C 1
ATOM 1731 O O . LEU A 1 234 ? 20.176 20.090 -33.206 1.00 92.19 234 LEU A O 1
ATOM 1735 N N . ALA A 1 235 ? 19.835 22.103 -32.265 1.00 93.25 235 ALA A N 1
ATOM 1736 C CA . ALA A 1 235 ? 19.551 22.803 -33.520 1.00 93.25 235 ALA A CA 1
ATOM 1737 C C . ALA A 1 235 ? 20.769 22.799 -34.456 1.00 93.25 235 ALA A C 1
ATOM 1739 O O . ALA A 1 235 ? 20.646 22.532 -35.653 1.00 93.25 235 ALA A O 1
ATOM 1740 N N . TRP A 1 236 ? 21.954 23.049 -33.896 1.00 94.56 236 TRP A N 1
ATOM 1741 C CA . TRP A 1 236 ? 23.218 22.981 -34.617 1.00 94.56 236 TRP A CA 1
ATOM 1742 C C . TRP A 1 236 ? 23.501 21.556 -35.109 1.00 94.56 236 TRP A C 1
ATOM 1744 O O . TRP A 1 236 ? 23.829 21.370 -36.284 1.00 94.56 236 TRP A O 1
ATOM 1754 N N . ALA A 1 237 ? 23.302 20.548 -34.252 1.00 95.38 237 ALA A N 1
ATOM 1755 C CA . ALA A 1 237 ? 23.509 19.141 -34.591 1.00 95.38 237 ALA A CA 1
ATOM 1756 C C . ALA A 1 237 ? 22.599 18.687 -35.736 1.00 95.38 237 ALA A C 1
ATOM 1758 O O . ALA A 1 237 ? 23.030 17.956 -36.624 1.00 95.38 237 ALA A O 1
ATOM 1759 N N . GLN A 1 238 ? 21.350 19.158 -35.757 1.00 95.50 238 GLN A N 1
ATOM 1760 C CA . GLN A 1 238 ? 20.404 18.865 -36.828 1.00 95.50 238 GLN A CA 1
ATOM 1761 C C . GLN A 1 238 ? 20.900 19.353 -38.199 1.00 95.50 238 GLN A C 1
ATOM 1763 O O . GLN A 1 238 ? 20.665 18.681 -39.203 1.00 95.50 238 GLN A O 1
ATOM 1768 N N . GLN A 1 239 ? 21.566 20.510 -38.247 1.00 96.19 239 GLN A N 1
ATOM 1769 C CA . GLN A 1 239 ? 22.053 21.110 -39.492 1.00 96.19 239 GLN A CA 1
ATOM 1770 C C . GLN A 1 239 ? 23.415 20.547 -39.917 1.00 96.19 239 GLN A C 1
ATOM 1772 O O . GLN A 1 239 ? 23.610 20.245 -41.092 1.00 96.19 239 GLN A O 1
ATOM 1777 N N . ASN A 1 240 ? 24.342 20.385 -38.970 1.00 96.88 240 ASN A N 1
ATOM 1778 C CA . ASN A 1 240 ? 25.746 20.080 -39.261 1.00 96.88 240 ASN A CA 1
ATOM 1779 C C . ASN A 1 240 ? 26.090 18.588 -39.107 1.00 96.88 240 ASN A C 1
ATOM 1781 O O . ASN A 1 240 ? 27.009 18.102 -39.759 1.00 96.88 240 ASN A O 1
ATOM 1785 N N . GLN A 1 241 ? 25.344 17.839 -38.288 1.00 96.88 241 GLN A N 1
ATOM 1786 C CA . GLN A 1 241 ? 25.580 16.417 -37.998 1.00 96.88 241 GLN A CA 1
ATOM 1787 C C . GLN A 1 241 ? 24.285 15.582 -38.111 1.00 96.88 241 GLN A C 1
ATOM 1789 O O . GLN A 1 241 ? 23.870 14.918 -37.154 1.00 96.88 241 GLN A O 1
ATOM 1794 N N . PRO A 1 242 ? 23.630 15.540 -39.292 1.00 96.00 242 PRO A N 1
ATOM 1795 C CA . PRO A 1 242 ? 22.301 14.941 -39.438 1.00 96.00 242 PRO A CA 1
ATOM 1796 C C . PRO A 1 242 ? 22.263 13.444 -39.102 1.00 96.00 242 PRO A C 1
ATOM 1798 O O . PRO A 1 242 ? 21.234 12.944 -38.655 1.00 96.00 242 PRO A O 1
ATOM 1801 N N . LYS A 1 243 ? 23.379 12.720 -39.283 1.00 96.56 243 LYS A N 1
ATOM 1802 C CA . LYS A 1 243 ? 23.480 11.292 -38.943 1.00 96.56 243 LYS A CA 1
ATOM 1803 C C . LYS A 1 243 ? 23.437 11.061 -37.429 1.00 96.56 243 LYS A C 1
ATOM 1805 O O . LYS A 1 243 ? 22.607 10.285 -36.969 1.00 96.56 243 LYS A O 1
ATOM 1810 N N . GLN A 1 244 ? 24.280 11.765 -36.669 1.00 95.94 244 GLN A N 1
ATOM 1811 C CA . GLN A 1 244 ? 24.313 11.668 -35.203 1.00 95.94 244 GLN A CA 1
ATOM 1812 C C . GLN A 1 244 ? 23.008 12.176 -34.589 1.00 95.94 244 GLN A C 1
ATOM 1814 O O . GLN A 1 244 ? 22.475 11.561 -33.671 1.00 95.94 244 GLN A O 1
ATOM 1819 N N . PHE A 1 245 ? 22.445 13.255 -35.139 1.00 95.12 245 PHE A N 1
ATOM 1820 C CA . PHE A 1 245 ? 21.147 13.764 -34.708 1.00 95.12 245 PHE A CA 1
ATOM 1821 C C . PHE A 1 245 ? 20.012 12.763 -34.971 1.00 95.12 245 PHE A C 1
ATOM 1823 O O . PHE A 1 245 ? 19.155 12.567 -34.111 1.00 95.12 245 PHE A O 1
ATOM 1830 N N . ALA A 1 246 ? 20.002 12.092 -36.129 1.00 94.12 246 ALA A N 1
ATOM 1831 C CA . ALA A 1 246 ? 19.018 11.053 -36.429 1.00 94.12 246 ALA A CA 1
ATOM 1832 C C . ALA A 1 246 ? 19.145 9.843 -35.488 1.00 94.12 246 ALA A C 1
ATOM 1834 O O . ALA A 1 246 ? 18.125 9.307 -35.054 1.00 94.12 246 ALA A O 1
ATOM 1835 N N . GLU A 1 247 ? 20.369 9.443 -35.137 1.00 95.62 247 GLU A N 1
ATOM 1836 C CA . GLU A 1 247 ? 20.624 8.370 -34.170 1.00 95.62 247 GLU A CA 1
ATOM 1837 C C . GLU A 1 247 ? 20.186 8.760 -32.752 1.00 95.62 247 GLU A C 1
ATOM 1839 O O . GLU A 1 247 ? 19.457 8.008 -32.102 1.00 95.62 247 GLU A O 1
ATOM 1844 N N . LEU A 1 248 ? 20.550 9.963 -32.298 1.00 94.94 248 LEU A N 1
ATOM 1845 C CA . LEU A 1 248 ? 20.123 10.507 -31.009 1.00 94.94 248 LEU A CA 1
ATOM 1846 C C . LEU A 1 248 ? 18.596 10.569 -30.929 1.00 94.94 248 LEU A C 1
ATOM 1848 O O . LEU A 1 248 ? 17.998 10.108 -29.958 1.00 94.94 248 LEU A O 1
ATOM 1852 N N . ARG A 1 249 ? 17.955 11.073 -31.987 1.00 93.44 249 ARG A N 1
ATOM 1853 C CA . ARG A 1 249 ? 16.500 11.085 -32.110 1.00 93.44 249 ARG A CA 1
ATOM 1854 C C . ARG A 1 249 ? 15.936 9.674 -31.995 1.00 93.44 249 ARG A C 1
ATOM 1856 O O . ARG A 1 249 ? 15.021 9.485 -31.207 1.00 93.44 249 ARG A O 1
ATOM 1863 N N . ALA A 1 250 ? 16.475 8.700 -32.731 1.00 92.69 250 ALA A N 1
ATOM 1864 C CA . ALA A 1 250 ? 16.014 7.311 -32.697 1.00 92.69 250 ALA A CA 1
ATOM 1865 C C . ALA A 1 250 ? 16.114 6.686 -31.294 1.00 92.69 250 ALA A C 1
ATOM 1867 O O . ALA A 1 250 ? 15.191 5.986 -30.879 1.00 92.69 250 ALA A O 1
ATOM 1868 N N . LEU A 1 251 ? 17.185 6.977 -30.546 1.00 93.75 251 LEU A N 1
ATOM 1869 C CA . LEU A 1 251 ? 17.355 6.526 -29.160 1.00 93.75 251 LEU A CA 1
ATOM 1870 C C . LEU A 1 251 ? 16.362 7.182 -28.194 1.00 93.75 251 LEU A C 1
ATOM 1872 O O . LEU A 1 251 ? 15.886 6.523 -27.274 1.00 93.75 251 LEU A O 1
ATOM 1876 N N . LEU A 1 252 ? 16.026 8.456 -28.414 1.00 93.00 252 LEU A N 1
ATOM 1877 C CA . LEU A 1 252 ? 15.096 9.212 -27.573 1.00 93.00 252 LEU A CA 1
ATOM 1878 C C . LEU A 1 252 ? 13.618 8.999 -27.938 1.00 93.00 252 LEU A C 1
ATOM 1880 O O . LEU A 1 252 ? 12.750 9.328 -27.130 1.00 93.00 252 LEU A O 1
ATOM 1884 N N . MET A 1 253 ? 13.307 8.416 -29.105 1.00 90.50 253 MET A N 1
ATOM 1885 C CA . MET A 1 253 ? 11.926 8.147 -29.547 1.00 90.50 253 MET A CA 1
ATOM 1886 C C . MET A 1 253 ? 11.061 7.482 -28.461 1.00 90.50 253 MET A C 1
ATOM 1888 O O . MET A 1 253 ? 9.986 8.018 -28.179 1.00 90.50 253 MET A O 1
ATOM 1892 N N . PRO A 1 254 ? 11.500 6.391 -27.790 1.00 90.50 254 PRO A N 1
ATOM 1893 C CA . PRO A 1 254 ? 10.692 5.720 -26.768 1.00 90.50 254 PRO A CA 1
ATOM 1894 C C . PRO A 1 254 ? 10.410 6.602 -25.548 1.00 90.50 254 PRO A C 1
ATOM 1896 O O . PRO A 1 254 ? 9.474 6.332 -24.797 1.00 90.50 254 PRO A O 1
ATOM 1899 N N . PHE A 1 255 ? 11.213 7.653 -25.346 1.00 89.25 255 PHE A N 1
ATOM 1900 C CA . PHE A 1 255 ? 11.109 8.552 -24.207 1.00 89.25 255 PHE A CA 1
ATOM 1901 C C . PHE A 1 255 ? 10.240 9.789 -24.475 1.00 89.25 255 PHE A C 1
ATOM 1903 O O . PHE A 1 255 ? 9.886 10.507 -23.543 1.00 89.25 255 PHE A O 1
ATOM 1910 N N . SER A 1 256 ? 9.869 10.041 -25.727 1.00 88.19 256 SER A N 1
ATOM 1911 C CA . SER A 1 256 ? 9.083 11.226 -26.085 1.00 88.19 256 SER A CA 1
ATOM 1912 C C . SER A 1 256 ? 7.601 11.123 -25.711 1.00 88.19 256 SER A C 1
ATOM 1914 O O . SER A 1 256 ? 6.957 12.148 -25.523 1.00 88.19 256 SER A O 1
ATOM 1916 N N . GLY A 1 257 ? 7.047 9.905 -25.632 1.00 83.06 257 GLY A N 1
ATOM 1917 C CA . GLY A 1 257 ? 5.599 9.689 -25.501 1.00 83.06 257 GLY A CA 1
ATOM 1918 C C . GLY A 1 257 ? 4.788 10.113 -26.735 1.00 83.06 257 GLY A C 1
ATOM 1919 O O . GLY A 1 257 ? 3.567 10.006 -26.728 1.00 83.06 257 GLY A O 1
ATOM 1920 N N . LEU A 1 258 ? 5.450 10.579 -27.799 1.00 84.12 258 LEU A N 1
ATOM 1921 C CA . LEU A 1 258 ? 4.812 11.049 -29.022 1.00 84.12 258 LEU A CA 1
ATOM 1922 C C . LEU A 1 258 ? 4.727 9.923 -30.054 1.00 84.12 258 LEU A C 1
ATOM 1924 O O . LEU A 1 258 ? 5.652 9.124 -30.221 1.00 84.12 258 LEU A O 1
ATOM 1928 N N . SER A 1 259 ? 3.625 9.895 -30.799 1.00 81.69 259 SER A N 1
ATOM 1929 C CA . SER A 1 259 ? 3.476 9.002 -31.950 1.00 81.69 259 SER A CA 1
ATOM 1930 C C . SER A 1 259 ? 4.443 9.373 -33.086 1.00 81.69 259 SER A C 1
ATOM 1932 O O . SER A 1 259 ? 4.881 10.520 -33.224 1.00 81.69 259 SER A O 1
ATOM 1934 N N . HIS A 1 260 ? 4.756 8.406 -33.960 1.00 77.94 260 HIS A N 1
ATOM 1935 C CA . HIS A 1 260 ? 5.585 8.645 -35.151 1.00 77.94 260 HIS A CA 1
ATOM 1936 C C . HIS A 1 260 ? 5.029 9.756 -36.059 1.00 77.94 260 HIS A C 1
ATOM 1938 O O . HIS A 1 260 ? 5.809 10.438 -36.726 1.00 77.94 260 HIS A O 1
ATOM 1944 N N . GLU A 1 261 ? 3.707 9.939 -36.088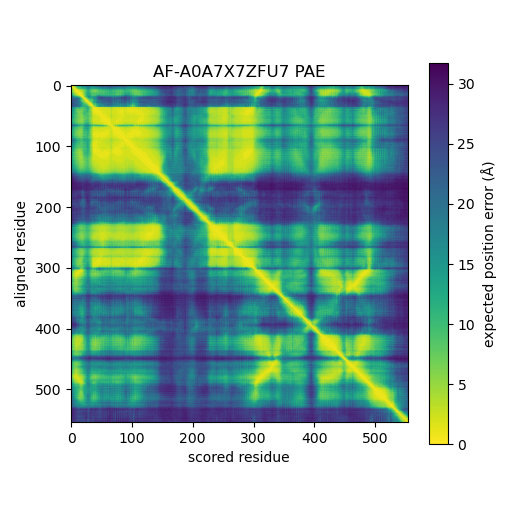 1.00 79.44 261 GLU A N 1
ATOM 1945 C CA . GLU A 1 261 ? 3.046 10.990 -36.864 1.00 79.44 261 GLU A CA 1
ATOM 1946 C C . GLU A 1 261 ? 3.237 12.367 -36.229 1.00 79.44 261 GLU A C 1
ATOM 1948 O O . GLU A 1 261 ? 3.691 13.284 -36.916 1.00 79.44 261 GLU A O 1
ATOM 1953 N N . GLN A 1 262 ? 3.024 12.488 -34.914 1.00 81.81 262 GLN A N 1
ATOM 1954 C CA . GLN A 1 262 ? 3.256 13.734 -34.170 1.00 81.81 262 GLN A CA 1
ATOM 1955 C C . GLN A 1 262 ? 4.707 14.202 -34.280 1.00 81.81 262 GLN A C 1
ATOM 1957 O O . GLN A 1 262 ? 4.973 15.382 -34.468 1.00 81.81 262 GLN A O 1
ATOM 1962 N N . LEU A 1 263 ? 5.663 13.276 -34.265 1.00 73.25 263 LEU A N 1
ATOM 1963 C CA . LEU A 1 263 ? 7.083 13.589 -34.440 1.00 73.25 263 LEU A CA 1
ATOM 1964 C C . LEU A 1 263 ? 7.468 13.956 -35.881 1.00 73.25 263 LEU A C 1
ATOM 1966 O O . LEU A 1 263 ? 8.536 14.528 -36.113 1.00 73.25 263 LEU A O 1
ATOM 1970 N N . ARG A 1 264 ? 6.656 13.595 -36.880 1.00 77.62 264 ARG A N 1
ATOM 1971 C CA . ARG A 1 264 ? 6.851 14.054 -38.264 1.00 77.62 264 ARG A CA 1
ATOM 1972 C C . ARG A 1 264 ? 6.276 15.451 -38.466 1.00 77.62 264 ARG A C 1
ATOM 1974 O O . ARG A 1 264 ? 6.904 16.239 -39.173 1.00 77.62 264 ARG A O 1
ATOM 1981 N N . SER A 1 265 ? 5.129 15.750 -37.855 1.00 77.75 265 SER A N 1
ATOM 1982 C CA . SER A 1 265 ? 4.505 17.076 -37.912 1.00 77.75 265 SER A CA 1
ATOM 1983 C C . SER A 1 265 ? 5.250 18.095 -37.054 1.00 77.75 265 SER A C 1
ATOM 1985 O O . SER A 1 265 ? 5.478 19.223 -37.485 1.00 77.75 265 SER A O 1
ATOM 1987 N N . GLU A 1 266 ? 5.708 17.688 -35.874 1.00 69.94 266 GLU A N 1
ATOM 1988 C CA . GLU A 1 266 ? 6.527 18.505 -34.997 1.00 69.94 266 GLU A CA 1
ATOM 1989 C C . GLU A 1 266 ? 8.006 18.241 -35.280 1.00 69.94 266 GLU A C 1
ATOM 1991 O O . GLU A 1 266 ? 8.645 17.372 -34.691 1.00 69.94 266 GLU A O 1
ATOM 1996 N N . ARG A 1 267 ? 8.616 19.071 -36.131 1.00 68.31 267 ARG A N 1
ATOM 1997 C CA . ARG A 1 267 ? 10.083 19.249 -36.139 1.00 68.31 267 ARG A CA 1
ATOM 1998 C C . ARG A 1 267 ? 10.579 19.949 -34.857 1.00 68.31 267 ARG A C 1
ATOM 2000 O O . ARG A 1 267 ? 11.599 20.632 -34.890 1.00 68.31 267 ARG A O 1
ATOM 2007 N N . SER A 1 268 ? 9.830 19.868 -33.755 1.00 78.44 268 SER A N 1
ATOM 2008 C CA . SER A 1 268 ? 10.040 20.691 -32.575 1.00 78.44 268 SER A CA 1
ATOM 2009 C C . SER A 1 268 ? 11.243 20.155 -31.794 1.00 78.44 268 SER A C 1
ATOM 2011 O O . SER A 1 268 ? 11.244 19.053 -31.249 1.00 78.44 268 SER A O 1
ATOM 2013 N N . LEU A 1 269 ? 12.305 20.958 -31.734 1.00 86.50 269 LEU A N 1
ATOM 2014 C CA . LEU A 1 269 ? 13.445 20.716 -30.844 1.00 86.50 269 LEU A CA 1
ATOM 2015 C C . LEU A 1 269 ? 12.985 20.579 -29.380 1.00 86.50 269 LEU A C 1
ATOM 2017 O O . LEU A 1 269 ? 13.590 19.828 -28.623 1.00 86.50 269 LEU A O 1
ATOM 2021 N N . GLY A 1 270 ? 11.864 21.220 -29.020 1.00 87.38 270 GLY A N 1
ATOM 2022 C CA . GLY A 1 270 ? 11.231 21.123 -27.703 1.00 87.38 270 GLY A CA 1
ATOM 2023 C C . GLY A 1 270 ? 10.802 19.703 -27.310 1.00 87.38 270 GLY A C 1
ATOM 2024 O O . GLY A 1 270 ? 11.012 19.285 -26.172 1.00 87.38 270 GLY A O 1
ATOM 2025 N N . ALA A 1 271 ? 10.260 18.913 -28.243 1.00 87.81 271 ALA A N 1
ATOM 2026 C CA . ALA A 1 271 ? 9.915 17.519 -27.964 1.00 87.81 271 ALA A CA 1
ATOM 2027 C C . ALA A 1 271 ? 11.164 16.674 -27.664 1.00 87.81 271 ALA A C 1
ATOM 2029 O O . ALA A 1 271 ? 11.145 15.823 -26.775 1.00 87.81 271 ALA A O 1
ATOM 2030 N N . LEU A 1 272 ? 12.271 16.937 -28.368 1.00 89.44 272 LEU A N 1
ATOM 2031 C CA . LEU A 1 272 ? 13.545 16.253 -28.142 1.00 89.44 272 LEU A CA 1
ATOM 2032 C C . LEU A 1 272 ? 14.200 16.657 -26.822 1.00 89.44 272 LEU A C 1
ATOM 2034 O O . LEU A 1 272 ? 14.717 15.783 -26.131 1.00 89.44 272 LEU A O 1
ATOM 2038 N N . THR A 1 273 ? 14.150 17.934 -26.437 1.00 89.81 273 THR A N 1
ATOM 2039 C CA . THR A 1 273 ? 14.659 18.370 -25.127 1.00 89.81 273 THR A CA 1
ATOM 2040 C C . THR A 1 273 ? 13.857 17.744 -23.988 1.00 89.81 273 THR A C 1
ATOM 2042 O O . THR A 1 273 ? 14.447 17.271 -23.020 1.00 89.81 273 THR A O 1
ATOM 2045 N N . ASN A 1 274 ? 12.531 17.646 -24.131 1.00 88.31 274 ASN A N 1
ATOM 2046 C CA . ASN A 1 274 ? 11.677 16.967 -23.155 1.00 88.31 274 ASN A CA 1
ATOM 2047 C C . ASN A 1 274 ? 11.964 15.460 -23.102 1.00 88.31 274 ASN A C 1
ATOM 2049 O O . ASN A 1 274 ? 12.062 14.892 -22.017 1.00 88.31 274 ASN A O 1
ATOM 2053 N N . ALA A 1 275 ? 12.158 14.810 -24.254 1.00 90.06 275 ALA A N 1
ATOM 2054 C CA . ALA A 1 275 ? 12.532 13.399 -24.317 1.00 90.06 275 ALA A CA 1
ATOM 2055 C C . ALA A 1 275 ? 13.911 13.141 -23.690 1.00 90.06 275 ALA A C 1
ATOM 2057 O O . ALA A 1 275 ? 14.089 12.138 -23.000 1.00 90.06 275 ALA A O 1
ATOM 2058 N N . LEU A 1 276 ? 14.869 14.054 -23.878 1.00 89.88 276 LEU A N 1
ATOM 2059 C CA . LEU A 1 276 ? 16.188 13.988 -23.254 1.00 89.88 276 LEU A CA 1
ATOM 2060 C C . LEU A 1 276 ? 16.090 14.130 -21.731 1.00 89.88 276 LEU A C 1
ATOM 2062 O O . LEU A 1 276 ? 16.663 13.316 -21.010 1.00 89.88 276 LEU A O 1
ATOM 2066 N N . ALA A 1 277 ? 15.311 15.098 -21.240 1.00 89.25 277 ALA A N 1
ATOM 2067 C CA . ALA A 1 277 ? 15.041 15.256 -19.813 1.00 89.25 277 ALA A CA 1
ATOM 2068 C C . ALA A 1 277 ? 14.351 14.011 -19.229 1.00 89.25 277 ALA A C 1
ATOM 2070 O O . ALA A 1 277 ? 14.743 13.515 -18.176 1.00 89.25 277 ALA A O 1
ATOM 2071 N N . ALA A 1 278 ? 13.378 13.442 -19.944 1.00 87.38 278 ALA A N 1
ATOM 2072 C CA . ALA A 1 278 ? 12.691 12.224 -19.533 1.00 87.38 278 ALA A CA 1
ATOM 2073 C C . ALA A 1 278 ? 13.604 10.982 -19.563 1.00 87.38 278 ALA A C 1
ATOM 2075 O O . ALA A 1 278 ? 13.433 10.088 -18.734 1.00 87.38 278 ALA A O 1
ATOM 2076 N N . CYS A 1 279 ? 14.559 10.908 -20.496 1.00 89.25 279 CYS A N 1
ATOM 2077 C CA . CYS A 1 279 ? 15.599 9.876 -20.538 1.00 89.25 279 CYS A CA 1
ATOM 2078 C C . CYS A 1 279 ? 16.547 10.016 -19.337 1.00 89.25 279 CYS A C 1
ATOM 2080 O O . CYS A 1 279 ? 16.814 9.034 -18.646 1.00 89.25 279 CYS A O 1
ATOM 2082 N N . ALA A 1 280 ? 16.983 11.239 -19.019 1.00 85.69 280 ALA A N 1
ATOM 2083 C CA . ALA A 1 280 ? 17.808 11.514 -17.845 1.00 85.69 280 ALA A CA 1
ATOM 2084 C C . ALA A 1 280 ? 17.077 11.183 -16.529 1.00 85.69 280 ALA A C 1
ATOM 2086 O O . ALA A 1 280 ? 17.668 10.593 -15.624 1.00 85.69 280 ALA A O 1
ATOM 2087 N N . ALA A 1 281 ? 15.774 11.479 -16.450 1.00 84.25 281 ALA A N 1
ATOM 2088 C CA . ALA A 1 281 ? 14.926 11.128 -15.312 1.00 84.25 281 ALA A CA 1
ATOM 2089 C C . ALA A 1 281 ? 14.754 9.607 -15.138 1.00 84.25 281 ALA A C 1
ATOM 2091 O O . ALA A 1 281 ? 14.572 9.137 -14.015 1.00 84.25 281 ALA A O 1
ATOM 2092 N N . SER A 1 282 ? 14.882 8.814 -16.213 1.00 87.69 282 SER A N 1
ATOM 2093 C CA . SER A 1 282 ? 14.913 7.343 -16.160 1.00 87.69 282 SER A CA 1
ATOM 2094 C C . SER A 1 282 ? 16.261 6.808 -15.651 1.00 87.69 282 SER A C 1
ATOM 2096 O O . SER A 1 282 ? 16.944 6.000 -16.284 1.00 87.69 282 SER A O 1
ATOM 2098 N N . ASN A 1 283 ? 16.679 7.298 -14.486 1.00 87.44 283 ASN A N 1
ATOM 2099 C CA . ASN A 1 283 ? 17.960 6.968 -13.892 1.00 87.44 283 ASN A CA 1
ATOM 2100 C C . ASN A 1 283 ? 17.996 5.472 -13.511 1.00 87.44 283 ASN A C 1
ATOM 2102 O O . ASN A 1 283 ? 17.202 5.039 -12.669 1.00 87.44 283 ASN A O 1
ATOM 2106 N N . PRO A 1 284 ? 18.930 4.672 -14.065 1.00 91.94 284 PRO A N 1
ATOM 2107 C CA . PRO A 1 284 ? 19.024 3.246 -13.766 1.00 91.94 284 PRO A CA 1
ATOM 2108 C C . PRO A 1 284 ? 19.252 2.971 -12.274 1.00 91.94 284 PRO A C 1
ATOM 2110 O O . PRO A 1 284 ? 18.824 1.927 -11.793 1.00 91.94 284 PRO A O 1
ATOM 2113 N N . LYS A 1 285 ? 19.852 3.910 -11.522 1.00 90.25 285 LYS A N 1
ATOM 2114 C CA . LYS A 1 285 ? 20.036 3.788 -10.066 1.00 90.25 285 LYS A CA 1
ATOM 2115 C C . LYS A 1 285 ? 18.704 3.758 -9.310 1.00 90.25 285 LYS A C 1
ATOM 2117 O O . LYS A 1 285 ? 18.572 3.012 -8.347 1.00 90.25 285 LYS A O 1
ATOM 2122 N N . VAL A 1 286 ? 17.705 4.527 -9.756 1.00 87.62 286 VAL A N 1
ATOM 2123 C CA . VAL A 1 286 ? 16.372 4.554 -9.126 1.00 87.62 286 VAL A CA 1
ATOM 2124 C C . VAL A 1 286 ? 15.657 3.225 -9.355 1.00 87.62 286 VAL A C 1
ATOM 2126 O O . VAL A 1 286 ? 15.155 2.621 -8.410 1.00 87.62 286 VAL A O 1
ATOM 2129 N N . SER A 1 287 ? 15.671 2.724 -10.594 1.00 92.38 287 SER A N 1
ATOM 2130 C CA . SER A 1 287 ? 15.104 1.410 -10.922 1.00 92.38 287 SER A CA 1
ATOM 2131 C C . SER A 1 287 ? 15.831 0.268 -10.201 1.00 92.38 287 SER A C 1
ATOM 2133 O O . SER A 1 287 ? 15.183 -0.677 -9.761 1.00 92.38 287 SER A O 1
ATOM 2135 N N . GLN A 1 288 ? 17.151 0.373 -10.017 1.00 94.38 288 GLN A N 1
ATOM 2136 C CA . GLN A 1 288 ? 17.932 -0.583 -9.233 1.00 94.38 288 GLN A CA 1
ATOM 2137 C C . GLN A 1 288 ? 17.532 -0.577 -7.751 1.00 94.38 288 GLN A C 1
ATOM 2139 O O . GLN A 1 288 ? 17.252 -1.638 -7.201 1.00 94.38 288 GLN A O 1
ATOM 2144 N N . GLY A 1 289 ? 17.404 0.597 -7.125 1.00 87.62 289 GLY A N 1
ATOM 2145 C CA . GLY A 1 289 ? 16.913 0.698 -5.747 1.00 87.62 289 GLY A CA 1
ATOM 2146 C C . GLY A 1 289 ? 15.488 0.152 -5.582 1.00 87.62 289 GLY A C 1
ATOM 2147 O O . GLY A 1 289 ? 15.185 -0.507 -4.587 1.00 87.62 289 GLY A O 1
ATOM 2148 N N . ALA A 1 290 ? 14.619 0.353 -6.581 1.00 89.56 290 ALA A N 1
ATOM 2149 C CA . ALA A 1 290 ? 13.285 -0.245 -6.606 1.00 89.56 290 ALA A CA 1
ATOM 2150 C C . ALA A 1 290 ? 13.339 -1.782 -6.695 1.00 89.56 290 ALA A C 1
ATOM 2152 O O . ALA A 1 290 ? 12.593 -2.455 -5.984 1.00 89.56 290 ALA A O 1
ATOM 2153 N N . LEU A 1 291 ? 14.233 -2.341 -7.520 1.00 94.00 291 LEU A N 1
ATOM 2154 C CA . LEU A 1 291 ? 14.438 -3.787 -7.651 1.00 94.00 291 LEU A CA 1
ATOM 2155 C C . LEU A 1 291 ? 14.983 -4.411 -6.358 1.00 94.00 291 LEU A C 1
ATOM 2157 O O . LEU A 1 291 ? 14.432 -5.401 -5.883 1.00 94.00 291 LEU A O 1
ATOM 2161 N N . GLU A 1 292 ? 16.010 -3.822 -5.747 1.00 90.06 292 GLU A N 1
ATOM 2162 C CA . GLU A 1 292 ? 16.569 -4.282 -4.466 1.00 90.06 292 GLU A CA 1
ATOM 2163 C C . GLU A 1 292 ? 15.519 -4.208 -3.340 1.00 90.06 292 GLU A C 1
ATOM 2165 O O . GLU A 1 292 ? 15.340 -5.149 -2.557 1.00 90.06 292 GLU A O 1
ATOM 2170 N N . GLY A 1 293 ? 14.742 -3.122 -3.305 1.00 83.75 293 GLY A N 1
ATOM 2171 C CA . GLY A 1 293 ? 13.614 -2.952 -2.390 1.00 83.75 293 GLY A CA 1
ATOM 2172 C C . GLY A 1 293 ? 12.466 -3.939 -2.634 1.00 83.75 293 GLY A C 1
ATOM 2173 O O . GLY A 1 293 ? 11.768 -4.310 -1.691 1.00 83.75 293 GLY A O 1
ATOM 2174 N N . PHE A 1 294 ? 12.256 -4.376 -3.876 1.00 89.56 294 PHE A N 1
ATOM 2175 C CA . PHE A 1 294 ? 11.274 -5.400 -4.224 1.00 89.56 294 PHE A CA 1
ATOM 2176 C C . PHE A 1 294 ? 11.750 -6.795 -3.816 1.00 89.56 294 PHE A C 1
ATOM 2178 O O . PHE A 1 294 ? 11.011 -7.509 -3.145 1.00 89.56 294 PHE A O 1
ATOM 2185 N N . LEU A 1 295 ? 12.988 -7.168 -4.151 1.00 89.56 295 LEU A N 1
ATOM 2186 C CA . LEU A 1 295 ? 13.563 -8.475 -3.817 1.00 89.56 295 LEU A CA 1
ATOM 2187 C C . LEU A 1 295 ? 13.650 -8.698 -2.305 1.00 89.56 295 LEU A C 1
ATOM 2189 O O . LEU A 1 295 ? 13.235 -9.748 -1.821 1.00 89.56 295 LEU A O 1
ATOM 2193 N N . SER A 1 296 ? 14.111 -7.694 -1.552 1.00 83.31 296 SER A N 1
ATOM 2194 C CA . SER A 1 296 ? 14.145 -7.752 -0.084 1.00 83.31 296 SER A CA 1
ATOM 2195 C C . SER A 1 296 ? 12.755 -7.965 0.515 1.00 83.31 296 SER A C 1
ATOM 2197 O O . SER A 1 296 ? 12.592 -8.792 1.409 1.00 83.31 296 SER A O 1
ATOM 2199 N N . ARG A 1 297 ? 11.726 -7.293 -0.017 1.00 79.81 297 ARG A N 1
ATOM 2200 C CA . ARG A 1 297 ? 10.339 -7.515 0.409 1.00 79.81 297 ARG A CA 1
ATOM 2201 C C . ARG A 1 297 ? 9.854 -8.899 0.029 1.00 79.81 297 ARG A C 1
ATOM 2203 O O . ARG A 1 297 ? 9.297 -9.565 0.888 1.00 79.81 297 ARG A O 1
ATOM 2210 N N . MET A 1 298 ? 10.061 -9.342 -1.211 1.00 83.50 298 MET A N 1
ATOM 2211 C CA . MET A 1 298 ? 9.616 -10.657 -1.691 1.00 83.50 298 MET A CA 1
ATOM 2212 C C . MET A 1 298 ? 10.271 -11.824 -0.944 1.00 83.50 298 MET A C 1
ATOM 2214 O O . MET A 1 298 ? 9.644 -12.872 -0.839 1.00 83.50 298 MET A O 1
ATOM 2218 N N . ALA A 1 299 ? 11.472 -11.633 -0.392 1.00 79.44 299 ALA A N 1
ATOM 2219 C CA . ALA A 1 299 ? 12.162 -12.630 0.424 1.00 79.44 299 ALA A CA 1
ATOM 2220 C C . ALA A 1 299 ? 11.601 -12.767 1.853 1.00 79.44 299 ALA A C 1
ATOM 2222 O O . ALA A 1 299 ? 11.715 -13.830 2.454 1.00 79.44 299 ALA A O 1
ATOM 2223 N N . ILE A 1 300 ? 11.007 -11.707 2.410 1.00 71.88 300 ILE A N 1
ATOM 2224 C CA . ILE A 1 300 ? 10.433 -11.717 3.762 1.00 71.88 300 ILE A CA 1
ATOM 2225 C C . ILE A 1 300 ? 8.972 -12.140 3.642 1.00 71.88 300 ILE A C 1
ATOM 2227 O O . ILE A 1 300 ? 8.231 -11.462 2.943 1.00 71.88 300 ILE A O 1
ATOM 2231 N N . GLU A 1 301 ? 8.531 -13.214 4.299 1.00 61.66 301 GLU A N 1
ATOM 2232 C CA . GLU A 1 301 ? 7.111 -13.613 4.382 1.00 61.66 301 GLU A CA 1
ATOM 2233 C C . GLU A 1 301 ? 6.250 -12.524 5.054 1.00 61.66 301 GLU A C 1
ATOM 2235 O O . GLU A 1 301 ? 6.791 -11.677 5.763 1.00 61.66 301 GLU A O 1
ATOM 2240 N N . PRO A 1 302 ? 4.926 -12.434 4.801 1.00 63.41 302 PRO A N 1
ATOM 2241 C CA . PRO A 1 302 ? 4.120 -11.385 5.416 1.00 63.41 302 PRO A CA 1
ATOM 2242 C C . PRO A 1 302 ? 4.112 -11.574 6.938 1.00 63.41 302 PRO A C 1
ATOM 2244 O O . PRO A 1 302 ? 3.566 -12.534 7.472 1.00 63.41 302 PRO A O 1
ATOM 2247 N N . ILE A 1 303 ? 4.758 -10.642 7.631 1.00 67.88 303 ILE A N 1
ATOM 2248 C CA . ILE A 1 303 ? 4.820 -10.577 9.086 1.00 67.88 303 ILE A CA 1
ATOM 2249 C C . ILE A 1 303 ? 3.713 -9.624 9.528 1.00 67.88 303 ILE A C 1
ATOM 2251 O O . ILE A 1 303 ? 3.750 -8.444 9.199 1.00 67.88 303 ILE A O 1
ATOM 2255 N N . GLY A 1 304 ? 2.730 -10.105 10.280 1.00 73.00 304 GLY A N 1
ATOM 2256 C CA . GLY A 1 304 ? 1.796 -9.223 10.972 1.00 73.00 304 GLY A CA 1
ATOM 2257 C C . GLY A 1 304 ? 2.507 -8.438 12.075 1.00 73.00 304 GLY A C 1
ATOM 2258 O O . GLY A 1 304 ? 3.444 -8.930 12.709 1.00 73.00 304 GLY A O 1
ATOM 2259 N N . ASN A 1 305 ? 2.044 -7.222 12.338 1.00 80.56 305 ASN A N 1
ATOM 2260 C CA . ASN A 1 305 ? 2.549 -6.393 13.425 1.00 80.56 305 ASN A CA 1
ATOM 2261 C C . ASN A 1 305 ? 1.611 -6.497 14.629 1.00 80.56 305 ASN A C 1
ATOM 2263 O O . ASN A 1 305 ? 0.465 -6.058 14.575 1.00 80.56 305 ASN A O 1
ATOM 2267 N N . LEU A 1 306 ? 2.103 -7.034 15.742 1.00 85.44 306 LEU A N 1
ATOM 2268 C CA . LEU A 1 306 ? 1.390 -7.077 17.012 1.00 85.44 306 LEU A CA 1
ATOM 2269 C C . LEU A 1 306 ? 1.810 -5.888 17.880 1.00 85.44 306 LEU A C 1
ATOM 2271 O O . LEU A 1 306 ? 2.927 -5.825 18.404 1.00 85.44 306 LEU A O 1
ATOM 2275 N N . HIS A 1 307 ? 0.902 -4.936 18.052 1.00 88.12 307 HIS A N 1
ATOM 2276 C CA . HIS A 1 307 ? 1.098 -3.807 18.949 1.00 88.12 307 HIS A CA 1
ATOM 2277 C C . HIS A 1 307 ? 0.754 -4.220 20.375 1.00 88.12 307 HIS A C 1
ATOM 2279 O O . HIS A 1 307 ? -0.369 -4.633 20.662 1.00 88.12 307 HIS A O 1
ATOM 2285 N N . LEU A 1 308 ? 1.724 -4.087 21.274 1.00 92.38 308 LEU A N 1
ATOM 2286 C CA . LEU A 1 308 ? 1.538 -4.345 22.693 1.00 92.38 308 LEU A CA 1
ATOM 2287 C C . LEU A 1 308 ? 1.184 -3.040 23.399 1.00 92.38 308 LEU A C 1
ATOM 2289 O O . LEU A 1 308 ? 1.957 -2.074 23.421 1.00 92.38 308 LEU A O 1
ATOM 2293 N N . GLU A 1 309 ? -0.016 -3.018 23.959 1.00 93.56 309 GLU A N 1
ATOM 2294 C CA . GLU A 1 309 ? -0.656 -1.832 24.498 1.00 93.56 309 GLU A CA 1
ATOM 2295 C C . GLU A 1 309 ? -1.103 -2.078 25.939 1.00 93.56 309 GLU A C 1
ATOM 2297 O O . GLU A 1 309 ? -1.401 -3.195 26.365 1.00 93.56 309 GLU A O 1
ATOM 2302 N N . ARG A 1 310 ? -1.107 -1.015 26.731 1.00 93.69 310 ARG A N 1
ATOM 2303 C CA . ARG A 1 310 ? -1.443 -1.040 28.147 1.00 93.69 310 ARG A CA 1
ATOM 2304 C C . ARG A 1 310 ? -2.358 0.131 28.445 1.00 93.69 310 ARG A C 1
ATOM 2306 O O . ARG A 1 310 ? -1.983 1.279 28.226 1.00 93.69 310 ARG A O 1
ATOM 2313 N N . VAL A 1 311 ? -3.549 -0.166 28.944 1.00 92.81 311 VAL A N 1
ATOM 2314 C CA . VAL A 1 311 ? -4.510 0.831 29.412 1.00 92.81 311 VAL A CA 1
ATOM 2315 C C . VAL A 1 311 ? -4.346 0.974 30.915 1.00 92.81 311 VAL A C 1
ATOM 2317 O O . VAL A 1 311 ? -4.429 -0.006 31.657 1.00 92.81 311 VAL A O 1
ATOM 2320 N N . GLU A 1 312 ? -4.115 2.196 31.368 1.00 94.75 312 GLU A N 1
ATOM 2321 C CA . GLU A 1 312 ? -3.936 2.523 32.775 1.00 94.75 312 GLU A CA 1
ATOM 2322 C C . GLU A 1 312 ? -5.010 3.499 33.219 1.00 94.75 312 GLU A C 1
ATOM 2324 O O . GLU A 1 312 ? -5.245 4.511 32.565 1.00 94.75 312 GLU A O 1
ATOM 2329 N N . MET A 1 313 ? -5.658 3.200 34.339 1.00 92.75 313 MET A N 1
ATOM 2330 C CA . MET A 1 313 ? -6.711 4.038 34.896 1.00 92.75 313 MET A CA 1
ATOM 2331 C C . MET A 1 313 ? -6.276 4.578 36.255 1.00 92.75 313 MET A C 1
ATOM 2333 O O . MET A 1 313 ? -5.964 3.807 37.167 1.00 92.75 313 MET A O 1
ATOM 2337 N N . TYR A 1 314 ? -6.299 5.902 36.386 1.00 92.31 314 TYR A N 1
ATOM 2338 C CA . TYR A 1 314 ? -5.951 6.642 37.595 1.00 92.31 314 TYR A CA 1
ATOM 2339 C C . TYR A 1 314 ? -7.166 7.424 38.092 1.00 92.31 314 TYR A C 1
ATOM 2341 O O . TYR A 1 314 ? -7.832 8.075 37.283 1.00 92.31 314 TYR A O 1
ATOM 2349 N N . PRO A 1 315 ? -7.486 7.424 39.395 1.00 92.38 315 PRO A N 1
ATOM 2350 C CA . PRO A 1 315 ? -8.511 8.325 39.898 1.00 92.38 315 PRO A CA 1
ATOM 2351 C C . PRO A 1 315 ? -8.008 9.771 39.810 1.00 92.38 315 PRO A C 1
ATOM 2353 O O . PRO A 1 315 ? -6.984 10.124 40.382 1.00 92.38 315 PRO A O 1
ATOM 2356 N N . SER A 1 316 ? -8.740 10.620 39.096 1.00 91.94 316 SER A N 1
ATOM 2357 C CA . SER A 1 316 ? -8.421 12.043 38.931 1.00 91.94 316 SER A CA 1
ATOM 2358 C C . SER A 1 316 ? -9.207 12.940 39.891 1.00 91.94 316 SER A C 1
ATOM 2360 O O . SER A 1 316 ? -8.940 14.138 39.955 1.00 91.94 316 SER A O 1
ATOM 2362 N N . GLY A 1 317 ? -10.195 12.392 40.601 1.00 91.81 317 GLY A N 1
ATOM 2363 C CA . GLY A 1 317 ? -11.018 13.128 41.556 1.00 91.81 317 GLY A CA 1
ATOM 2364 C C . GLY A 1 317 ? -12.436 12.577 41.660 1.00 91.81 317 GLY A C 1
ATOM 2365 O O . GLY A 1 317 ? -12.744 11.496 41.155 1.00 91.81 317 GLY A O 1
ATOM 2366 N N . VAL A 1 318 ? -13.302 13.341 42.317 1.00 92.25 318 VAL A N 1
ATOM 2367 C CA . VAL A 1 318 ? -14.750 13.120 42.342 1.00 92.25 318 VAL A CA 1
ATOM 2368 C C . VAL A 1 318 ? -15.432 14.304 41.673 1.00 92.25 318 VAL A C 1
ATOM 2370 O O . VAL A 1 318 ? -15.037 15.449 41.878 1.00 92.25 318 VAL A O 1
ATOM 2373 N N . GLU A 1 319 ? -16.423 14.021 40.843 1.00 92.75 319 GLU A N 1
ATOM 2374 C CA . GLU A 1 319 ? -17.214 15.004 40.119 1.00 92.75 319 GLU A CA 1
ATOM 2375 C C . GLU A 1 319 ? -18.680 14.854 40.526 1.00 92.75 319 GLU A C 1
ATOM 2377 O O . GLU A 1 319 ? -19.160 13.755 40.822 1.00 92.75 319 GLU A O 1
ATOM 2382 N N . ARG A 1 320 ? -19.386 15.983 40.588 1.00 93.38 320 ARG A N 1
ATOM 2383 C CA . ARG A 1 320 ? -20.820 15.999 40.859 1.00 93.38 320 ARG A CA 1
ATOM 2384 C C . ARG A 1 320 ? -21.544 15.477 39.617 1.00 93.38 320 ARG A C 1
ATOM 2386 O O . ARG A 1 320 ? -21.467 16.092 38.562 1.00 93.38 320 ARG A O 1
ATOM 2393 N N . GLY A 1 321 ? -22.196 14.332 39.759 1.00 88.62 321 GLY A N 1
ATOM 2394 C CA . GLY A 1 321 ? -23.003 13.687 38.733 1.00 88.62 321 GLY A CA 1
ATOM 2395 C C . GLY A 1 321 ? -24.438 14.211 38.703 1.00 88.62 321 GLY A C 1
ATOM 2396 O O . GLY A 1 321 ? -24.706 15.380 38.992 1.00 88.62 321 GLY A O 1
ATOM 2397 N N . GLU A 1 322 ? -25.362 13.327 38.336 1.00 89.69 322 GLU A N 1
ATOM 2398 C CA . GLU A 1 322 ? -26.777 13.643 38.148 1.00 89.69 322 GLU A CA 1
ATOM 2399 C C . GLU A 1 322 ? -27.484 14.029 39.460 1.00 89.69 322 GLU A C 1
ATOM 2401 O O . GLU A 1 322 ? -27.112 13.582 40.551 1.00 89.69 322 GLU A O 1
ATOM 2406 N N . LEU A 1 323 ? -28.508 14.886 39.348 1.00 93.44 323 LEU A N 1
ATOM 2407 C CA . LEU A 1 323 ? -29.449 15.167 40.431 1.00 93.44 323 LEU A CA 1
ATOM 2408 C C . LEU A 1 323 ? -30.336 13.938 40.634 1.00 93.44 323 LEU A C 1
ATOM 2410 O O . LEU A 1 323 ? -31.202 13.658 39.814 1.00 93.44 323 LEU A O 1
ATOM 2414 N N . VAL A 1 324 ? -30.148 13.232 41.741 1.00 91.06 324 VAL A N 1
ATOM 2415 C CA . VAL A 1 324 ? -30.900 12.009 42.029 1.00 91.06 324 VAL A CA 1
ATOM 2416 C C . VAL A 1 324 ? -32.257 12.329 42.647 1.00 91.06 324 VAL A C 1
ATOM 2418 O O . VAL A 1 324 ? -33.263 11.705 42.316 1.00 91.06 324 VAL A O 1
ATOM 2421 N N . HIS A 1 325 ? -32.301 13.292 43.569 1.00 93.00 325 HIS A N 1
ATOM 2422 C CA . HIS A 1 325 ? -33.538 13.680 44.238 1.00 93.00 325 HIS A CA 1
ATOM 2423 C C . HIS A 1 325 ? -33.473 15.127 44.721 1.00 93.00 325 HIS A C 1
ATOM 2425 O O . HIS A 1 325 ? -32.417 15.597 45.138 1.00 93.00 325 HIS A O 1
ATOM 2431 N N . SER A 1 326 ? -34.605 15.824 44.690 1.00 95.44 326 SER A N 1
ATOM 2432 C CA . SER A 1 326 ? -34.745 17.167 45.247 1.00 95.44 326 SER A CA 1
ATOM 2433 C C . SER A 1 326 ? -35.878 17.151 46.259 1.00 95.44 326 SER A C 1
ATOM 2435 O O . SER A 1 326 ? -37.001 16.777 45.921 1.00 95.44 326 SER A O 1
ATOM 2437 N N . LEU A 1 327 ? -35.569 17.526 47.497 1.00 94.81 327 LEU A N 1
ATOM 2438 C CA . LEU A 1 327 ? -36.530 17.576 48.586 1.00 94.81 327 LEU A CA 1
ATOM 2439 C C . LEU A 1 327 ? -36.801 19.039 48.959 1.00 94.81 327 LEU A C 1
ATOM 2441 O O . LEU A 1 327 ? -35.933 19.679 49.564 1.00 94.81 327 LEU A O 1
ATOM 2445 N N . PRO A 1 328 ? -37.972 19.592 48.602 1.00 96.62 328 PRO A N 1
ATOM 2446 C CA . PRO A 1 328 ? -38.422 20.853 49.165 1.00 96.62 328 PRO A CA 1
ATOM 2447 C C . PRO A 1 328 ? -38.880 20.629 50.612 1.00 96.62 328 PRO A C 1
ATOM 2449 O O . PRO A 1 328 ? -39.582 19.666 50.898 1.00 96.62 328 PRO A O 1
ATOM 2452 N N . LEU A 1 329 ? -38.478 21.523 51.509 1.00 95.81 329 LEU A N 1
ATOM 2453 C CA . LEU A 1 329 ? -38.861 21.549 52.915 1.00 95.81 329 LEU A CA 1
ATOM 2454 C C . LEU A 1 329 ? -39.506 22.897 53.229 1.00 95.81 329 LEU A C 1
ATOM 2456 O O . LEU A 1 329 ? -38.899 23.955 53.022 1.00 95.81 329 LEU A O 1
ATOM 2460 N N . ALA A 1 330 ? -40.725 22.864 53.755 1.00 96.00 330 ALA A N 1
ATOM 2461 C CA . ALA A 1 330 ? -41.393 24.043 54.282 1.00 96.00 330 ALA A CA 1
ATOM 2462 C C . ALA A 1 330 ? -40.690 24.554 55.562 1.00 96.00 330 ALA A C 1
ATOM 2464 O O . ALA A 1 330 ? -39.880 23.836 56.163 1.00 96.00 330 ALA A O 1
ATOM 2465 N N . PRO A 1 331 ? -40.941 25.803 55.990 1.00 96.88 331 PRO A N 1
ATOM 2466 C CA . PRO A 1 331 ? -40.379 26.327 57.234 1.00 96.88 331 PRO A CA 1
ATOM 2467 C C . PRO A 1 331 ? -40.752 25.453 58.441 1.00 96.88 331 PRO A C 1
ATOM 2469 O O . PRO A 1 331 ? -41.921 25.120 58.630 1.00 96.88 331 PRO A O 1
ATOM 2472 N N . GLY A 1 332 ? -39.760 25.048 59.239 1.00 94.19 332 GLY A N 1
ATOM 2473 C CA . GLY A 1 332 ? -39.938 24.160 60.399 1.00 94.19 332 GLY A CA 1
ATOM 2474 C C . GLY A 1 332 ? -40.291 22.696 60.087 1.00 94.19 332 GLY A C 1
ATOM 2475 O O . GLY A 1 332 ? -40.475 21.902 61.013 1.00 94.19 332 GLY A O 1
ATOM 2476 N N . GLU A 1 333 ? -40.377 22.305 58.812 1.00 94.88 333 GLU A N 1
ATOM 2477 C CA . GLU A 1 333 ? -40.668 20.924 58.429 1.00 94.88 333 GLU A CA 1
ATOM 2478 C C . GLU A 1 333 ? -39.497 20.000 58.788 1.00 94.88 333 GLU A C 1
ATOM 2480 O O . GLU A 1 333 ? -38.328 20.324 58.559 1.00 94.88 333 GLU A O 1
ATOM 2485 N N . THR A 1 334 ? -39.818 18.835 59.356 1.00 91.69 334 THR A N 1
ATOM 2486 C CA . THR A 1 334 ? -38.841 17.793 59.684 1.00 91.69 334 THR A CA 1
ATOM 2487 C C . THR A 1 334 ? -39.199 16.514 58.945 1.00 91.69 334 THR A C 1
ATOM 2489 O O . THR A 1 334 ? -40.303 15.990 59.091 1.00 91.69 334 THR A O 1
ATOM 2492 N N . VAL A 1 335 ? -38.256 16.011 58.153 1.00 91.31 335 VAL A N 1
ATOM 2493 C CA . VAL A 1 335 ? -38.442 14.860 57.275 1.00 91.31 335 VAL A CA 1
ATOM 2494 C C . VAL A 1 335 ? -37.375 13.812 57.558 1.00 91.31 335 VAL A C 1
ATOM 2496 O O . VAL A 1 335 ? -36.182 14.108 57.643 1.00 91.31 335 VAL A O 1
ATOM 2499 N N . ASN A 1 336 ? -37.815 12.561 57.665 1.00 89.00 336 ASN A N 1
ATOM 2500 C CA . ASN A 1 336 ? -36.932 11.411 57.766 1.00 89.00 336 ASN A CA 1
ATOM 2501 C C . ASN A 1 336 ? -36.655 10.876 56.360 1.00 89.00 336 ASN A C 1
ATOM 2503 O O . ASN A 1 336 ? -37.574 10.470 55.641 1.00 89.00 336 ASN A O 1
ATOM 2507 N N . ILE A 1 337 ? -35.381 10.870 55.975 1.00 87.50 337 ILE A N 1
ATOM 2508 C CA . ILE A 1 337 ? -34.931 10.310 54.703 1.00 87.50 337 ILE A CA 1
ATOM 2509 C C . ILE A 1 337 ? -34.211 9.002 54.987 1.00 87.50 337 ILE A C 1
ATOM 2511 O O . ILE A 1 337 ? -33.196 8.994 55.690 1.00 87.50 337 ILE A O 1
ATOM 2515 N N . SER A 1 338 ? -34.701 7.908 54.403 1.00 85.62 338 SER A N 1
ATOM 2516 C CA . SER A 1 338 ? -33.919 6.683 54.291 1.00 85.62 338 SER A CA 1
ATOM 2517 C C . SER A 1 338 ? -33.296 6.594 52.900 1.00 85.62 338 SER A C 1
ATOM 2519 O O . SER A 1 338 ? -33.950 6.749 51.863 1.00 85.62 338 SER A O 1
ATOM 2521 N N . HIS A 1 339 ? -31.980 6.399 52.892 1.00 82.44 339 HIS A N 1
ATOM 2522 C CA . HIS A 1 339 ? -31.200 6.189 51.681 1.00 82.44 339 HIS A CA 1
ATOM 2523 C C . HIS A 1 339 ? -30.853 4.707 51.589 1.00 82.44 339 HIS A C 1
ATOM 2525 O O . HIS A 1 339 ? -30.125 4.188 52.437 1.00 82.44 339 HIS A O 1
ATOM 2531 N N . LYS A 1 340 ? -31.377 4.032 50.562 1.00 79.00 340 LYS A N 1
ATOM 2532 C CA . LYS A 1 340 ? -31.011 2.653 50.242 1.00 79.00 340 LYS A CA 1
ATOM 2533 C C . LYS A 1 340 ? -30.244 2.652 48.927 1.00 79.00 340 LYS A C 1
ATOM 2535 O O . LYS A 1 340 ? -30.819 2.855 47.858 1.00 79.00 340 LYS A O 1
ATOM 2540 N N . GLU A 1 341 ? -28.943 2.424 49.029 1.00 71.62 341 GLU A N 1
ATOM 2541 C CA . GLU A 1 341 ? -28.103 2.090 47.886 1.00 71.62 341 GLU A CA 1
ATOM 2542 C C . GLU A 1 341 ? -28.134 0.573 47.714 1.00 71.62 341 GLU A C 1
ATOM 2544 O O . GLU A 1 341 ? -27.924 -0.173 48.671 1.00 71.62 341 GLU A O 1
ATOM 2549 N N . TRP A 1 342 ? -28.447 0.110 46.511 1.00 65.56 342 TRP A N 1
ATOM 2550 C CA . TRP A 1 342 ? -28.414 -1.303 46.175 1.00 65.56 342 TRP A CA 1
ATOM 2551 C C . TRP A 1 342 ? -27.634 -1.440 44.872 1.00 65.56 342 TRP A C 1
ATOM 2553 O O . TRP A 1 342 ? -28.059 -0.956 43.829 1.00 65.56 342 TRP A O 1
ATOM 2563 N N . SER A 1 343 ? -26.459 -2.069 44.938 1.00 57.28 343 SER A N 1
ATOM 2564 C CA . SER A 1 343 ? -25.805 -2.583 43.739 1.00 57.28 343 SER A CA 1
ATOM 2565 C C . SER A 1 343 ? -26.478 -3.912 43.420 1.00 57.28 343 SER A C 1
ATOM 2567 O O . SER A 1 343 ? -26.311 -4.879 44.169 1.00 57.28 343 SER A O 1
ATOM 2569 N N . VAL A 1 344 ? -27.275 -3.965 42.358 1.00 52.47 344 VAL A N 1
ATOM 2570 C CA . VAL A 1 344 ? -27.846 -5.229 41.889 1.00 52.47 344 VAL A CA 1
ATOM 2571 C C . VAL A 1 344 ? -26.717 -6.063 41.305 1.00 52.47 344 VAL A C 1
ATOM 2573 O O . VAL A 1 344 ? -26.352 -5.913 40.150 1.00 52.47 344 VAL A O 1
ATOM 2576 N N . THR A 1 345 ? -26.154 -6.968 42.093 1.00 49.69 345 THR A N 1
ATOM 2577 C CA . THR A 1 345 ? -25.440 -8.143 41.573 1.00 49.69 345 THR A CA 1
ATOM 2578 C C . THR A 1 345 ? -26.384 -9.345 41.577 1.00 49.69 345 THR A C 1
ATOM 2580 O O . THR A 1 345 ? -26.020 -10.455 41.956 1.00 49.69 345 THR A O 1
ATOM 2583 N N . GLN A 1 346 ? -27.645 -9.126 41.208 1.00 44.34 346 GLN A N 1
ATOM 2584 C CA . GLN A 1 346 ? -28.670 -10.161 41.181 1.00 44.34 346 GLN A CA 1
ATOM 2585 C C . GLN A 1 346 ? -28.594 -10.856 39.819 1.00 44.34 346 GLN A C 1
ATOM 2587 O O . GLN A 1 346 ? -29.153 -10.402 38.830 1.00 44.34 346 GLN A O 1
ATOM 2592 N N . ARG A 1 347 ? -27.828 -11.952 39.763 1.00 43.28 347 ARG A N 1
ATOM 2593 C CA . ARG A 1 347 ? -27.893 -12.936 38.674 1.00 43.28 347 ARG A CA 1
ATOM 2594 C C . ARG A 1 347 ? -29.246 -13.652 38.760 1.00 43.28 347 ARG A C 1
ATOM 2596 O O . ARG A 1 347 ? -29.314 -14.754 39.297 1.00 43.28 347 ARG A O 1
ATOM 2603 N N . GLU A 1 348 ? -30.319 -13.019 38.306 1.00 41.53 348 GLU A N 1
ATOM 2604 C CA . GLU A 1 348 ? -31.639 -13.648 38.203 1.00 41.53 348 GLU A CA 1
ATOM 2605 C C . GLU A 1 348 ? -31.973 -14.004 36.751 1.00 41.53 348 GLU A C 1
ATOM 2607 O O . GLU A 1 348 ? -31.702 -13.259 35.813 1.00 41.53 348 GLU A O 1
ATOM 2612 N N . PHE A 1 349 ? -32.539 -15.198 36.577 1.00 48.00 349 PHE A N 1
ATOM 2613 C CA . PHE A 1 349 ? -32.731 -15.898 35.303 1.00 48.00 349 PHE A CA 1
ATOM 2614 C C . PHE A 1 349 ? -33.639 -15.172 34.286 1.00 48.00 349 PHE A C 1
ATOM 2616 O O . PHE A 1 349 ? -33.575 -15.494 33.102 1.00 48.00 349 PHE A O 1
ATOM 2623 N N . GLU A 1 350 ? -34.461 -14.204 34.707 1.00 47.25 350 GLU A N 1
ATOM 2624 C CA . GLU A 1 350 ? -35.314 -13.412 33.801 1.00 47.25 350 GLU A CA 1
ATOM 2625 C C . GLU A 1 350 ? -34.573 -12.233 33.155 1.00 47.25 350 GLU A C 1
ATOM 2627 O O . GLU A 1 350 ? -34.819 -11.932 31.985 1.00 47.25 350 GLU A O 1
ATOM 2632 N N . ASP A 1 351 ? -33.609 -11.622 33.854 1.00 45.47 351 ASP A N 1
ATOM 2633 C CA . ASP A 1 351 ? -32.752 -10.587 33.263 1.00 45.47 351 ASP A CA 1
ATOM 2634 C C . ASP A 1 351 ? -31.745 -11.210 32.293 1.00 45.47 351 ASP A C 1
ATOM 2636 O O . ASP A 1 351 ? -31.394 -10.588 31.299 1.00 45.47 351 ASP A O 1
ATOM 2640 N N . LEU A 1 352 ? -31.394 -12.492 32.480 1.00 49.44 352 LEU A N 1
ATOM 2641 C CA . LEU A 1 352 ? -30.563 -13.237 31.534 1.00 49.44 352 LEU A CA 1
ATOM 2642 C C . LEU A 1 352 ? -31.145 -13.221 30.122 1.00 49.44 352 LEU A C 1
ATOM 2644 O O . LEU A 1 352 ? -30.361 -13.207 29.193 1.00 49.44 352 LEU A O 1
ATOM 2648 N N . VAL A 1 353 ? -32.472 -13.199 29.947 1.00 51.56 353 VAL A N 1
ATOM 2649 C CA . VAL A 1 353 ? -33.115 -13.170 28.621 1.00 51.56 353 VAL A CA 1
ATOM 2650 C C . VAL A 1 353 ? -33.110 -11.756 28.035 1.00 51.56 353 VAL A C 1
ATOM 2652 O O . VAL A 1 353 ? -32.901 -11.598 26.835 1.00 51.56 353 VAL A O 1
ATOM 2655 N N . ARG A 1 354 ? -33.285 -10.716 28.860 1.00 54.44 354 ARG A N 1
ATOM 2656 C CA . ARG A 1 354 ? -33.271 -9.317 28.402 1.00 54.44 354 ARG A CA 1
ATOM 2657 C C . ARG A 1 354 ? -31.853 -8.831 28.099 1.00 54.44 354 ARG A C 1
ATOM 2659 O O . ARG A 1 354 ? -31.640 -8.289 27.018 1.00 54.44 354 ARG A O 1
ATOM 2666 N N . ASP A 1 355 ? -30.893 -9.148 28.967 1.00 47.75 355 ASP A N 1
ATOM 2667 C CA . ASP A 1 355 ? -29.457 -9.011 28.707 1.00 47.75 355 ASP A CA 1
ATOM 2668 C C . ASP A 1 355 ? -28.985 -9.972 27.611 1.00 47.75 355 ASP A C 1
ATOM 2670 O O . ASP A 1 355 ? -28.025 -9.648 26.924 1.00 47.75 355 ASP A O 1
ATOM 2674 N N . TYR A 1 356 ? -29.645 -11.114 27.361 1.00 53.47 356 TYR A N 1
ATOM 2675 C CA . TYR A 1 356 ? -29.331 -11.913 26.168 1.00 53.47 356 TYR A CA 1
ATOM 2676 C C . TYR A 1 356 ? -29.630 -11.120 24.903 1.00 53.47 356 TYR A C 1
ATOM 2678 O O . TYR A 1 356 ? -28.826 -11.140 23.985 1.00 53.47 356 TYR A O 1
ATOM 2686 N N . PHE A 1 357 ? -30.764 -10.413 24.839 1.00 55.66 357 PHE A N 1
ATOM 2687 C CA . PHE A 1 357 ? -31.148 -9.634 23.658 1.00 55.66 357 PHE A CA 1
ATOM 2688 C C . PHE A 1 357 ? -30.404 -8.297 23.554 1.00 55.66 357 PHE A C 1
ATOM 2690 O O . PHE A 1 357 ? -30.011 -7.907 22.454 1.00 55.66 357 PHE A O 1
ATOM 2697 N N . GLU A 1 358 ? -30.164 -7.603 24.668 1.00 57.16 358 GLU A N 1
ATOM 2698 C CA . GLU A 1 358 ? -29.385 -6.358 24.686 1.00 57.16 358 GLU A CA 1
ATOM 2699 C C . GLU A 1 358 ? -27.882 -6.639 24.536 1.00 57.16 358 GLU A C 1
ATOM 2701 O O . GLU A 1 358 ? -27.198 -5.943 23.790 1.00 57.16 358 GLU A O 1
ATOM 2706 N N . GLY A 1 359 ? -27.394 -7.728 25.132 1.00 55.94 359 GLY A N 1
ATOM 2707 C CA . GLY A 1 359 ? -26.066 -8.304 24.944 1.00 55.94 359 GLY A CA 1
ATOM 2708 C C . GLY A 1 359 ? -25.844 -8.791 23.518 1.00 55.94 359 GLY A C 1
ATOM 2709 O O . GLY A 1 359 ? -24.884 -8.345 22.916 1.00 55.94 359 GLY A O 1
ATOM 2710 N N . TYR A 1 360 ? -26.747 -9.565 22.903 1.00 53.44 360 TYR A N 1
ATOM 2711 C CA . TYR A 1 360 ? -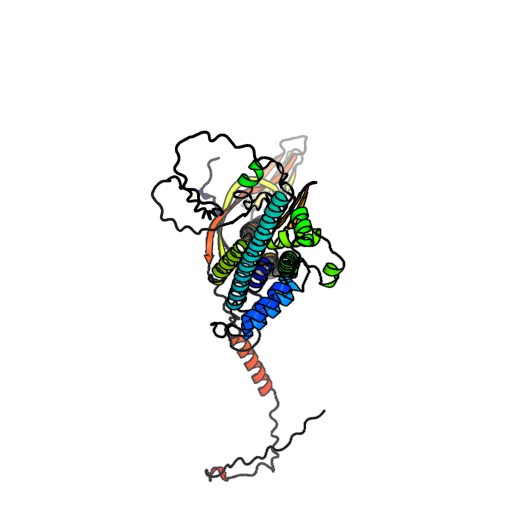26.636 -9.911 21.473 1.00 53.44 360 TYR A CA 1
ATOM 2712 C C . TYR A 1 360 ? -26.678 -8.676 20.571 1.00 53.44 360 TYR A C 1
ATOM 2714 O O . TYR A 1 360 ? -25.986 -8.628 19.557 1.00 53.44 360 TYR A O 1
ATOM 2722 N N . SER A 1 361 ? -27.477 -7.662 20.917 1.00 54.91 361 SER A N 1
ATOM 2723 C CA . SER A 1 361 ? -27.506 -6.415 20.153 1.00 54.91 361 SER A CA 1
ATOM 2724 C C . SER A 1 361 ? -26.219 -5.606 20.335 1.00 54.91 361 SER A C 1
ATOM 2726 O O . SER A 1 361 ? -25.769 -4.966 19.391 1.00 54.91 361 SER A O 1
ATOM 2728 N N . GLU A 1 362 ? -25.613 -5.602 21.521 1.00 57.75 362 GLU A N 1
ATOM 2729 C CA . GLU A 1 362 ? -24.383 -4.862 21.811 1.00 57.75 362 GLU A CA 1
ATOM 2730 C C . GLU A 1 362 ? -23.113 -5.594 21.372 1.00 57.75 362 GLU A C 1
ATOM 2732 O O . GLU A 1 362 ? -22.170 -4.945 20.931 1.00 57.75 362 GLU A O 1
ATOM 2737 N N . GLU A 1 363 ? -23.062 -6.907 21.548 1.00 57.50 363 GLU A N 1
ATOM 2738 C CA . GLU A 1 363 ? -21.984 -7.812 21.156 1.00 57.50 363 GLU A CA 1
ATOM 2739 C C . GLU A 1 363 ? -22.037 -7.994 19.643 1.00 57.50 363 GLU A C 1
ATOM 2741 O O . GLU A 1 363 ? -21.037 -7.761 18.986 1.00 57.50 363 GLU A O 1
ATOM 2746 N N . GLY A 1 364 ? -23.228 -8.152 19.057 1.00 56.84 364 GLY A N 1
ATOM 2747 C CA . GLY A 1 364 ? -23.418 -8.096 17.610 1.00 56.84 364 GLY A CA 1
ATOM 2748 C C . GLY A 1 364 ? -23.045 -6.741 16.999 1.00 56.84 364 GLY A C 1
ATOM 2749 O O . GLY A 1 364 ? -22.476 -6.711 15.915 1.00 56.84 364 GLY A O 1
ATOM 2750 N N . VAL A 1 365 ? -23.294 -5.603 17.662 1.00 58.19 365 VAL A N 1
ATOM 2751 C CA . VAL A 1 365 ? -22.821 -4.291 17.171 1.00 58.19 365 VAL A CA 1
ATOM 2752 C C . VAL A 1 365 ? -21.325 -4.098 17.416 1.00 58.19 365 VAL A C 1
ATOM 2754 O O . VAL A 1 365 ? -20.664 -3.529 16.555 1.00 58.19 365 VAL A O 1
ATOM 2757 N N . ALA A 1 366 ? -20.768 -4.565 18.535 1.00 58.81 366 ALA A N 1
ATOM 2758 C CA . ALA A 1 366 ? -19.335 -4.479 18.817 1.00 58.81 366 ALA A CA 1
ATOM 2759 C C . ALA A 1 366 ? -18.524 -5.372 17.872 1.00 58.81 366 ALA A C 1
ATOM 2761 O O . ALA A 1 366 ? -17.597 -4.879 17.246 1.00 58.81 366 ALA A O 1
ATOM 2762 N N . GLU A 1 367 ? -18.934 -6.622 17.673 1.00 56.94 367 GLU A N 1
ATOM 2763 C CA . GLU A 1 367 ? -18.360 -7.545 16.695 1.00 56.94 367 GLU A CA 1
ATOM 2764 C C . GLU A 1 367 ? -18.535 -7.016 15.279 1.00 56.94 367 GLU A C 1
ATOM 2766 O O . GLU A 1 367 ? -17.583 -7.008 14.513 1.00 56.94 367 GLU A O 1
ATOM 2771 N N . LYS A 1 368 ? -19.708 -6.486 14.915 1.00 60.44 368 LYS A N 1
ATOM 2772 C CA . LYS A 1 368 ? -19.899 -5.876 13.592 1.00 60.44 368 LYS A CA 1
ATOM 2773 C C . LYS A 1 368 ? -19.074 -4.602 13.423 1.00 60.44 368 LYS A C 1
ATOM 2775 O O . LYS A 1 368 ? -18.663 -4.313 12.306 1.00 60.44 368 LYS A O 1
ATOM 2780 N N . THR A 1 369 ? -18.794 -3.871 14.503 1.00 64.44 369 THR A N 1
ATOM 2781 C CA . THR A 1 369 ? -17.877 -2.723 14.491 1.00 64.44 369 THR A CA 1
ATOM 2782 C C . THR A 1 369 ? -16.433 -3.182 14.381 1.00 64.44 369 THR A C 1
ATOM 2784 O O . THR A 1 369 ? -15.707 -2.573 13.618 1.00 64.44 369 THR A O 1
ATOM 2787 N N . ASP A 1 370 ? -16.017 -4.249 15.064 1.00 57.81 370 ASP A N 1
ATOM 2788 C CA . ASP A 1 370 ? -14.659 -4.798 14.985 1.00 57.81 370 ASP A CA 1
ATOM 2789 C C . ASP A 1 370 ? -14.411 -5.479 13.626 1.00 57.81 370 ASP A C 1
ATOM 2791 O O . ASP A 1 370 ? -13.344 -5.311 13.042 1.00 57.81 370 ASP A O 1
ATOM 2795 N N . ILE A 1 371 ? -15.416 -6.152 13.057 1.00 60.53 371 ILE A N 1
ATOM 2796 C CA . ILE A 1 371 ? -15.405 -6.682 11.685 1.00 60.53 371 ILE A CA 1
ATOM 2797 C C . ILE A 1 371 ? -15.382 -5.531 10.677 1.00 60.53 371 ILE A C 1
ATOM 2799 O O . ILE A 1 371 ? -14.603 -5.579 9.730 1.00 60.53 371 ILE A O 1
ATOM 2803 N N . ALA A 1 372 ? -16.185 -4.479 10.873 1.00 59.34 372 ALA A N 1
ATOM 2804 C CA . ALA A 1 372 ? -16.141 -3.291 10.023 1.00 59.34 372 ALA A CA 1
ATOM 2805 C C . ALA A 1 372 ? -14.802 -2.557 10.150 1.00 59.34 372 ALA A C 1
ATOM 2807 O O . ALA A 1 372 ? -14.265 -2.141 9.136 1.00 59.34 372 ALA A O 1
ATOM 2808 N N . LEU A 1 373 ? -14.217 -2.465 11.348 1.00 60.25 373 LEU A N 1
ATOM 2809 C CA . LEU A 1 373 ? -12.895 -1.880 11.569 1.00 60.25 373 LEU A CA 1
ATOM 2810 C C . LEU A 1 373 ? -11.820 -2.709 10.875 1.00 60.25 373 LEU A C 1
ATOM 2812 O O . LEU A 1 373 ? -10.942 -2.152 10.232 1.00 60.25 373 LEU A O 1
ATOM 2816 N N . SER A 1 374 ? -11.896 -4.037 10.985 1.00 54.44 374 SER A N 1
ATOM 2817 C CA . SER A 1 374 ? -10.967 -4.941 10.310 1.00 54.44 374 SER A CA 1
ATOM 2818 C C . SER A 1 374 ? -11.128 -4.859 8.793 1.00 54.44 374 SER A C 1
ATOM 2820 O O . SER A 1 374 ? -10.132 -4.873 8.078 1.00 54.44 374 SER A O 1
ATOM 2822 N N . SER A 1 375 ? -12.362 -4.726 8.299 1.00 56.72 375 SER A N 1
ATOM 2823 C CA . SER A 1 375 ? -12.673 -4.557 6.878 1.00 56.72 375 SER A CA 1
ATOM 2824 C C . SER A 1 375 ? -12.245 -3.182 6.353 1.00 56.72 375 SER A C 1
ATOM 2826 O O . SER A 1 375 ? -11.751 -3.090 5.234 1.00 56.72 375 SER A O 1
ATOM 2828 N N . ASP A 1 376 ? -12.394 -2.117 7.142 1.00 57.47 376 ASP A N 1
ATOM 2829 C CA . ASP A 1 376 ? -11.968 -0.756 6.803 1.00 57.47 376 ASP A CA 1
ATOM 2830 C C . ASP A 1 376 ? -10.444 -0.637 6.843 1.00 57.47 376 ASP A C 1
ATOM 2832 O O . ASP A 1 376 ? -9.851 -0.069 5.924 1.00 57.47 376 ASP A O 1
ATOM 2836 N N . ALA A 1 377 ? -9.792 -1.226 7.850 1.00 52.66 377 ALA A N 1
ATOM 2837 C CA . ALA A 1 377 ? -8.341 -1.346 7.908 1.00 52.66 377 ALA A CA 1
ATOM 2838 C C . ALA A 1 377 ? -7.828 -2.112 6.680 1.00 52.66 377 ALA A C 1
ATOM 2840 O O . ALA A 1 377 ? -6.951 -1.618 5.971 1.00 52.66 377 ALA A O 1
ATOM 2841 N N . GLN A 1 378 ? -8.447 -3.250 6.344 1.00 52.00 378 GLN A N 1
ATOM 2842 C CA . GLN A 1 378 ? -8.120 -4.039 5.154 1.00 52.00 378 GLN A CA 1
ATOM 2843 C C . GLN A 1 378 ? -8.341 -3.256 3.846 1.00 52.00 378 GLN A C 1
ATOM 2845 O O . GLN A 1 378 ? -7.481 -3.280 2.965 1.00 52.00 378 GLN A O 1
ATOM 2850 N N . SER A 1 379 ? -9.447 -2.515 3.719 1.00 46.53 379 SER A N 1
ATOM 2851 C CA . SER A 1 379 ? -9.759 -1.726 2.520 1.00 46.53 379 SER A CA 1
ATOM 2852 C C . SER A 1 379 ? -8.857 -0.501 2.356 1.00 46.53 379 SER A C 1
ATOM 2854 O O . SER A 1 379 ? -8.579 -0.109 1.225 1.00 46.53 379 SER A O 1
ATOM 2856 N N . GLN A 1 380 ? -8.404 0.124 3.446 1.00 49.31 380 GLN A N 1
ATOM 2857 C CA . GLN A 1 380 ? -7.571 1.332 3.394 1.00 49.31 380 GLN A CA 1
ATOM 2858 C C . GLN A 1 380 ? -6.068 1.023 3.322 1.00 49.31 380 GLN A C 1
ATOM 2860 O O . GLN A 1 380 ? -5.302 1.875 2.865 1.00 49.31 380 GLN A O 1
ATOM 2865 N N . HIS A 1 381 ? -5.637 -0.200 3.662 1.00 49.41 381 HIS A N 1
ATOM 2866 C CA . HIS A 1 381 ? -4.280 -0.684 3.369 1.00 49.41 381 HIS A CA 1
ATOM 2867 C C . HIS A 1 381 ? -3.962 -0.678 1.863 1.00 49.41 381 HIS A C 1
ATOM 2869 O O . HIS A 1 381 ? -2.811 -0.447 1.491 1.00 49.41 381 HIS A O 1
ATOM 2875 N N . ALA A 1 382 ? -4.970 -0.829 0.995 1.00 47.31 382 ALA A N 1
ATOM 2876 C CA . ALA A 1 382 ? -4.820 -0.701 -0.458 1.00 47.31 382 ALA A CA 1
ATOM 2877 C C . ALA A 1 382 ? -4.580 0.751 -0.934 1.00 47.31 382 ALA A C 1
ATOM 2879 O O . ALA A 1 382 ? -4.144 0.967 -2.064 1.00 47.31 382 ALA A O 1
ATOM 2880 N N . THR A 1 383 ? -4.827 1.754 -0.080 1.00 38.97 383 THR A N 1
ATOM 2881 C CA . THR A 1 383 ? -4.918 3.175 -0.474 1.00 38.97 383 THR A CA 1
ATOM 2882 C C . THR A 1 383 ? -3.741 4.030 0.019 1.00 38.97 383 THR A C 1
ATOM 2884 O O . THR A 1 383 ? -3.637 5.200 -0.335 1.00 38.97 383 THR A O 1
ATOM 2887 N N . ALA A 1 384 ? -2.799 3.480 0.795 1.00 40.44 384 ALA A N 1
ATOM 2888 C CA . ALA A 1 384 ? -1.656 4.235 1.335 1.00 40.44 384 ALA A CA 1
ATOM 2889 C C . ALA A 1 384 ? -0.553 4.575 0.302 1.00 40.44 384 ALA A C 1
ATOM 2891 O O . ALA A 1 384 ? 0.520 5.059 0.667 1.00 40.44 384 ALA A O 1
ATOM 2892 N N . LEU A 1 385 ? -0.804 4.357 -0.991 1.00 41.81 385 LEU A N 1
ATOM 2893 C CA . LEU A 1 385 ? 0.093 4.712 -2.088 1.00 41.81 385 LEU A CA 1
ATOM 2894 C C . LEU A 1 385 ? -0.301 6.094 -2.639 1.00 41.81 385 LEU A C 1
ATOM 2896 O O . LEU A 1 385 ? -0.876 6.226 -3.714 1.00 41.81 385 LEU A O 1
ATOM 2900 N N . ASN A 1 386 ? -0.019 7.148 -1.868 1.00 36.16 386 ASN A N 1
ATOM 2901 C CA . ASN A 1 386 ? -0.219 8.525 -2.321 1.00 36.16 386 ASN A CA 1
ATOM 2902 C C . ASN A 1 386 ? 0.893 8.907 -3.312 1.00 36.16 386 ASN A C 1
ATOM 2904 O O . ASN A 1 386 ? 1.974 9.335 -2.909 1.00 36.16 386 ASN A O 1
ATOM 2908 N N . ILE A 1 387 ? 0.634 8.761 -4.614 1.00 37.72 387 ILE A N 1
ATOM 2909 C CA . ILE A 1 387 ? 1.491 9.310 -5.674 1.00 37.72 387 ILE A CA 1
ATOM 2910 C C . ILE A 1 387 ? 1.211 10.815 -5.768 1.00 37.72 387 ILE A C 1
ATOM 2912 O O . ILE A 1 387 ? 0.353 11.265 -6.523 1.00 37.72 387 ILE A O 1
ATOM 2916 N N . GLY A 1 388 ? 1.915 11.608 -4.963 1.00 35.69 388 GLY A N 1
ATOM 2917 C CA . GLY A 1 388 ? 1.910 13.063 -5.081 1.00 35.69 388 GLY A CA 1
ATOM 2918 C C . GLY A 1 388 ? 2.921 13.515 -6.132 1.00 35.69 388 GLY A C 1
ATOM 2919 O O . GLY A 1 388 ? 4.099 13.672 -5.823 1.00 35.69 388 GLY A O 1
ATOM 2920 N N . ALA A 1 389 ? 2.483 13.732 -7.372 1.00 31.16 389 ALA A N 1
ATOM 2921 C CA . ALA A 1 389 ? 3.257 14.498 -8.346 1.00 31.16 389 ALA A CA 1
ATOM 2922 C C . ALA A 1 389 ? 2.979 15.991 -8.105 1.00 31.16 389 ALA A C 1
ATOM 2924 O O . ALA A 1 389 ? 1.921 16.492 -8.481 1.00 31.16 389 ALA A O 1
ATOM 2925 N N . SER A 1 390 ? 3.886 16.708 -7.435 1.00 34.91 390 SER A N 1
ATOM 2926 C CA . SER A 1 390 ? 3.768 18.163 -7.291 1.00 34.91 390 SER A CA 1
ATOM 2927 C C . SER A 1 390 ? 4.494 18.847 -8.448 1.00 34.91 390 SER A C 1
ATOM 2929 O O . SER A 1 390 ? 5.717 18.761 -8.562 1.00 34.91 390 SER A O 1
ATOM 2931 N N . LEU A 1 391 ? 3.731 19.513 -9.317 1.00 27.84 391 LEU A N 1
ATOM 2932 C CA . LEU A 1 391 ? 4.250 20.290 -10.440 1.00 27.84 391 LEU A CA 1
ATOM 2933 C C . LEU A 1 391 ? 4.430 21.744 -9.994 1.00 27.84 391 LEU A C 1
ATOM 2935 O O . LEU A 1 391 ? 3.463 22.503 -9.947 1.00 27.84 391 LEU A O 1
ATOM 2939 N N . THR A 1 392 ? 5.656 22.136 -9.647 1.00 29.25 392 THR A N 1
ATOM 2940 C CA . THR A 1 392 ? 5.957 23.524 -9.276 1.00 29.25 392 THR A CA 1
ATOM 2941 C C . THR A 1 392 ? 6.568 24.222 -10.487 1.00 29.25 392 THR A C 1
ATOM 2943 O O . THR A 1 392 ? 7.744 24.044 -10.800 1.00 29.25 392 THR A O 1
ATOM 2946 N N . ALA A 1 393 ? 5.753 24.990 -11.211 1.00 24.12 393 ALA A N 1
ATOM 2947 C CA . ALA A 1 393 ? 6.213 25.802 -12.333 1.00 24.12 393 ALA A CA 1
ATOM 2948 C C . ALA A 1 393 ? 6.710 27.160 -11.814 1.00 24.12 393 ALA A C 1
ATOM 2950 O O . ALA A 1 393 ? 5.918 27.986 -11.361 1.00 24.12 393 ALA A O 1
ATOM 2951 N N . SER A 1 394 ? 8.023 27.388 -11.871 1.00 28.09 394 SER A N 1
ATOM 2952 C CA . SER A 1 394 ? 8.620 28.711 -11.669 1.00 28.09 394 SER A CA 1
ATOM 2953 C C . SER A 1 394 ? 8.931 29.334 -13.036 1.00 28.09 394 SER A C 1
ATOM 2955 O O . SER A 1 394 ? 9.177 28.611 -14.000 1.00 28.09 394 SER A O 1
ATOM 2957 N N . TYR A 1 395 ? 8.909 30.667 -13.151 1.00 26.50 395 TYR A N 1
ATOM 2958 C CA . TYR A 1 395 ? 9.021 31.414 -14.421 1.00 26.50 395 TYR A CA 1
ATOM 2959 C C . TYR A 1 395 ? 10.336 31.212 -15.217 1.00 26.50 395 TYR A C 1
ATOM 2961 O O . TYR A 1 395 ? 10.518 31.854 -16.248 1.00 26.50 395 TYR A O 1
ATOM 2969 N N . SER A 1 396 ? 11.237 30.315 -14.806 1.00 27.77 396 SER A N 1
ATOM 2970 C CA . SER A 1 396 ? 12.426 29.943 -15.587 1.00 27.77 396 SER A CA 1
ATOM 2971 C C . SER A 1 396 ? 12.791 28.452 -15.561 1.00 27.77 396 SER A C 1
ATOM 2973 O O . SER A 1 396 ? 13.756 28.067 -16.216 1.00 27.77 396 SER A O 1
ATOM 2975 N N . SER A 1 397 ? 12.047 27.600 -14.847 1.00 31.77 397 SER A N 1
ATOM 2976 C CA . SER A 1 397 ? 12.252 26.145 -14.848 1.00 31.77 397 SER A CA 1
ATOM 2977 C C . SER A 1 397 ? 11.000 25.408 -14.358 1.00 31.77 397 SER A C 1
ATOM 2979 O O . SER A 1 397 ? 10.378 25.768 -13.352 1.00 31.77 397 SER A O 1
ATOM 2981 N N . VAL A 1 398 ? 10.611 24.365 -15.098 1.00 28.25 398 VAL A N 1
ATOM 2982 C CA . VAL A 1 398 ? 9.565 23.423 -14.683 1.00 28.25 398 VAL A CA 1
ATOM 2983 C C . VAL A 1 398 ? 10.245 22.323 -13.881 1.00 28.25 398 VAL A C 1
ATOM 2985 O O . VAL A 1 398 ? 10.845 21.415 -14.454 1.00 28.25 398 VAL A O 1
ATOM 2988 N N . THR A 1 399 ? 10.166 22.408 -12.555 1.00 29.92 399 THR A N 1
ATOM 2989 C CA . THR A 1 399 ? 10.672 21.353 -11.676 1.00 29.92 399 THR A CA 1
ATOM 2990 C C . THR A 1 399 ? 9.542 20.373 -11.401 1.00 29.92 399 THR A C 1
ATOM 2992 O O . THR A 1 399 ? 8.608 20.655 -10.649 1.00 29.92 399 THR A O 1
ATOM 2995 N N . LEU A 1 400 ? 9.610 19.217 -12.056 1.00 26.30 400 LEU A N 1
ATOM 2996 C CA . LEU A 1 400 ? 8.675 18.117 -11.858 1.00 26.30 400 LEU A CA 1
ATOM 2997 C C . LEU A 1 400 ? 9.257 17.182 -10.792 1.00 26.30 400 LEU A C 1
ATOM 2999 O O . LEU A 1 400 ? 10.032 16.282 -11.106 1.00 26.30 400 LEU A O 1
ATOM 3003 N N . SER A 1 401 ? 8.934 17.420 -9.519 1.00 36.22 401 SER A N 1
ATOM 3004 C CA . SER A 1 401 ? 9.345 16.531 -8.430 1.00 36.22 401 SER A CA 1
ATOM 3005 C C . SER A 1 401 ? 8.265 15.470 -8.207 1.00 36.22 401 SER A C 1
ATOM 3007 O O . SER A 1 401 ? 7.232 15.724 -7.584 1.00 36.22 401 SER A O 1
ATOM 3009 N N . THR A 1 402 ? 8.478 14.267 -8.736 1.00 33.91 402 THR A N 1
ATOM 3010 C CA . THR A 1 402 ? 7.668 13.094 -8.384 1.00 33.91 402 THR A CA 1
ATOM 3011 C C . THR A 1 402 ? 8.287 12.423 -7.167 1.00 33.91 402 THR A C 1
ATOM 3013 O O . THR A 1 402 ? 9.252 11.668 -7.295 1.00 33.91 402 THR A O 1
ATOM 3016 N N . ASN A 1 403 ? 7.742 12.682 -5.980 1.00 37.59 403 ASN A N 1
ATOM 3017 C CA . ASN A 1 403 ? 8.187 11.998 -4.770 1.00 37.59 403 ASN A CA 1
ATOM 3018 C C . ASN A 1 403 ? 7.476 10.643 -4.687 1.00 37.59 403 ASN A C 1
ATOM 3020 O O . ASN A 1 403 ? 6.354 10.542 -4.194 1.00 37.59 403 ASN A O 1
ATOM 3024 N N . PHE A 1 404 ? 8.125 9.590 -5.186 1.00 36.03 404 PHE A N 1
ATOM 3025 C CA . PHE A 1 404 ? 7.640 8.218 -5.039 1.00 36.03 404 PHE A CA 1
ATOM 3026 C C . PHE A 1 404 ? 8.110 7.652 -3.690 1.00 36.03 404 PHE A C 1
ATOM 3028 O O . PHE A 1 404 ? 9.135 6.982 -3.595 1.00 36.03 404 PHE A O 1
ATOM 3035 N N . GLY A 1 405 ? 7.391 7.992 -2.619 1.00 39.50 405 GLY A N 1
ATOM 3036 C CA . GLY A 1 405 ? 7.681 7.529 -1.262 1.00 39.50 405 GLY A CA 1
ATOM 3037 C C . GLY A 1 405 ? 6.618 6.557 -0.759 1.00 39.50 405 GLY A C 1
ATOM 3038 O O . GLY A 1 405 ? 5.555 6.985 -0.325 1.00 39.50 405 GLY A O 1
ATOM 3039 N N . TYR A 1 406 ? 6.907 5.252 -0.767 1.00 40.25 406 TYR A N 1
ATOM 3040 C CA . TYR A 1 406 ? 6.081 4.258 -0.071 1.00 40.25 406 TYR A CA 1
ATOM 3041 C C . TYR A 1 406 ? 6.419 4.294 1.427 1.00 40.25 406 TYR A C 1
ATOM 3043 O O . TYR A 1 406 ? 7.375 3.657 1.875 1.00 40.25 406 TYR A O 1
ATOM 3051 N N . THR A 1 407 ? 5.684 5.089 2.205 1.00 45.25 407 THR A N 1
ATOM 3052 C CA . THR A 1 407 ? 5.922 5.252 3.643 1.00 45.25 407 THR A CA 1
ATOM 3053 C C . THR A 1 407 ? 5.185 4.167 4.434 1.00 45.25 407 THR A C 1
ATOM 3055 O O . THR A 1 407 ? 3.975 4.212 4.647 1.00 45.25 407 THR A O 1
ATOM 3058 N N . SER A 1 408 ? 5.923 3.189 4.966 1.00 46.41 408 SER A N 1
ATOM 3059 C CA . SER A 1 408 ? 5.385 2.205 5.926 1.00 46.41 408 SER A CA 1
ATOM 3060 C C . SER A 1 408 ? 4.870 2.839 7.233 1.00 46.41 408 SER A C 1
ATOM 3062 O O . SER A 1 408 ? 4.259 2.157 8.057 1.00 46.41 408 SER A O 1
ATOM 3064 N N . SER A 1 409 ? 5.060 4.153 7.419 1.00 52.91 409 SER A N 1
ATOM 3065 C CA . SER A 1 409 ? 4.542 4.926 8.552 1.00 52.91 409 SER A CA 1
ATOM 3066 C C . SER A 1 409 ? 3.011 5.039 8.576 1.00 52.91 409 SER A C 1
ATOM 3068 O O . SER A 1 409 ? 2.444 5.277 9.646 1.00 52.91 409 SER A O 1
ATOM 3070 N N . SER A 1 410 ? 2.324 4.821 7.445 1.00 57.19 410 SER A N 1
ATOM 3071 C CA . SER A 1 410 ? 0.858 4.909 7.384 1.00 57.19 410 SER A CA 1
ATOM 3072 C C . SER A 1 410 ? 0.181 3.864 8.282 1.00 57.19 410 SER A C 1
ATOM 3074 O O . SER A 1 410 ? -0.715 4.211 9.054 1.00 57.19 410 SER A O 1
ATOM 3076 N N . ASN A 1 411 ? 0.673 2.618 8.284 1.00 59.00 411 ASN A N 1
ATOM 3077 C CA . ASN A 1 411 ? 0.068 1.518 9.050 1.00 59.00 411 ASN A CA 1
ATOM 3078 C C . ASN A 1 411 ? 0.143 1.754 10.564 1.00 59.00 411 ASN A C 1
ATOM 3080 O O . ASN A 1 411 ? -0.818 1.500 11.289 1.00 59.00 411 ASN A O 1
ATOM 3084 N N . ASP A 1 412 ? 1.269 2.276 11.054 1.00 69.25 412 ASP A N 1
ATOM 3085 C CA . ASP A 1 412 ? 1.432 2.531 12.485 1.00 69.25 412 ASP A CA 1
ATOM 3086 C C . ASP A 1 412 ? 0.560 3.707 12.952 1.00 69.25 412 ASP A C 1
ATOM 3088 O O . ASP A 1 412 ? -0.004 3.657 14.044 1.00 69.25 412 ASP A O 1
ATOM 3092 N N . SER A 1 413 ? 0.376 4.742 12.123 1.00 75.94 413 SER A N 1
ATOM 3093 C CA . SER A 1 413 ? -0.485 5.880 12.475 1.00 75.94 413 SER A CA 1
ATOM 3094 C C . SER A 1 413 ? -1.972 5.507 12.540 1.00 75.94 413 SER A C 1
ATOM 3096 O O . SER A 1 413 ? -2.655 5.910 13.487 1.00 75.94 413 SER A O 1
ATOM 3098 N N . LEU A 1 414 ? -2.454 4.679 11.607 1.00 71.00 414 LEU A N 1
ATOM 3099 C CA . LEU A 1 414 ? -3.829 4.174 11.603 1.00 71.00 414 LEU A CA 1
ATOM 3100 C C . LEU A 1 414 ? -4.085 3.254 12.800 1.00 71.00 414 LEU A C 1
ATOM 3102 O O . LEU A 1 414 ? -4.987 3.508 13.591 1.00 71.00 414 LEU A O 1
ATOM 3106 N N . SER A 1 415 ? -3.194 2.286 13.022 1.00 77.94 415 SER A N 1
ATOM 3107 C CA . SER A 1 415 ? -3.204 1.407 14.194 1.00 77.94 415 SER A CA 1
ATOM 3108 C C . SER A 1 415 ? -3.332 2.172 15.516 1.00 77.94 415 SER A C 1
ATOM 3110 O O . SER A 1 415 ? -4.085 1.785 16.413 1.00 77.94 415 SER A O 1
ATOM 3112 N N . ARG A 1 416 ? -2.599 3.287 15.659 1.00 83.38 416 ARG A N 1
ATOM 3113 C CA . ARG A 1 416 ? -2.692 4.154 16.847 1.00 83.38 416 ARG A CA 1
ATOM 3114 C C . ARG A 1 416 ? -4.075 4.786 16.972 1.00 83.38 416 ARG A C 1
ATOM 3116 O O . ARG A 1 416 ? -4.607 4.864 18.080 1.00 83.38 416 ARG A O 1
ATOM 3123 N N . LYS A 1 417 ? -4.642 5.265 15.861 1.00 86.12 417 LYS A N 1
ATOM 3124 C CA . LYS A 1 417 ? -5.972 5.886 15.824 1.00 86.12 417 LYS A CA 1
ATOM 3125 C C . LYS A 1 417 ? -7.056 4.877 16.200 1.00 86.12 417 LYS A C 1
ATOM 3127 O O . LYS A 1 417 ? -7.883 5.183 17.056 1.00 86.12 417 LYS A O 1
ATOM 3132 N N . ASP A 1 418 ? -7.000 3.679 15.639 1.00 81.31 418 ASP A N 1
ATOM 3133 C CA . ASP A 1 418 ? -7.988 2.627 15.872 1.00 81.31 418 ASP A CA 1
ATOM 3134 C C . ASP A 1 418 ? -7.924 2.100 17.300 1.00 81.31 418 ASP A C 1
ATOM 3136 O O . ASP A 1 418 ? -8.944 2.046 17.990 1.00 81.31 418 ASP A O 1
ATOM 3140 N N . SER A 1 419 ? -6.720 1.837 17.816 1.00 83.69 419 SER A N 1
ATOM 3141 C CA . SER A 1 419 ? -6.562 1.439 19.215 1.00 83.69 419 SER A CA 1
ATOM 3142 C C . SER A 1 419 ? -7.054 2.515 20.189 1.00 83.69 419 SER A C 1
ATOM 3144 O O . SER A 1 419 ? -7.736 2.208 21.177 1.00 83.69 419 SER A O 1
ATOM 3146 N N . ARG A 1 420 ? -6.787 3.794 19.891 1.00 87.75 420 ARG A N 1
ATOM 3147 C CA . ARG A 1 420 ? -7.319 4.919 20.668 1.00 87.75 420 ARG A CA 1
ATOM 3148 C C . ARG A 1 420 ? -8.846 4.937 20.640 1.00 87.75 420 ARG A C 1
ATOM 3150 O O . ARG A 1 420 ? -9.458 5.040 21.701 1.00 87.75 420 ARG A O 1
ATOM 3157 N N . ASN A 1 421 ? -9.455 4.830 19.462 1.00 87.44 421 ASN A N 1
ATOM 3158 C CA . ASN A 1 421 ? -10.908 4.860 19.301 1.00 87.44 421 ASN A CA 1
ATOM 3159 C C . ASN A 1 421 ? -11.579 3.691 20.028 1.00 87.44 421 ASN A C 1
ATOM 3161 O O . ASN A 1 421 ? -12.519 3.913 20.790 1.00 87.44 421 ASN A O 1
ATOM 3165 N N . HIS A 1 422 ? -11.047 2.477 19.877 1.00 82.56 422 HIS A N 1
ATOM 3166 C CA . HIS A 1 422 ? -11.537 1.291 20.575 1.00 82.56 422 HIS A CA 1
ATOM 3167 C C . HIS A 1 422 ? -11.410 1.445 22.101 1.00 82.56 422 HIS A C 1
ATOM 3169 O O . HIS A 1 422 ? -12.354 1.169 22.838 1.00 82.56 422 HIS A O 1
ATOM 3175 N N . SER A 1 423 ? -10.286 1.975 22.596 1.00 85.06 423 SER A N 1
ATOM 3176 C CA . SER A 1 423 ? -10.089 2.221 24.034 1.00 85.06 423 SER A CA 1
ATOM 3177 C C . SER A 1 423 ? -11.063 3.267 24.589 1.00 85.06 423 SER A C 1
ATOM 3179 O O . SER A 1 423 ? -11.588 3.100 25.694 1.00 85.06 423 SER A O 1
ATOM 3181 N N . ILE A 1 424 ? -11.349 4.329 23.825 1.00 87.81 424 ILE A N 1
ATOM 3182 C CA . ILE A 1 424 ? -12.355 5.342 24.179 1.00 87.81 424 ILE A CA 1
ATOM 3183 C C . ILE A 1 424 ? -13.751 4.715 24.212 1.00 87.81 424 ILE A C 1
ATOM 3185 O O . ILE A 1 424 ? -14.478 4.913 25.186 1.00 87.81 424 ILE A O 1
ATOM 3189 N N . ALA A 1 425 ? -14.118 3.950 23.181 1.00 85.12 425 ALA A N 1
ATOM 3190 C CA . ALA A 1 425 ? -15.418 3.294 23.085 1.00 85.12 425 ALA A CA 1
ATOM 3191 C C . ALA A 1 425 ? -15.639 2.316 24.249 1.00 85.12 425 ALA A C 1
ATOM 3193 O O . ALA A 1 425 ? -16.647 2.417 24.951 1.00 85.12 425 ALA A O 1
ATOM 3194 N N . MET A 1 426 ? -14.659 1.449 24.528 1.00 83.81 426 MET A N 1
ATOM 3195 C CA . MET A 1 426 ? -14.701 0.496 25.639 1.00 83.81 426 MET A CA 1
ATOM 3196 C C . MET A 1 426 ? -14.817 1.205 26.994 1.00 83.81 426 MET A C 1
ATOM 3198 O O . MET A 1 426 ? -15.646 0.831 27.822 1.00 83.81 426 MET A O 1
ATOM 3202 N N . THR A 1 427 ? -14.042 2.273 27.215 1.00 88.06 427 THR A N 1
ATOM 3203 C CA . THR A 1 427 ? -14.088 3.049 28.468 1.00 88.06 427 THR A CA 1
ATOM 3204 C C . THR A 1 427 ? -15.434 3.751 28.645 1.00 88.06 427 THR A C 1
ATOM 3206 O O . THR A 1 427 ? -16.003 3.735 29.737 1.00 88.06 427 THR A O 1
ATOM 3209 N N . LYS A 1 428 ? -15.981 4.341 27.575 1.00 86.75 428 LYS A N 1
ATOM 3210 C CA . LYS A 1 428 ? -17.291 5.002 27.602 1.00 86.75 428 LYS A CA 1
ATOM 3211 C C . LYS A 1 428 ? -18.405 4.002 27.912 1.00 86.75 428 LYS A C 1
ATOM 3213 O O . LYS A 1 428 ? -19.250 4.291 28.755 1.00 86.75 428 LYS A O 1
ATOM 3218 N N . LYS A 1 429 ? -18.359 2.820 27.293 1.00 84.44 429 LYS A N 1
ATOM 3219 C CA . LYS A 1 429 ? -19.306 1.723 27.526 1.00 84.44 429 LYS A CA 1
ATOM 3220 C C . LYS A 1 429 ? -19.228 1.188 28.958 1.00 84.44 429 LYS A C 1
ATOM 3222 O O . LYS A 1 429 ? -20.250 1.021 29.619 1.00 84.44 429 LYS A O 1
ATOM 3227 N N . ALA A 1 430 ? -18.019 0.977 29.476 1.00 82.44 430 ALA A N 1
ATOM 3228 C CA . ALA A 1 430 ? -17.823 0.574 30.867 1.00 82.44 430 ALA A CA 1
ATOM 3229 C C . ALA A 1 430 ? -18.349 1.637 31.848 1.00 82.44 430 ALA A C 1
ATOM 3231 O O . ALA A 1 430 ? -18.991 1.297 32.839 1.00 82.44 430 ALA A O 1
ATOM 3232 N N . SER A 1 431 ? -18.142 2.925 31.549 1.00 86.12 431 SER A N 1
ATOM 3233 C CA . SER A 1 431 ? -18.675 4.023 32.360 1.00 86.12 431 SER A CA 1
ATOM 3234 C C . SER A 1 431 ? -20.202 4.086 32.331 1.00 86.12 431 SER A C 1
ATOM 3236 O O . SER A 1 431 ? -20.801 4.341 33.371 1.00 86.12 431 SER A O 1
ATOM 3238 N N . SER A 1 432 ? -20.843 3.857 31.180 1.00 84.31 432 SER A N 1
ATOM 3239 C CA . SER A 1 432 ? -22.308 3.844 31.103 1.00 84.31 432 SER A CA 1
ATOM 3240 C C . SER A 1 432 ? -22.909 2.650 31.836 1.00 84.31 432 SER A C 1
ATOM 3242 O O . SER A 1 432 ? -23.932 2.811 32.490 1.00 84.31 432 SER A O 1
ATOM 3244 N N . ARG A 1 433 ? -22.266 1.474 31.782 1.00 83.00 433 ARG A N 1
ATOM 3245 C CA . ARG A 1 433 ? -22.685 0.306 32.575 1.00 83.00 433 ARG A CA 1
ATOM 3246 C C . ARG A 1 433 ? -22.583 0.598 34.069 1.00 83.00 433 ARG A C 1
ATOM 3248 O O . ARG A 1 433 ? -23.580 0.501 34.764 1.00 83.00 433 ARG A O 1
ATOM 3255 N N . ALA A 1 434 ? -21.450 1.134 34.526 1.00 83.19 434 ALA A N 1
ATOM 3256 C CA . ALA A 1 434 ? -21.306 1.548 35.921 1.00 83.19 434 ALA A CA 1
ATOM 3257 C C . ALA A 1 434 ? -22.365 2.587 36.347 1.00 83.19 434 ALA A C 1
ATOM 3259 O O . ALA A 1 434 ? -22.869 2.530 37.460 1.00 83.19 434 ALA A O 1
ATOM 3260 N N . GLN A 1 435 ? -22.745 3.528 35.478 1.00 82.19 435 GLN A N 1
ATOM 3261 C CA . GLN A 1 435 ? -23.829 4.469 35.787 1.00 82.19 435 GLN A CA 1
ATOM 3262 C C . GLN A 1 435 ? -25.201 3.786 35.891 1.00 82.19 435 GLN A C 1
ATOM 3264 O O . GLN A 1 435 ? -25.981 4.156 36.762 1.00 82.19 435 GLN A O 1
ATOM 3269 N N . ARG A 1 436 ? -25.493 2.797 35.036 1.00 80.56 436 ARG A N 1
ATOM 3270 C CA . ARG A 1 436 ? -26.766 2.054 35.043 1.00 80.56 436 ARG A CA 1
ATOM 3271 C C . ARG A 1 436 ? -26.883 1.089 36.225 1.00 80.56 436 ARG A C 1
ATOM 3273 O O . ARG A 1 436 ? -27.948 1.021 36.832 1.00 80.56 436 ARG A O 1
ATOM 3280 N N . ASP A 1 437 ? -25.800 0.395 36.568 1.00 77.25 437 ASP A N 1
ATOM 3281 C CA . ASP A 1 437 ? -25.774 -0.620 37.632 1.00 77.25 437 ASP A CA 1
ATOM 3282 C C . ASP A 1 437 ? -25.983 -0.004 39.026 1.00 77.25 437 ASP A C 1
ATOM 3284 O O . ASP A 1 437 ? -26.501 -0.643 39.945 1.00 77.25 437 ASP A O 1
ATOM 3288 N N . HIS A 1 438 ? -25.588 1.261 39.199 1.00 7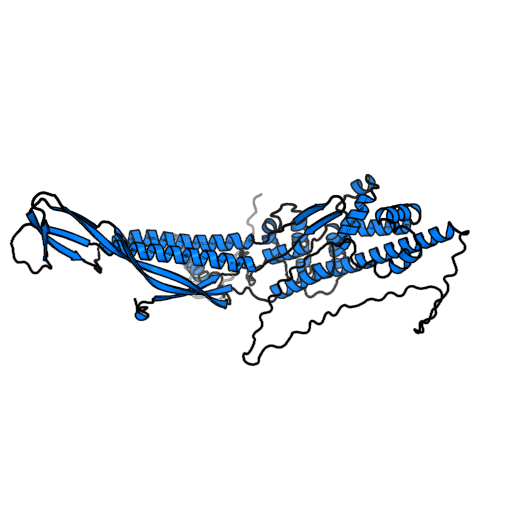3.94 438 HIS A N 1
ATOM 3289 C CA . HIS A 1 438 ? -25.760 1.997 40.446 1.00 73.94 438 HIS A CA 1
ATOM 3290 C C . HIS A 1 438 ? -27.111 2.721 40.478 1.00 73.94 438 HIS A C 1
ATOM 3292 O O . HIS A 1 438 ? -27.215 3.898 40.130 1.00 73.94 438 HIS A O 1
ATOM 3298 N N . LYS A 1 439 ? -28.149 2.034 40.970 1.00 79.00 439 LYS A N 1
ATOM 3299 C CA . LYS A 1 439 ? -29.467 2.633 41.211 1.00 79.00 439 LYS A CA 1
ATOM 3300 C C . LYS A 1 439 ? -29.625 3.060 42.668 1.00 79.00 439 LYS A C 1
ATOM 3302 O O . LYS A 1 439 ? -29.478 2.273 43.600 1.00 79.00 439 LYS A O 1
ATOM 3307 N N . VAL A 1 440 ? -29.982 4.325 42.864 1.00 76.12 440 VAL A N 1
ATOM 3308 C CA . VAL A 1 440 ? -30.266 4.894 44.185 1.00 76.12 440 VAL A CA 1
ATOM 3309 C C . VAL A 1 440 ? -31.765 5.120 44.312 1.00 76.12 440 VAL A C 1
ATOM 3311 O O . VAL A 1 440 ? -32.402 5.675 43.418 1.00 76.12 440 VAL A O 1
ATOM 3314 N N . THR A 1 441 ? -32.355 4.677 45.420 1.00 79.00 441 THR A N 1
ATOM 3315 C CA . THR A 1 441 ? -33.767 4.933 45.715 1.00 79.00 441 THR A CA 1
ATOM 3316 C C . THR A 1 441 ? -33.876 5.667 47.041 1.00 79.00 441 THR A C 1
ATOM 3318 O O . THR A 1 441 ? -33.431 5.179 48.080 1.00 79.00 441 THR A O 1
ATOM 3321 N N . PHE A 1 442 ? -34.473 6.856 46.992 1.00 76.94 442 PHE A N 1
ATOM 3322 C CA . PHE A 1 442 ? -34.808 7.638 48.173 1.00 76.94 442 PHE A CA 1
ATOM 3323 C C . PHE A 1 442 ? -36.234 7.310 48.591 1.00 76.94 442 PHE A C 1
ATOM 3325 O O . PHE A 1 442 ? -37.157 7.402 47.780 1.00 76.94 442 PHE A O 1
ATOM 3332 N N . LYS A 1 443 ? -36.417 6.938 49.857 1.00 81.12 443 LYS A N 1
ATOM 3333 C CA . LYS A 1 443 ? -37.744 6.819 50.454 1.00 81.12 443 LYS A CA 1
ATOM 3334 C C . LYS A 1 443 ? -37.886 7.920 51.496 1.00 81.12 443 LYS A C 1
ATOM 3336 O O . LYS A 1 443 ? -37.118 8.000 52.453 1.00 81.12 443 LYS A O 1
ATOM 3341 N N . VAL A 1 444 ? -38.864 8.787 51.270 1.00 76.06 444 VAL A N 1
ATOM 3342 C CA . VAL A 1 444 ? -39.206 9.887 52.168 1.00 76.06 444 VAL A CA 1
ATOM 3343 C C . VAL A 1 444 ? -40.427 9.458 52.970 1.00 76.06 444 VAL A C 1
ATOM 3345 O O . VAL A 1 444 ? -41.462 9.132 52.391 1.00 76.06 444 VAL A O 1
ATOM 3348 N N . THR A 1 445 ? -40.316 9.409 54.295 1.00 74.06 445 THR A N 1
ATOM 3349 C CA . THR A 1 445 ? -41.433 9.023 55.173 1.00 74.06 445 THR A CA 1
ATOM 3350 C C . THR A 1 445 ? -41.520 9.981 56.346 1.00 74.06 445 THR A C 1
ATOM 3352 O O . THR A 1 445 ? -40.544 10.129 57.068 1.00 74.06 445 THR A O 1
ATOM 3355 N N . SER A 1 446 ? -42.682 10.585 56.606 1.00 67.12 446 SER A N 1
ATOM 3356 C CA . SER A 1 446 ? -42.878 11.438 57.794 1.00 67.12 446 SER A CA 1
ATOM 3357 C C . SER A 1 446 ? -43.347 10.655 59.033 1.00 67.12 446 SER A C 1
ATOM 3359 O O . SER A 1 446 ? -43.867 11.244 59.979 1.00 67.12 446 SER A O 1
ATOM 3361 N N . VAL A 1 447 ? -43.228 9.323 59.026 1.00 56.75 447 VAL A N 1
ATOM 3362 C CA . VAL A 1 447 ? -43.815 8.462 60.061 1.00 56.75 447 VAL A CA 1
ATOM 3363 C C . VAL A 1 447 ? -42.793 8.168 61.157 1.00 56.75 447 VAL A C 1
ATOM 3365 O O . VAL A 1 447 ? -41.695 7.680 60.897 1.00 56.75 447 VAL A O 1
ATOM 3368 N N . THR A 1 448 ? -43.176 8.448 62.399 1.00 50.78 448 THR A N 1
ATOM 3369 C CA . THR A 1 448 ? -42.484 8.070 63.634 1.00 50.78 448 THR A CA 1
ATOM 3370 C C . THR A 1 448 ? -42.693 6.576 63.905 1.00 50.78 448 THR A C 1
ATOM 3372 O O . THR A 1 448 ? -43.582 6.177 64.649 1.00 50.78 448 THR A O 1
ATOM 3375 N N . GLY A 1 449 ? -41.890 5.727 63.261 1.00 56.34 449 GLY A N 1
ATOM 3376 C CA . GLY A 1 449 ? -41.876 4.279 63.478 1.00 56.34 449 GLY A CA 1
ATOM 3377 C C . GLY A 1 449 ? -40.455 3.727 63.393 1.00 56.34 449 GLY A C 1
ATOM 3378 O O . GLY A 1 449 ? -39.686 4.126 62.524 1.00 56.34 449 GLY A O 1
ATOM 3379 N N . SER A 1 450 ? -40.098 2.846 64.326 1.00 46.66 450 SER A N 1
ATOM 3380 C CA . SER A 1 450 ? -38.774 2.224 64.443 1.00 46.66 450 SER A CA 1
ATOM 3381 C C . SER A 1 450 ? -38.667 1.009 63.514 1.00 46.66 450 SER A C 1
ATOM 3383 O O . SER A 1 450 ? -39.145 -0.068 63.861 1.00 46.66 450 SER A O 1
ATOM 3385 N N . GLU A 1 451 ? -38.018 1.170 62.363 1.00 50.91 451 GLU A N 1
ATOM 3386 C CA . GLU A 1 451 ? -37.509 0.073 61.527 1.00 50.91 451 GLU A CA 1
ATOM 3387 C C . GLU A 1 451 ? -35.987 0.263 61.363 1.00 50.91 451 GLU A C 1
ATOM 3389 O O . GLU A 1 451 ? -35.534 1.406 61.269 1.00 50.91 451 GLU A O 1
ATOM 3394 N N . ASP A 1 452 ? -35.206 -0.829 61.340 1.00 57.66 452 ASP A N 1
ATOM 3395 C CA . ASP A 1 452 ? -33.730 -0.871 61.220 1.00 57.66 452 ASP A CA 1
ATOM 3396 C C . ASP A 1 452 ? -33.234 -0.392 59.836 1.00 57.66 452 ASP A C 1
ATOM 3398 O O . ASP A 1 452 ? -32.612 -1.112 59.053 1.00 57.66 452 ASP A O 1
ATOM 3402 N N . GLN A 1 453 ? -33.531 0.857 59.494 1.00 66.00 453 GLN A N 1
ATOM 3403 C CA . GLN A 1 453 ? -33.009 1.540 58.319 1.00 66.00 453 GLN A CA 1
ATOM 3404 C C . GLN A 1 453 ? -32.087 2.672 58.766 1.00 66.00 453 GLN A C 1
ATOM 3406 O O . GLN A 1 453 ? -32.312 3.322 59.786 1.00 66.00 453 GLN A O 1
ATOM 3411 N N . SER A 1 454 ? -31.040 2.947 57.981 1.00 72.31 454 SER A N 1
ATOM 3412 C CA . SER A 1 454 ? -30.237 4.156 58.176 1.00 72.31 454 SER A CA 1
ATOM 3413 C C . SER A 1 454 ? -31.080 5.367 57.777 1.00 72.31 454 SER A C 1
ATOM 3415 O O . SER A 1 454 ? -31.144 5.758 56.611 1.00 72.31 454 SER A O 1
ATOM 3417 N N . VAL A 1 455 ? -31.794 5.911 58.757 1.00 80.19 455 VAL A N 1
ATOM 3418 C CA . VAL A 1 455 ? -32.633 7.096 58.616 1.00 80.19 455 VAL A CA 1
ATOM 3419 C C . VAL A 1 455 ? -31.824 8.312 59.045 1.00 80.19 455 VAL A C 1
ATOM 3421 O O . VAL A 1 455 ? -31.238 8.337 60.128 1.00 80.19 455 VAL A O 1
ATOM 3424 N N . ARG A 1 456 ? -31.800 9.345 58.203 1.00 86.50 456 ARG A N 1
ATOM 3425 C CA . ARG A 1 456 ? -31.304 10.670 58.580 1.00 86.50 456 ARG A CA 1
ATOM 3426 C C . ARG A 1 456 ? -32.490 11.607 58.734 1.00 86.50 456 ARG A C 1
ATOM 3428 O O . ARG A 1 456 ? -33.300 11.735 57.820 1.00 86.50 456 ARG A O 1
ATOM 3435 N N . VAL A 1 457 ? -32.574 12.252 59.891 1.00 89.38 457 VAL A N 1
ATOM 3436 C CA . VAL A 1 457 ? -33.570 13.291 60.158 1.00 89.38 457 VAL A CA 1
ATOM 3437 C C . VAL A 1 457 ? -33.020 14.613 59.646 1.00 89.38 457 VAL A C 1
ATOM 3439 O O . VAL A 1 457 ? -31.922 15.017 60.032 1.00 89.38 457 VAL A O 1
ATOM 3442 N N . LEU A 1 458 ? -33.764 15.277 58.770 1.00 92.00 458 LEU A N 1
ATOM 3443 C CA . LEU A 1 458 ? -33.431 16.602 58.263 1.00 92.00 458 LEU A CA 1
ATOM 3444 C C . LEU A 1 458 ? -34.545 17.562 58.637 1.00 92.00 458 LEU A C 1
ATOM 3446 O O . LEU A 1 458 ? -35.720 17.240 58.499 1.00 92.00 458 LEU A O 1
ATOM 3450 N N . SER A 1 459 ? -34.165 18.737 59.121 1.00 93.94 459 SER A N 1
ATOM 3451 C CA . SER A 1 459 ? -35.099 19.769 59.557 1.00 93.94 459 SER A CA 1
ATOM 3452 C C . SER A 1 459 ? -34.716 21.091 58.910 1.00 93.94 459 SER A C 1
ATOM 3454 O O . SER A 1 459 ? -33.525 21.405 58.821 1.00 93.94 459 SER A O 1
ATOM 3456 N N . ASN A 1 460 ? -35.706 21.843 58.431 1.00 95.81 460 ASN A N 1
ATOM 3457 C CA . ASN A 1 460 ? -35.484 23.205 57.962 1.00 95.81 460 ASN A CA 1
ATOM 3458 C C . ASN A 1 460 ? -35.373 24.145 59.176 1.00 95.81 460 ASN A C 1
ATOM 3460 O O . ASN A 1 460 ? -36.375 24.353 59.864 1.00 95.81 460 ASN A O 1
ATOM 3464 N N . PRO A 1 461 ? -34.193 24.738 59.447 1.00 95.62 461 PRO A N 1
ATOM 3465 C CA . PRO A 1 461 ? -34.019 25.610 60.604 1.00 95.62 461 PRO A CA 1
ATOM 3466 C C . PRO A 1 461 ? -34.707 26.973 60.440 1.00 95.62 461 PRO A C 1
ATOM 3468 O O . PRO A 1 461 ? -34.840 27.700 61.423 1.00 95.62 461 PRO A O 1
ATOM 3471 N N . SER A 1 462 ? -35.114 27.354 59.223 1.00 95.12 462 SER A N 1
ATOM 3472 C CA . SER A 1 462 ? -35.790 28.629 58.989 1.00 95.12 462 SER A CA 1
ATOM 3473 C C . SER A 1 462 ? -37.258 28.553 59.406 1.00 95.12 462 SER A C 1
ATOM 3475 O O . SER A 1 462 ? -37.974 27.617 59.051 1.00 95.12 462 SER A O 1
ATOM 3477 N N . ALA A 1 463 ? -37.713 29.568 60.142 1.00 95.62 463 ALA A N 1
ATOM 3478 C CA . ALA A 1 463 ? -39.114 29.729 60.531 1.00 95.62 463 ALA A CA 1
ATOM 3479 C C . ALA A 1 463 ? -39.961 30.399 59.435 1.00 95.62 463 ALA A C 1
ATOM 3481 O O . ALA A 1 463 ? -41.188 30.358 59.500 1.00 95.62 463 ALA A O 1
ATOM 3482 N N . THR A 1 464 ? -39.319 31.016 58.438 1.00 95.88 464 THR A N 1
ATOM 3483 C CA . THR A 1 464 ? -39.985 31.858 57.433 1.00 95.88 464 THR A CA 1
ATOM 3484 C C . THR A 1 464 ? -39.734 31.414 55.997 1.00 95.88 464 THR A C 1
ATOM 3486 O O . THR A 1 464 ? -40.630 31.550 55.168 1.00 95.88 464 THR A O 1
ATOM 3489 N N . ASP A 1 465 ? -38.563 30.847 55.698 1.00 97.00 465 ASP A N 1
ATOM 3490 C CA . ASP A 1 465 ? -38.147 30.542 54.327 1.00 97.00 465 ASP A CA 1
ATOM 3491 C C . ASP A 1 465 ? -38.160 29.039 54.041 1.00 97.00 465 ASP A C 1
ATOM 3493 O O . ASP A 1 465 ? -37.692 28.221 54.838 1.00 97.00 465 ASP A O 1
ATOM 3497 N N . GLY A 1 466 ? -38.685 28.666 52.873 1.00 95.69 466 GLY A N 1
ATOM 3498 C CA . GLY A 1 466 ? -38.575 27.300 52.368 1.00 95.69 466 GLY A CA 1
ATOM 3499 C C . GLY A 1 466 ? -37.131 26.965 51.985 1.00 95.69 466 GLY A C 1
ATOM 3500 O O . GLY A 1 466 ? -36.398 27.812 51.477 1.00 95.69 466 GLY A O 1
ATOM 3501 N N . MET A 1 467 ? -36.726 25.716 52.196 1.00 96.50 467 MET A N 1
ATOM 3502 C CA . MET A 1 467 ? -35.404 25.204 51.831 1.00 96.50 467 MET A CA 1
ATOM 3503 C C . MET A 1 467 ? -35.550 24.090 50.794 1.00 96.50 467 MET A C 1
ATOM 3505 O O . MET A 1 467 ? -36.492 23.310 50.853 1.00 96.50 467 MET A O 1
ATOM 3509 N N . ARG A 1 468 ? -34.609 23.975 49.850 1.00 96.50 468 ARG A N 1
ATOM 3510 C CA . ARG A 1 468 ? -34.545 22.838 48.921 1.00 96.50 468 ARG A CA 1
ATOM 3511 C C . ARG A 1 468 ? -33.222 22.108 49.080 1.00 96.50 468 ARG A C 1
ATOM 3513 O O . ARG A 1 468 ? -32.162 22.723 48.990 1.00 96.50 468 ARG A O 1
ATOM 3520 N N . LEU A 1 469 ? -33.294 20.802 49.309 1.00 93.44 469 LEU A N 1
ATOM 3521 C CA . LEU A 1 469 ? -32.134 19.928 49.412 1.00 93.44 469 LEU A CA 1
ATOM 3522 C C . LEU A 1 469 ? -32.001 19.110 48.132 1.00 93.44 469 LEU A C 1
ATOM 3524 O O . LEU A 1 469 ? -32.831 18.252 47.843 1.00 93.44 469 LEU A O 1
ATOM 3528 N N . ASP A 1 470 ? -30.940 19.379 47.380 1.00 96.00 470 ASP A N 1
ATOM 3529 C CA . ASP A 1 470 ? -30.644 18.699 46.124 1.00 96.00 470 ASP A CA 1
ATOM 3530 C C . ASP A 1 470 ? -29.568 17.622 46.359 1.00 96.00 470 ASP A C 1
ATOM 3532 O O . ASP A 1 470 ? -28.420 17.926 46.698 1.00 96.00 470 ASP A O 1
ATOM 3536 N N . TYR A 1 471 ? -29.935 16.352 46.182 1.00 92.94 471 TYR A N 1
ATOM 3537 C CA . TYR A 1 471 ? -29.044 15.198 46.293 1.00 92.94 471 TYR A CA 1
ATOM 3538 C C . TYR A 1 471 ? -28.424 14.875 44.944 1.00 92.94 471 TYR A C 1
ATOM 3540 O O . TYR A 1 471 ? -29.119 14.459 44.019 1.00 92.94 471 TYR A O 1
ATOM 3548 N N . PHE A 1 472 ? -27.105 15.006 44.848 1.00 92.62 472 PHE A N 1
ATOM 3549 C CA . PHE A 1 472 ? -26.354 14.630 43.655 1.00 92.62 472 PHE A CA 1
ATOM 3550 C C . PHE A 1 472 ? -25.613 13.321 43.866 1.00 92.62 472 PHE A C 1
ATOM 3552 O O . PHE A 1 472 ? -25.063 13.074 44.941 1.00 92.62 472 PHE A O 1
ATOM 3559 N N . GLN A 1 473 ? -25.534 12.517 42.812 1.00 88.50 473 GLN A N 1
ATOM 3560 C CA . GLN A 1 473 ? -24.619 11.388 42.780 1.00 88.50 473 GLN A CA 1
ATOM 3561 C C . GLN A 1 473 ? -23.187 11.923 42.701 1.00 88.50 473 GLN A C 1
ATOM 3563 O O . GLN A 1 473 ? -22.902 12.837 41.930 1.00 88.50 473 GLN A O 1
ATOM 3568 N N . LEU A 1 474 ? -22.265 11.369 43.485 1.00 90.56 474 LEU A N 1
ATOM 3569 C CA . LEU A 1 474 ? -20.840 11.659 43.330 1.00 90.56 474 LEU A CA 1
ATOM 3570 C C . LEU A 1 474 ? -20.219 10.572 42.457 1.00 90.56 474 LEU A C 1
ATOM 3572 O O . LEU A 1 474 ? -20.172 9.408 42.847 1.00 90.56 474 LEU A O 1
ATOM 3576 N N . ALA A 1 475 ? -19.732 10.955 41.280 1.00 90.00 475 ALA A N 1
ATOM 3577 C CA . ALA A 1 475 ? -19.044 10.053 40.371 1.00 90.00 475 ALA A CA 1
ATOM 3578 C C . ALA A 1 475 ? -17.530 10.194 40.548 1.00 90.00 475 ALA A C 1
ATOM 3580 O O . ALA A 1 475 ? -16.999 11.298 40.667 1.00 90.00 475 ALA A O 1
ATOM 3581 N N . ARG A 1 476 ? -16.794 9.080 40.544 1.00 90.50 476 ARG A N 1
ATOM 3582 C CA . ARG A 1 476 ? -15.328 9.138 40.515 1.00 90.50 476 ARG A CA 1
ATOM 3583 C C . ARG A 1 476 ? -14.866 9.405 39.085 1.00 90.50 476 ARG A C 1
ATOM 3585 O O . ARG A 1 476 ? -15.171 8.631 38.183 1.00 90.50 47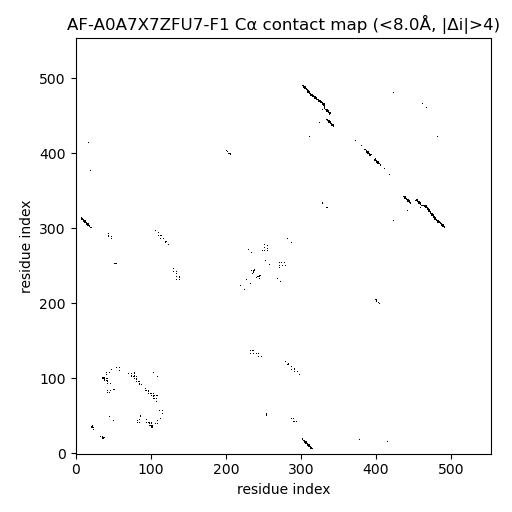6 ARG A O 1
ATOM 3592 N N . LYS A 1 477 ? -14.090 10.469 38.893 1.00 91.88 477 LYS A N 1
ATOM 3593 C CA . LYS A 1 477 ? -13.446 10.779 37.619 1.00 91.88 477 LYS A CA 1
ATOM 3594 C C . LYS A 1 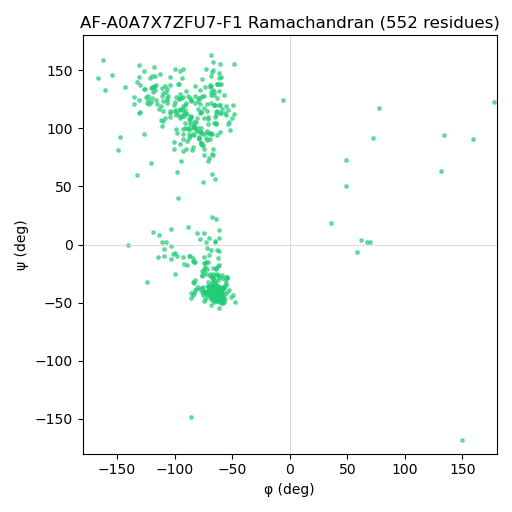477 ? -12.197 9.925 37.469 1.00 91.88 477 LYS A C 1
ATOM 3596 O O . LYS A 1 477 ? -11.325 9.952 38.337 1.00 91.88 477 LYS A O 1
ATOM 3601 N N . TRP A 1 478 ? -12.097 9.198 36.364 1.00 92.00 478 TRP A N 1
ATOM 3602 C CA . TRP A 1 478 ? -10.924 8.396 36.028 1.00 92.00 478 TRP A CA 1
ATOM 3603 C C . TRP A 1 478 ? -10.192 9.018 34.841 1.00 92.00 478 TRP A C 1
ATOM 3605 O O . TRP A 1 478 ? -10.803 9.341 33.825 1.00 92.00 478 TRP A O 1
ATOM 3615 N N . LYS A 1 479 ? -8.877 9.190 34.973 1.00 92.88 479 LYS A N 1
ATOM 3616 C CA . LYS A 1 479 ? -7.972 9.466 33.861 1.00 92.88 479 LYS A CA 1
ATOM 3617 C C . LYS A 1 479 ? -7.546 8.128 33.272 1.00 92.88 479 LYS A C 1
ATOM 3619 O O . LYS A 1 479 ? -7.065 7.271 34.010 1.00 92.88 479 LYS A O 1
ATOM 3624 N N . VAL A 1 480 ? -7.736 7.959 31.969 1.00 93.25 480 VAL A N 1
ATOM 3625 C CA . VAL A 1 480 ? -7.373 6.736 31.249 1.00 93.25 480 VAL A CA 1
ATOM 3626 C C . VAL A 1 480 ? -6.251 7.058 30.276 1.00 93.25 480 VAL A C 1
ATOM 3628 O O . VAL A 1 480 ? -6.442 7.849 29.355 1.00 93.25 480 VAL A O 1
ATOM 3631 N N . ASP A 1 481 ? -5.094 6.445 30.493 1.00 94.62 481 ASP A N 1
ATOM 3632 C CA . ASP A 1 481 ? -3.918 6.580 29.644 1.00 94.62 481 ASP A CA 1
ATOM 3633 C C . ASP A 1 481 ? -3.737 5.284 28.834 1.00 94.62 481 ASP A C 1
ATOM 3635 O O . ASP A 1 481 ? -3.664 4.191 29.397 1.00 94.62 481 ASP A O 1
ATOM 3639 N N . LEU A 1 482 ? -3.676 5.396 27.503 1.00 93.12 482 LEU A N 1
ATOM 3640 C CA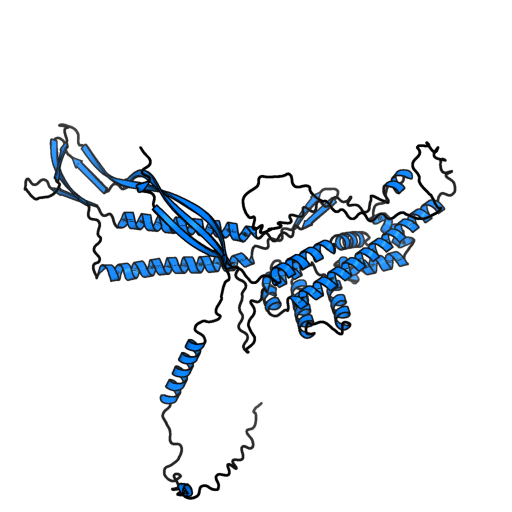 . LEU A 1 482 ? -3.343 4.293 26.595 1.00 93.12 482 LEU A CA 1
ATOM 3641 C C . LEU A 1 482 ? -1.863 4.399 26.225 1.00 93.12 482 LEU A C 1
ATOM 3643 O O . LEU A 1 482 ? -1.450 5.334 25.540 1.00 93.12 482 LEU A O 1
ATOM 3647 N N . LEU A 1 483 ? -1.068 3.433 26.670 1.00 94.50 483 LEU A N 1
ATOM 3648 C CA . LEU A 1 483 ? 0.368 3.373 26.434 1.00 94.50 483 LEU A CA 1
ATOM 3649 C C . LEU A 1 483 ? 0.687 2.238 25.467 1.00 94.50 483 LEU A C 1
ATOM 3651 O O . LEU A 1 483 ? 0.389 1.079 25.744 1.00 94.50 483 LEU A O 1
ATOM 3655 N N . ARG A 1 484 ? 1.355 2.547 24.358 1.00 92.44 484 ARG A N 1
ATOM 3656 C CA . ARG A 1 484 ? 1.959 1.536 23.486 1.00 92.44 484 ARG A CA 1
ATOM 3657 C C . ARG A 1 484 ? 3.396 1.318 23.939 1.00 92.44 484 ARG A C 1
ATOM 3659 O O . ARG A 1 484 ? 4.206 2.235 23.846 1.00 92.44 484 ARG A O 1
ATOM 3666 N N . TYR A 1 485 ? 3.695 0.135 24.466 1.00 93.69 485 TYR A N 1
ATOM 3667 C CA . TYR A 1 485 ? 4.993 -0.150 25.090 1.00 93.69 485 TYR A CA 1
ATOM 3668 C C . TYR A 1 485 ? 5.871 -1.095 24.266 1.00 93.69 485 TYR A C 1
ATOM 3670 O O . TYR A 1 485 ? 7.044 -1.267 24.585 1.00 93.69 485 TYR A O 1
ATOM 3678 N N . GLY A 1 486 ? 5.329 -1.710 23.213 1.00 90.69 486 GLY A N 1
ATOM 3679 C CA . GLY A 1 486 ? 6.112 -2.566 22.333 1.00 90.69 486 GLY A CA 1
ATOM 3680 C C . GLY A 1 486 ? 5.447 -2.827 20.990 1.00 90.69 486 GLY A C 1
ATOM 3681 O O . GLY A 1 486 ? 4.230 -2.718 20.840 1.00 90.69 486 GLY A O 1
ATOM 3682 N N . LEU A 1 487 ? 6.278 -3.201 20.023 1.00 86.81 487 LEU A N 1
ATOM 3683 C CA . LEU A 1 487 ? 5.882 -3.736 18.728 1.00 86.81 487 LEU A CA 1
ATOM 3684 C C . LEU A 1 487 ? 6.544 -5.106 18.583 1.00 86.81 487 LEU A C 1
ATOM 3686 O O . LEU A 1 487 ? 7.751 -5.235 18.795 1.00 86.81 487 LEU A O 1
ATOM 3690 N N . ARG A 1 488 ? 5.761 -6.135 18.267 1.00 85.62 488 ARG A N 1
ATOM 3691 C CA . ARG A 1 488 ? 6.271 -7.473 17.970 1.00 85.62 488 ARG A CA 1
ATOM 3692 C C . ARG A 1 488 ? 5.923 -7.826 16.536 1.00 85.62 488 ARG A C 1
ATOM 3694 O O . ARG A 1 488 ? 4.787 -7.667 16.112 1.00 85.62 488 ARG A O 1
ATOM 3701 N N . MET A 1 489 ? 6.916 -8.325 15.819 1.00 81.38 489 MET A N 1
ATOM 3702 C CA . MET A 1 489 ? 6.708 -9.007 14.553 1.00 81.38 489 MET A CA 1
ATOM 3703 C C . MET A 1 489 ? 6.142 -10.396 14.845 1.00 81.38 489 MET A C 1
ATOM 3705 O O . MET A 1 489 ? 6.688 -11.126 15.673 1.00 81.38 489 MET A O 1
ATOM 3709 N N . THR A 1 490 ? 5.033 -10.735 14.205 1.00 80.81 490 THR A N 1
ATOM 3710 C CA . THR A 1 490 ? 4.324 -12.005 14.384 1.00 80.81 490 THR A CA 1
ATOM 3711 C C . THR A 1 490 ? 4.118 -12.663 13.034 1.00 80.81 490 THR A C 1
ATOM 3713 O O . THR A 1 490 ? 3.707 -12.008 12.081 1.00 80.81 490 THR A O 1
ATOM 3716 N N . TYR A 1 491 ? 4.399 -13.958 12.954 1.00 77.75 491 TYR A N 1
ATOM 3717 C CA . TYR A 1 491 ? 4.055 -14.742 11.777 1.00 77.75 491 TYR A CA 1
ATOM 3718 C C . TYR A 1 491 ? 2.560 -15.025 11.799 1.00 77.75 491 TYR A C 1
ATOM 3720 O O . TYR A 1 491 ? 2.034 -15.497 12.808 1.00 77.75 491 TYR A O 1
ATOM 3728 N N . ASP A 1 492 ? 1.891 -14.705 10.697 1.00 67.19 492 ASP A N 1
ATOM 3729 C CA . ASP A 1 492 ? 0.504 -15.088 10.502 1.00 67.19 492 ASP A CA 1
ATOM 3730 C C . ASP A 1 492 ? 0.462 -16.484 9.892 1.00 67.19 492 ASP A C 1
ATOM 3732 O O . ASP A 1 492 ? 0.756 -16.670 8.710 1.00 67.19 492 ASP A O 1
ATOM 3736 N N . ILE A 1 493 ? 0.145 -17.489 10.705 1.00 67.50 493 ILE A N 1
ATOM 3737 C CA . ILE A 1 493 ? -0.112 -18.829 10.184 1.00 67.50 493 ILE A CA 1
ATOM 3738 C C . ILE A 1 493 ? -1.570 -18.846 9.741 1.00 67.50 493 ILE A C 1
ATOM 3740 O O . ILE A 1 493 ? -2.461 -19.273 10.477 1.00 67.50 493 ILE A O 1
ATOM 3744 N N . VAL A 1 494 ? -1.816 -18.367 8.524 1.00 61.25 494 VAL A N 1
ATOM 3745 C CA . VAL A 1 494 ? -3.126 -18.513 7.895 1.00 61.25 494 VAL A CA 1
ATOM 3746 C C . VAL A 1 494 ? -3.290 -19.984 7.535 1.00 61.25 494 VAL A C 1
ATOM 3748 O O . VAL A 1 494 ? -2.645 -20.481 6.614 1.00 61.25 494 VAL A O 1
ATOM 3751 N N . ILE A 1 495 ? -4.147 -20.695 8.268 1.00 68.06 495 ILE A N 1
ATOM 3752 C CA . ILE A 1 495 ? -4.609 -22.025 7.866 1.00 68.06 495 ILE A CA 1
ATOM 3753 C C . ILE A 1 495 ? -5.726 -21.792 6.844 1.00 68.06 495 ILE A C 1
ATOM 3755 O O . ILE A 1 495 ? -6.813 -21.358 7.236 1.00 68.06 495 ILE A O 1
ATOM 3759 N N . PRO A 1 496 ? -5.497 -22.016 5.538 1.00 53.44 496 PRO A N 1
ATOM 3760 C CA . PRO A 1 496 ? -6.529 -21.777 4.543 1.00 53.44 496 PRO A CA 1
ATOM 3761 C C . PRO A 1 496 ? -7.697 -22.739 4.777 1.00 53.44 496 PRO A C 1
ATOM 3763 O O . PRO A 1 496 ? -7.528 -23.953 4.716 1.00 53.44 496 PRO A O 1
ATOM 3766 N N . ASN A 1 497 ? -8.882 -22.173 5.027 1.00 59.50 497 ASN A N 1
ATOM 3767 C CA . ASN A 1 497 ? -10.140 -22.888 5.247 1.00 59.50 497 ASN A CA 1
ATOM 3768 C C . ASN A 1 497 ? -10.016 -24.034 6.281 1.00 59.50 497 ASN A C 1
ATOM 3770 O O . ASN A 1 497 ? -10.071 -25.210 5.907 1.00 59.50 497 ASN A O 1
ATOM 3774 N N . PRO A 1 498 ? -9.896 -23.718 7.590 1.00 74.00 498 PRO A N 1
ATOM 3775 C CA . PRO A 1 498 ? -9.697 -24.723 8.641 1.00 74.00 498 PRO A CA 1
ATOM 3776 C C . PRO A 1 498 ? -10.873 -25.710 8.786 1.00 74.00 498 PRO A C 1
ATOM 3778 O O . PRO A 1 498 ? -10.781 -26.661 9.557 1.00 74.00 498 PRO A O 1
ATOM 3781 N N . GLY A 1 499 ? -11.964 -25.510 8.040 1.00 82.62 499 GLY A N 1
ATOM 3782 C CA . GLY A 1 499 ? -13.123 -26.393 7.982 1.00 82.62 499 GLY A CA 1
ATOM 3783 C C . GLY A 1 499 ? -13.406 -26.974 6.598 1.00 82.62 499 GLY A C 1
ATOM 3784 O O . GLY A 1 499 ? -14.467 -27.562 6.436 1.00 82.62 499 GLY A O 1
ATOM 3785 N N . ALA A 1 500 ? -12.518 -26.847 5.602 1.00 80.12 500 ALA A N 1
ATOM 3786 C CA . ALA A 1 500 ? -12.781 -27.351 4.245 1.00 80.12 500 ALA A CA 1
ATOM 3787 C C . ALA A 1 500 ? -13.123 -28.848 4.244 1.00 80.12 500 ALA A C 1
ATOM 3789 O O . ALA A 1 500 ? -14.056 -29.291 3.577 1.00 80.12 500 ALA A O 1
ATOM 3790 N N . SER A 1 501 ? -12.380 -29.625 5.033 1.00 81.00 501 SER A N 1
ATOM 3791 C CA . SER A 1 501 ? -12.621 -31.056 5.224 1.00 81.00 501 SER A CA 1
ATOM 3792 C C . SER A 1 501 ? -13.967 -31.326 5.899 1.00 81.00 501 SER A C 1
ATOM 3794 O O . SER A 1 501 ? -14.670 -32.251 5.521 1.00 81.00 501 SER A O 1
ATOM 3796 N N . ILE A 1 502 ? -14.365 -30.498 6.866 1.00 89.19 502 ILE A N 1
ATOM 3797 C CA . ILE A 1 502 ? -15.657 -30.630 7.546 1.00 89.19 502 ILE A CA 1
ATOM 3798 C C . ILE A 1 502 ? -16.796 -30.259 6.595 1.00 89.19 502 ILE A C 1
ATOM 3800 O O . ILE A 1 502 ? -17.780 -30.980 6.524 1.00 89.19 502 ILE A O 1
ATOM 3804 N N . ALA A 1 503 ? -16.661 -29.176 5.830 1.00 84.19 503 ALA A N 1
ATOM 3805 C CA . ALA A 1 503 ? -17.659 -28.749 4.854 1.00 84.19 503 ALA A CA 1
ATOM 3806 C C . ALA A 1 503 ? -17.859 -29.800 3.751 1.00 84.19 503 ALA A C 1
ATOM 3808 O O . ALA A 1 503 ? -18.993 -30.129 3.422 1.00 84.19 503 ALA A O 1
ATOM 3809 N N . THR A 1 504 ? -16.769 -30.379 3.236 1.00 88.25 504 THR A N 1
ATOM 3810 C CA . THR A 1 504 ? -16.837 -31.488 2.266 1.00 88.25 504 THR A CA 1
ATOM 3811 C C . THR A 1 504 ? -17.455 -32.745 2.875 1.00 88.25 504 THR A C 1
ATOM 3813 O O . THR A 1 504 ? -18.259 -33.394 2.215 1.00 88.25 504 THR A O 1
ATOM 3816 N N . LEU A 1 505 ? -17.171 -33.055 4.147 1.00 91.44 505 LEU A N 1
ATOM 3817 C CA . LEU A 1 505 ? -17.848 -34.141 4.863 1.00 91.44 505 LEU A CA 1
ATOM 3818 C C . LEU A 1 505 ? -19.352 -33.877 5.025 1.00 91.44 505 LEU A C 1
ATOM 3820 O O . LEU A 1 505 ? -20.152 -34.756 4.726 1.00 91.44 505 LEU A O 1
ATOM 3824 N N . VAL A 1 506 ? -19.756 -32.673 5.436 1.00 94.81 506 VAL A N 1
ATOM 3825 C CA . VAL A 1 506 ? -21.175 -32.287 5.552 1.00 94.81 506 VAL A CA 1
ATOM 3826 C C . VAL A 1 506 ? -21.882 -32.397 4.202 1.00 94.81 506 VAL A C 1
ATOM 3828 O O . VAL A 1 506 ? -22.982 -32.936 4.136 1.00 94.81 506 VAL A O 1
ATOM 3831 N N . GLN A 1 507 ? -21.237 -31.954 3.124 1.00 92.25 507 GLN A N 1
ATOM 3832 C CA . GLN A 1 507 ? -21.777 -32.085 1.775 1.00 92.25 507 GLN A CA 1
ATOM 3833 C C . GLN A 1 507 ? -21.908 -33.560 1.365 1.00 92.25 507 GLN A C 1
ATOM 3835 O O . GLN A 1 507 ? -22.951 -33.957 0.857 1.00 92.25 507 GLN A O 1
ATOM 3840 N N . SER A 1 508 ? -20.912 -34.398 1.673 1.00 93.62 508 SER A N 1
ATOM 3841 C CA . SER A 1 508 ? -20.993 -35.840 1.407 1.00 93.62 508 SER A CA 1
ATOM 3842 C C . SER A 1 508 ? -22.112 -36.536 2.194 1.00 93.62 508 SER A C 1
ATOM 3844 O O . SER A 1 508 ? -22.768 -37.428 1.665 1.00 93.62 508 SER A O 1
ATOM 3846 N N . VAL A 1 509 ? -22.383 -36.108 3.434 1.00 96.75 509 VAL A N 1
ATOM 3847 C CA . VAL A 1 509 ? -23.517 -36.609 4.228 1.00 96.75 509 VAL A CA 1
ATOM 3848 C C . VAL A 1 509 ? -24.844 -36.195 3.592 1.00 96.75 509 VAL A C 1
ATOM 3850 O O . VAL A 1 509 ? -25.715 -37.039 3.446 1.00 96.75 509 VAL A O 1
ATOM 3853 N N . GLN A 1 510 ? -24.976 -34.948 3.132 1.00 96.12 510 GLN A N 1
ATOM 3854 C CA . GLN A 1 510 ? -26.177 -34.488 2.421 1.00 96.12 510 GLN A CA 1
ATOM 3855 C C . GLN A 1 510 ? -26.415 -35.251 1.109 1.00 96.12 510 GLN A C 1
ATOM 3857 O O . GLN A 1 510 ? -27.555 -35.565 0.781 1.00 96.12 510 GLN A O 1
ATOM 3862 N N . GLU A 1 511 ? -25.354 -35.570 0.362 1.00 96.19 511 GLU A N 1
ATOM 3863 C CA . GLU A 1 511 ? -25.439 -36.387 -0.855 1.00 96.19 511 GLU A CA 1
ATOM 3864 C C . GLU A 1 511 ? -25.867 -37.832 -0.549 1.00 96.19 511 GLU A C 1
ATOM 3866 O O . GLU A 1 511 ? -26.683 -38.401 -1.275 1.00 96.19 511 GLU A O 1
ATOM 3871 N N . LEU A 1 512 ? -25.361 -38.420 0.541 1.00 96.44 512 LEU A N 1
ATOM 3872 C CA . LEU A 1 512 ? -25.770 -39.748 1.005 1.00 96.44 512 LEU A CA 1
ATOM 3873 C C . LEU A 1 512 ? -27.218 -39.769 1.500 1.00 96.44 512 LEU A C 1
ATOM 3875 O O . LEU A 1 512 ? -27.948 -40.692 1.151 1.00 96.44 512 LEU A O 1
ATOM 3879 N N . ASP A 1 513 ? -27.646 -38.759 2.256 1.00 97.12 513 ASP A N 1
ATOM 3880 C CA . ASP A 1 513 ? -29.037 -38.618 2.696 1.00 97.12 513 ASP A CA 1
ATOM 3881 C C . ASP A 1 513 ? -29.969 -38.487 1.484 1.00 97.12 513 ASP A C 1
ATOM 3883 O O . ASP A 1 513 ? -30.972 -39.192 1.393 1.00 97.12 513 ASP A O 1
ATOM 3887 N N . ALA A 1 514 ? -29.584 -37.683 0.485 1.00 95.62 514 ALA A N 1
ATOM 3888 C CA . ALA A 1 514 ? -30.332 -37.567 -0.764 1.00 95.62 514 ALA A CA 1
ATOM 3889 C C . ALA A 1 514 ? -30.426 -38.904 -1.522 1.00 95.62 514 ALA A C 1
ATOM 3891 O O . ALA A 1 514 ? -31.476 -39.208 -2.084 1.00 95.62 514 ALA A O 1
ATOM 3892 N N . LEU A 1 515 ? -29.363 -39.719 -1.527 1.00 94.44 515 LEU A N 1
ATOM 3893 C CA . LEU A 1 515 ? -29.373 -41.066 -2.112 1.00 94.44 515 LEU A CA 1
ATOM 3894 C C . LEU A 1 515 ? -30.261 -42.038 -1.323 1.00 94.44 515 LEU A C 1
ATOM 3896 O O . LEU A 1 515 ? -30.967 -42.838 -1.933 1.00 94.44 515 LEU A O 1
ATOM 3900 N N . ILE A 1 516 ? -30.255 -41.976 0.008 1.00 95.19 516 ILE A N 1
ATOM 3901 C CA . ILE A 1 516 ? -31.104 -42.818 0.866 1.00 95.19 516 ILE A CA 1
ATOM 3902 C C . ILE A 1 516 ? -32.587 -42.471 0.677 1.00 95.19 516 ILE A C 1
ATOM 3904 O O . ILE A 1 516 ? -33.423 -43.375 0.645 1.00 95.19 516 ILE A O 1
ATOM 3908 N N . ASP A 1 517 ? -32.905 -41.186 0.505 1.00 95.81 517 ASP A N 1
ATOM 3909 C CA . ASP A 1 517 ? -34.268 -40.705 0.275 1.00 95.81 517 ASP A CA 1
ATOM 3910 C C . ASP A 1 517 ? -34.781 -40.994 -1.144 1.00 95.81 517 ASP A C 1
ATOM 3912 O O . ASP A 1 517 ? -35.994 -40.946 -1.381 1.00 95.81 517 ASP A O 1
ATOM 3916 N N . THR A 1 518 ? -33.903 -41.327 -2.104 1.00 94.06 518 THR A N 1
ATOM 3917 C CA . THR A 1 518 ? -34.382 -41.810 -3.403 1.00 94.06 518 THR A CA 1
ATOM 3918 C C . THR A 1 518 ? -35.085 -43.158 -3.223 1.00 94.06 518 THR A C 1
ATOM 3920 O O . THR A 1 518 ? -34.469 -44.118 -2.753 1.00 94.06 518 THR A O 1
ATOM 3923 N N . PRO A 1 519 ? -36.383 -43.271 -3.575 1.00 93.06 519 PRO A N 1
ATOM 3924 C CA . PRO A 1 519 ? -37.106 -44.518 -3.406 1.00 93.06 519 PRO A CA 1
ATOM 3925 C C . PRO A 1 519 ? -36.428 -45.591 -4.248 1.00 93.06 519 PRO A C 1
ATOM 3927 O O . PRO A 1 519 ? -36.321 -45.474 -5.469 1.00 93.06 519 PRO A O 1
ATOM 3930 N N . PHE A 1 520 ? -35.961 -46.637 -3.575 1.00 90.06 520 PHE A N 1
ATOM 3931 C CA . PHE A 1 520 ? -35.320 -47.764 -4.224 1.00 90.06 520 PHE A CA 1
ATOM 3932 C C . PHE A 1 520 ? -36.330 -48.473 -5.135 1.00 90.06 520 PHE A C 1
ATOM 3934 O O . PHE A 1 520 ? -37.221 -49.188 -4.670 1.00 90.06 520 PHE A O 1
ATOM 3941 N N . ALA A 1 521 ? -36.208 -48.240 -6.441 1.00 88.06 521 ALA A N 1
ATOM 3942 C CA . ALA A 1 521 ? -36.994 -48.909 -7.462 1.00 88.06 521 ALA A CA 1
ATOM 3943 C C . ALA A 1 521 ? -36.232 -50.144 -7.952 1.00 88.06 521 ALA A C 1
ATOM 3945 O O . ALA A 1 521 ? -35.119 -50.051 -8.469 1.00 88.06 521 ALA A O 1
ATOM 3946 N N . PHE A 1 522 ? -36.834 -51.320 -7.781 1.00 85.00 522 PHE A N 1
ATOM 3947 C CA . PHE A 1 522 ? -36.366 -52.526 -8.452 1.00 85.00 522 PHE A CA 1
ATOM 3948 C C . PHE A 1 522 ? -36.845 -52.461 -9.907 1.00 85.00 522 PHE A C 1
ATOM 3950 O O . PHE A 1 522 ? -37.977 -52.832 -10.204 1.00 85.00 522 PHE A O 1
ATOM 3957 N N . ASP A 1 523 ? -35.988 -51.985 -10.811 1.00 85.12 523 ASP A N 1
ATOM 3958 C CA . ASP A 1 523 ? -36.295 -51.957 -12.252 1.00 85.12 523 ASP A CA 1
ATOM 3959 C C . ASP A 1 523 ? -36.319 -53.362 -12.880 1.00 85.12 523 ASP A C 1
ATOM 3961 O O . ASP A 1 523 ? -36.749 -53.534 -14.020 1.00 85.12 523 ASP A O 1
ATOM 3965 N N . LEU A 1 524 ? -35.893 -54.393 -12.141 1.00 83.25 524 LEU A N 1
ATOM 3966 C CA . LEU A 1 524 ? -36.111 -55.776 -12.547 1.00 83.25 524 LEU A CA 1
ATOM 3967 C C . LEU A 1 524 ? -37.561 -56.181 -12.268 1.00 83.25 524 LEU A C 1
ATOM 3969 O O . LEU A 1 524 ? -37.970 -56.333 -11.113 1.00 83.25 524 LEU A O 1
ATOM 3973 N N . ALA A 1 525 ? -38.316 -56.446 -13.333 1.00 83.31 525 ALA A N 1
ATOM 3974 C CA . ALA A 1 525 ? -39.597 -57.124 -13.217 1.00 83.31 525 ALA A CA 1
ATOM 3975 C C . ALA A 1 525 ? -39.396 -58.509 -12.577 1.00 83.31 525 ALA A C 1
ATOM 3977 O O . ALA A 1 525 ? -38.414 -59.196 -12.857 1.00 83.31 525 ALA A O 1
ATOM 3978 N N . LEU A 1 526 ? -40.350 -58.968 -11.755 1.00 79.31 526 LEU A N 1
ATOM 3979 C CA . LEU A 1 526 ? -40.254 -60.270 -11.071 1.00 79.31 526 LEU A CA 1
ATOM 3980 C C . LEU A 1 526 ? -39.999 -61.453 -12.030 1.00 79.31 526 LEU A C 1
ATOM 3982 O O . LEU A 1 526 ? -39.419 -62.450 -11.616 1.00 79.31 526 LEU A O 1
ATOM 3986 N N . GLY A 1 527 ? -40.432 -61.350 -13.292 1.00 80.25 527 GLY A N 1
ATOM 3987 C CA . GLY A 1 527 ? -40.202 -62.369 -14.323 1.00 80.25 527 GLY A CA 1
ATOM 3988 C C . GLY A 1 527 ? -38.781 -62.380 -14.899 1.00 80.25 527 GLY A C 1
ATOM 3989 O O . GLY A 1 527 ? -38.336 -63.422 -15.375 1.00 80.25 527 GLY A O 1
ATOM 3990 N N . ASP A 1 528 ? -38.062 -61.258 -14.802 1.00 76.19 528 ASP A N 1
ATOM 3991 C CA . ASP A 1 528 ? -36.669 -61.116 -15.244 1.00 76.19 528 ASP A CA 1
ATOM 3992 C C . ASP A 1 528 ? -35.674 -61.535 -14.155 1.00 76.19 528 ASP A C 1
ATOM 3994 O O . ASP A 1 528 ? -34.481 -61.711 -14.425 1.00 76.19 528 ASP A O 1
ATOM 3998 N N . ILE A 1 529 ? -36.165 -61.769 -12.930 1.00 73.44 529 ILE A N 1
ATOM 3999 C CA . ILE A 1 529 ? -35.433 -62.468 -11.871 1.00 73.44 529 ILE A CA 1
ATOM 4000 C C . ILE A 1 529 ? -35.358 -63.946 -12.263 1.00 73.44 529 ILE A C 1
ATOM 4002 O O . ILE A 1 529 ? -36.023 -64.826 -11.714 1.00 73.44 529 ILE A O 1
ATOM 4006 N N . THR A 1 530 ? -34.540 -64.229 -13.269 1.00 71.81 530 THR A N 1
ATOM 4007 C CA . THR A 1 530 ? -34.164 -65.596 -13.585 1.00 71.81 530 THR A CA 1
ATOM 4008 C C . THR A 1 530 ? -33.345 -66.116 -12.414 1.00 71.81 530 THR A C 1
ATOM 4010 O O . THR A 1 530 ? -32.401 -65.472 -11.951 1.00 71.81 530 THR A O 1
ATOM 4013 N N . TYR A 1 531 ? -33.731 -67.284 -11.900 1.00 59.94 531 TYR A N 1
ATOM 4014 C CA . TYR A 1 531 ? -32.943 -68.031 -10.928 1.00 59.94 531 TYR A CA 1
ATOM 4015 C C . TYR A 1 531 ? -31.681 -68.497 -11.649 1.00 59.94 531 TYR A C 1
ATOM 4017 O O . TYR A 1 531 ? -31.578 -69.637 -12.096 1.00 59.94 531 TYR A O 1
ATOM 4025 N N . ASN A 1 532 ? -30.729 -67.591 -11.847 1.00 53.19 532 ASN A N 1
ATOM 4026 C CA . ASN A 1 532 ? -29.443 -67.967 -12.372 1.00 53.19 532 ASN A CA 1
ATOM 4027 C C . ASN A 1 532 ? -28.717 -68.643 -11.212 1.00 53.19 532 ASN A C 1
ATOM 4029 O O . ASN A 1 532 ? -27.971 -68.024 -10.456 1.00 53.19 532 ASN A O 1
ATOM 4033 N N . SER A 1 533 ? -28.963 -69.944 -11.056 1.00 46.75 533 SER A N 1
ATOM 4034 C CA . SER A 1 533 ? -28.255 -70.841 -10.145 1.00 46.75 533 SER A CA 1
ATOM 4035 C C . SER A 1 533 ? -26.766 -70.991 -10.507 1.00 46.75 533 SER A C 1
ATOM 4037 O O . SER A 1 533 ? -26.126 -71.963 -10.113 1.00 46.75 533 SER A O 1
ATOM 4039 N N . LEU A 1 534 ? -26.186 -70.036 -11.241 1.00 49.53 534 LEU A N 1
ATOM 4040 C CA . LEU A 1 534 ? -24.770 -69.938 -11.581 1.00 49.53 534 LEU A CA 1
ATOM 4041 C C . LEU A 1 534 ? -23.919 -69.338 -10.450 1.00 49.53 534 LEU A C 1
ATOM 4043 O O . LEU A 1 534 ? -22.717 -69.186 -10.616 1.00 49.53 534 LEU A O 1
ATOM 4047 N N . ALA A 1 535 ? -24.474 -69.155 -9.245 1.00 49.19 535 ALA A N 1
ATOM 4048 C CA . ALA A 1 535 ? -23.667 -69.176 -8.018 1.00 49.19 535 ALA A CA 1
ATOM 4049 C C . ALA A 1 535 ? -23.036 -70.565 -7.736 1.00 49.19 535 ALA A C 1
ATOM 4051 O O . ALA A 1 535 ? -22.370 -70.739 -6.719 1.00 49.19 535 ALA A O 1
ATOM 4052 N N . THR A 1 536 ? -23.214 -71.550 -8.628 1.00 52.00 536 THR A N 1
ATOM 4053 C CA . THR A 1 536 ? -22.454 -72.811 -8.614 1.00 52.00 536 THR A CA 1
ATOM 4054 C C . THR A 1 536 ? -21.478 -72.992 -9.779 1.00 52.00 536 THR A C 1
ATOM 4056 O O . THR A 1 536 ? -20.790 -74.008 -9.791 1.00 52.00 536 THR A O 1
ATOM 4059 N N . ASP A 1 537 ? -21.319 -72.023 -10.695 1.00 53.50 537 ASP A N 1
ATOM 4060 C CA . ASP A 1 537 ? -20.249 -72.096 -11.703 1.00 53.50 537 ASP A CA 1
ATOM 4061 C C . ASP A 1 537 ? -19.380 -70.816 -11.714 1.00 53.50 537 ASP A C 1
ATOM 4063 O O . ASP A 1 537 ? -19.735 -69.817 -12.344 1.00 53.50 537 ASP A O 1
ATOM 4067 N N . PRO A 1 538 ? -18.237 -70.804 -10.999 1.00 58.25 538 PRO A N 1
ATOM 4068 C CA . PRO A 1 538 ? -17.395 -69.620 -10.806 1.00 58.25 538 PRO A CA 1
ATOM 4069 C C . PRO A 1 538 ? -16.637 -69.143 -12.059 1.00 58.25 538 PRO A C 1
ATOM 4071 O O . PRO A 1 538 ? -15.806 -68.241 -11.951 1.00 58.25 538 PRO A O 1
ATOM 4074 N N . HIS A 1 539 ? -16.859 -69.719 -13.246 1.00 54.00 539 HIS A N 1
ATOM 4075 C CA . HIS A 1 539 ? -15.884 -69.577 -14.328 1.00 54.00 539 HIS A CA 1
ATOM 4076 C C . HIS A 1 539 ? -16.176 -68.602 -15.465 1.00 54.00 539 HIS A C 1
ATOM 4078 O O . HIS A 1 539 ? -15.229 -68.315 -16.198 1.00 54.00 539 HIS A O 1
ATOM 4084 N N . LYS A 1 540 ? -17.377 -68.039 -15.653 1.00 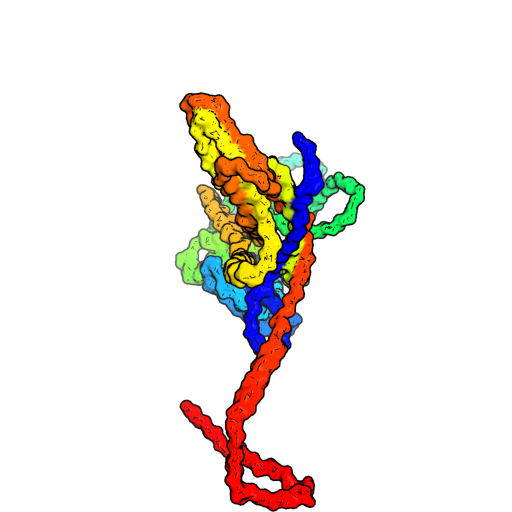51.44 540 LYS A N 1
ATOM 4085 C CA . LYS A 1 540 ? -17.601 -67.137 -16.806 1.00 51.44 540 LYS A CA 1
ATOM 4086 C C . LYS A 1 540 ? -18.631 -66.038 -16.558 1.00 51.44 540 LYS A C 1
ATOM 4088 O O . LYS A 1 540 ? -19.750 -66.109 -17.048 1.00 51.44 540 LYS A O 1
ATOM 4093 N N . ILE A 1 541 ? -18.205 -64.958 -15.907 1.00 50.78 541 ILE A N 1
ATOM 4094 C CA . ILE A 1 541 ? -18.811 -63.638 -16.127 1.00 50.78 541 ILE A CA 1
ATOM 4095 C C . ILE A 1 541 ? -17.874 -62.877 -17.068 1.00 50.78 541 ILE A C 1
ATOM 4097 O O . ILE A 1 541 ? -17.008 -62.123 -16.636 1.00 50.78 541 ILE A O 1
ATOM 4101 N N . SER A 1 542 ? -17.992 -63.122 -18.375 1.00 50.50 542 SER A N 1
ATOM 4102 C CA . SER A 1 542 ? -17.424 -62.219 -19.376 1.00 50.50 542 SER A CA 1
ATOM 4103 C C . SER A 1 542 ? -18.416 -61.082 -19.590 1.00 50.50 542 SER A C 1
ATOM 4105 O O . SER A 1 542 ? -19.427 -61.249 -20.272 1.00 50.50 542 SER A O 1
ATOM 4107 N N . THR A 1 543 ? -18.138 -59.921 -19.008 1.00 48.62 543 THR A N 1
ATOM 4108 C CA . THR A 1 543 ? -18.827 -58.658 -19.286 1.00 48.62 543 THR A CA 1
ATOM 4109 C C . THR A 1 543 ? -18.529 -58.216 -20.719 1.00 48.62 543 THR A C 1
ATOM 4111 O O . THR A 1 543 ? -17.649 -57.407 -20.983 1.00 48.62 543 THR A O 1
ATOM 4114 N N . THR A 1 544 ? -19.258 -58.775 -21.684 1.00 49.06 544 THR A N 1
ATOM 4115 C CA . THR A 1 544 ? -19.282 -58.287 -23.071 1.00 49.06 544 THR A CA 1
ATOM 4116 C C . THR A 1 544 ? -20.510 -57.399 -23.254 1.00 49.06 544 THR A C 1
ATOM 4118 O O . THR A 1 544 ? -21.412 -57.712 -24.020 1.00 49.06 544 THR A O 1
ATOM 4121 N N . THR A 1 545 ? -20.575 -56.289 -22.515 1.00 49.78 545 THR A N 1
ATOM 4122 C CA . THR A 1 545 ? -21.617 -55.277 -22.734 1.00 49.78 545 THR A CA 1
ATOM 4123 C C . THR A 1 545 ? -21.037 -54.165 -23.592 1.00 49.78 545 THR A C 1
ATOM 4125 O O . THR A 1 545 ? -20.349 -53.261 -23.127 1.00 49.78 545 THR A O 1
ATOM 4128 N N . SER A 1 546 ? -21.302 -54.313 -24.886 1.00 49.78 546 SER A N 1
ATOM 4129 C CA . SER A 1 546 ? -21.168 -53.320 -25.945 1.00 49.78 546 SER A CA 1
ATOM 4130 C C . SER A 1 546 ? -21.927 -52.034 -25.578 1.00 49.78 546 SER A C 1
ATOM 4132 O O . SER A 1 546 ? -23.148 -51.978 -25.713 1.00 49.78 546 SER A O 1
ATOM 4134 N N . TRP A 1 547 ? -21.204 -50.992 -25.166 1.00 44.19 547 TRP A N 1
ATOM 4135 C CA . TRP A 1 547 ? -21.692 -49.610 -25.144 1.00 44.19 547 TRP A CA 1
ATOM 4136 C C . TRP A 1 547 ? -21.243 -48.916 -26.436 1.00 44.19 547 TRP A C 1
ATOM 4138 O O . TRP A 1 547 ? -20.175 -48.311 -26.497 1.00 44.19 547 TRP A O 1
ATOM 4148 N N . LEU A 1 548 ? -22.039 -49.060 -27.498 1.00 47.00 548 LEU A N 1
ATOM 4149 C CA . LEU A 1 548 ? -21.871 -48.361 -28.773 1.00 47.00 548 LEU A CA 1
ATOM 4150 C C . LEU A 1 548 ? -23.023 -47.358 -28.936 1.00 47.00 548 LEU A C 1
ATOM 4152 O O . LEU A 1 548 ? -24.186 -47.744 -28.876 1.00 47.00 548 LEU A O 1
ATOM 4156 N N . LEU A 1 549 ? -22.643 -46.104 -29.211 1.00 49.56 549 LEU A N 1
ATOM 4157 C CA . LEU A 1 549 ? -23.428 -45.014 -29.813 1.00 49.56 549 LEU A CA 1
ATOM 4158 C C . LEU A 1 549 ? -24.531 -44.358 -28.962 1.00 49.56 549 LEU A C 1
ATOM 4160 O O . LEU A 1 549 ? -25.706 -44.690 -29.068 1.00 49.56 549 LEU A O 1
ATOM 4164 N N . ALA A 1 550 ? -24.155 -43.284 -28.261 1.00 46.31 550 ALA A N 1
ATOM 4165 C CA . ALA A 1 550 ? -25.053 -42.161 -27.999 1.00 46.31 550 ALA A CA 1
ATOM 4166 C C . ALA A 1 550 ? -24.575 -40.940 -28.804 1.00 46.31 550 ALA A C 1
ATOM 4168 O O . ALA A 1 550 ? -23.469 -40.431 -28.628 1.00 46.31 550 ALA A O 1
ATOM 4169 N N . THR A 1 551 ? -25.421 -40.544 -29.746 1.00 54.16 551 THR A N 1
ATOM 4170 C CA . THR A 1 551 ? -25.354 -39.386 -30.641 1.00 54.16 551 THR A CA 1
ATOM 4171 C C . THR A 1 551 ? -25.404 -38.053 -29.888 1.00 54.16 551 THR A C 1
ATOM 4173 O O . THR A 1 551 ? -26.235 -37.880 -29.000 1.00 54.16 551 THR A O 1
ATOM 4176 N N . ALA A 1 552 ? -24.570 -37.093 -30.297 1.00 45.00 552 ALA A N 1
ATOM 4177 C CA . ALA A 1 552 ? -24.648 -35.689 -29.885 1.00 45.00 552 ALA A CA 1
ATOM 4178 C C . ALA A 1 552 ? -25.790 -34.947 -30.617 1.00 45.00 552 ALA A C 1
ATOM 4180 O O . ALA A 1 552 ? -25.966 -35.186 -31.816 1.00 45.00 552 ALA A O 1
ATOM 4181 N N . PRO A 1 553 ? -26.530 -34.028 -29.964 1.00 62.78 553 PRO A N 1
ATOM 4182 C CA . PRO A 1 553 ? -27.352 -33.042 -30.655 1.00 62.78 553 PRO A CA 1
ATOM 4183 C C . PRO A 1 553 ? -26.583 -31.725 -30.882 1.00 62.78 553 PRO A C 1
ATOM 4185 O O . PRO A 1 553 ? -25.666 -31.392 -30.130 1.00 62.78 553 PRO A O 1
ATOM 4188 N N . GLN A 1 554 ? -26.965 -31.037 -31.963 1.00 54.22 554 GLN A N 1
ATOM 4189 C CA . GLN A 1 554 ? -26.486 -29.722 -32.415 1.00 54.22 554 GLN A CA 1
ATOM 4190 C C . GLN A 1 554 ? -26.874 -28.577 -31.482 1.00 54.22 554 GLN A C 1
ATOM 4192 O O . GLN A 1 554 ? -27.964 -28.669 -30.871 1.00 54.22 554 GLN A O 1
#

Mean predicted aligned error: 16.13 Å